Protein AF-A0A954S1U9-F1 (afdb_monomer_lite)

Secondary structure (DSSP, 8-state):
--HHHHHHHHTT---SHHHHHHHHHHHHT-TTTT-EES-GGG--SS----EESSHHHHHHHHHHH-GGGGTT----HHHHTS-HHHHHHHHHHHHHHHHHHHHHHTSSHHHHHHH--EE-SS--S-HHHHHHHHHHHHHHHHHHTTS-TTT--HHHHHHTHHHHHHHT-TT--GGGTT--SS--HHHHHHHHHHHHHHHHTTT-SS--SS-SS--SS--S-B-TTS-B---GGGGGGGT--TTS----SSSSEE-TT--TGGGSHHHHHHTB-SSSB-HHHHHHHIIIIIS----PPPPTT---PPPP-TTS-HHHHHHHHH-SHHHHHHHTTTHHHHGGGTTB-TTS-B-SEEE--SGGGEEEPPPSS--TTS----EE-EEE----EEE--SS-TTT-EEESSHHHHHHHHHT-HHHHHHHHHHHHHHHHTS---GGGHHHHHHHHHHHHHTTS-HHHHHHHHHTSHHHHTPPPP-

Foldseek 3Di:
DPPVVVVCVVVVQCAALVSLLVVLCVQVVDLCRPWAFLDQVLDDPADGGDTGSDSLVLVLVCVLLVLVLLQPFAADQLALQHDPNQQSSVLVNQLSLLLRVLQVVQFLSLLCQLFPQFTDALALSDLVQLVLLFVLLVVLLVVPVPPPLVPDDLVVVLVCLVVCVVSVDWLAPSVCCPPDDPRHSSVLSNQSNVQSCLAVVLVQPTAGFAGQFDHPGAISGAHPVRHTRDDSSNCSLLVDQRSHDSDNSDGSDGRPPDTHDLLRLSSQLSQQHRAWGHQQSSQQSCQCQQLVHDADDDPPPDPPDQDDDLVDDPLVSCCVVQVPPVNCVRCVSGNLLSLLQQCAINSSYGHQKDFSDDPVFFPAQADPDDGSSGGSYTHGDIGGRQNKGFDDRLVDPVLGGIDRHNNSVSNSSSPRLSRLLSSLQSVLCSLLVHHD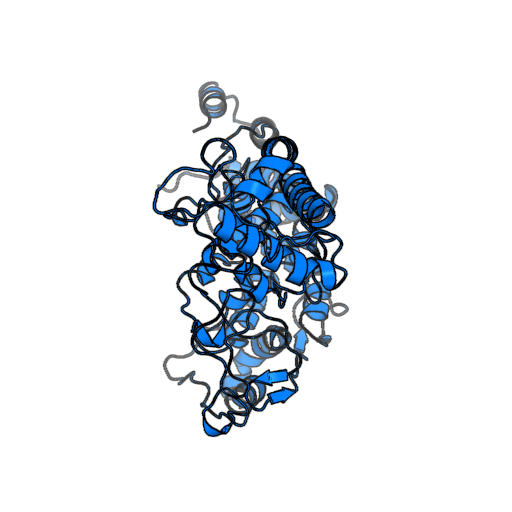DPVCVVLSVQLSVLCVVVNRGVSSSVSSSSSDPSNSVDDDDD

Structure (mmCIF, N/CA/C/O backbone):
data_AF-A0A954S1U9-F1
#
_entry.id   AF-A0A954S1U9-F1
#
loop_
_atom_site.group_PDB
_atom_site.id
_atom_site.type_symbol
_atom_site.label_atom_id
_atom_site.label_alt_id
_atom_site.label_comp_id
_atom_site.label_asym_id
_atom_site.label_entity_id
_atom_site.label_seq_id
_atom_site.pdbx_PDB_ins_code
_atom_site.Cartn_x
_atom_site.Cartn_y
_atom_site.Cartn_z
_atom_site.occupancy
_atom_site.B_iso_or_equiv
_atom_site.auth_seq_id
_atom_site.auth_comp_id
_atom_site.auth_asym_id
_atom_site.auth_atom_id
_atom_site.pdbx_PDB_model_num
ATOM 1 N N . PRO A 1 1 ? 9.505 -2.127 30.083 1.00 66.69 1 PRO A N 1
ATOM 2 C CA . PRO A 1 1 ? 8.473 -1.250 30.691 1.00 66.69 1 PRO A CA 1
ATOM 3 C C . PRO A 1 1 ? 9.032 0.166 30.839 1.00 66.69 1 PRO A C 1
ATOM 5 O O . PRO A 1 1 ? 10.225 0.285 31.098 1.00 66.69 1 PRO A O 1
ATOM 8 N N . ASP A 1 2 ? 8.216 1.204 30.643 1.00 84.81 2 ASP A N 1
ATOM 9 C CA . ASP A 1 2 ? 8.641 2.592 30.868 1.00 84.81 2 ASP A CA 1
ATOM 10 C C . ASP A 1 2 ? 8.947 2.817 32.359 1.00 84.81 2 ASP A C 1
ATOM 12 O O . ASP A 1 2 ? 8.103 2.556 33.220 1.00 84.81 2 ASP A O 1
ATOM 16 N N . GLY A 1 3 ? 10.169 3.258 32.672 1.00 88.31 3 GLY A N 1
ATOM 17 C CA . GLY A 1 3 ? 10.641 3.383 34.055 1.00 88.31 3 GLY A CA 1
ATOM 18 C C . GLY A 1 3 ? 9.878 4.442 34.852 1.00 88.31 3 GLY A C 1
ATOM 19 O O . GLY A 1 3 ? 9.598 4.243 36.035 1.00 88.31 3 GLY A O 1
ATOM 20 N N . GLN A 1 4 ? 9.475 5.537 34.198 1.00 90.69 4 GLN A N 1
ATOM 21 C CA . GLN A 1 4 ? 8.692 6.592 34.837 1.00 90.69 4 GLN A CA 1
ATOM 22 C C . GLN A 1 4 ? 7.276 6.116 35.169 1.00 90.69 4 GLN A C 1
ATOM 24 O O . GLN A 1 4 ? 6.795 6.393 36.263 1.00 90.69 4 GLN A O 1
ATOM 29 N N . LEU A 1 5 ? 6.626 5.363 34.278 1.00 91.38 5 LEU A N 1
ATOM 30 C CA . LEU A 1 5 ? 5.310 4.780 34.527 1.00 91.38 5 LEU A CA 1
ATOM 31 C C . LEU A 1 5 ? 5.351 3.794 35.701 1.00 91.38 5 LEU A C 1
ATOM 33 O O . LEU A 1 5 ? 4.473 3.840 36.560 1.00 91.38 5 LEU A O 1
ATOM 37 N N . VAL A 1 6 ? 6.391 2.953 35.779 1.00 91.69 6 VAL A N 1
ATOM 38 C CA . VAL A 1 6 ? 6.602 2.026 36.908 1.00 91.69 6 VAL A CA 1
ATOM 39 C C . VAL A 1 6 ? 6.734 2.804 38.220 1.00 91.69 6 VAL A C 1
ATOM 41 O O . VAL A 1 6 ? 6.066 2.476 39.200 1.00 91.69 6 VAL A O 1
ATOM 44 N N . LYS A 1 7 ? 7.535 3.877 38.227 1.00 92.75 7 LYS A N 1
ATOM 45 C CA . LYS A 1 7 ? 7.691 4.756 39.392 1.00 92.75 7 LYS A CA 1
ATOM 46 C C . LYS A 1 7 ? 6.369 5.428 39.782 1.00 92.75 7 LYS A C 1
ATOM 48 O O . LYS A 1 7 ? 5.956 5.323 40.934 1.00 92.75 7 LYS A O 1
ATOM 53 N N . THR A 1 8 ? 5.673 6.049 38.828 1.00 92.38 8 THR A N 1
ATOM 54 C CA . THR A 1 8 ? 4.360 6.684 39.036 1.00 92.38 8 THR A CA 1
ATOM 55 C C . THR A 1 8 ? 3.352 5.696 39.635 1.00 92.38 8 THR A C 1
ATOM 57 O O . THR A 1 8 ? 2.629 6.051 40.566 1.00 92.38 8 THR A O 1
ATOM 60 N N . ALA A 1 9 ? 3.332 4.450 39.153 1.00 89.56 9 ALA A N 1
ATOM 61 C CA . ALA A 1 9 ? 2.476 3.401 39.700 1.00 89.56 9 ALA A CA 1
ATOM 62 C C . ALA A 1 9 ? 2.861 3.035 41.145 1.00 89.56 9 ALA A C 1
ATOM 64 O O . ALA A 1 9 ? 1.985 2.983 42.005 1.00 89.56 9 ALA A O 1
ATOM 65 N N . SER A 1 10 ? 4.156 2.849 41.439 1.00 92.12 10 SER A N 1
ATOM 66 C CA . SER A 1 10 ? 4.629 2.520 42.797 1.00 92.12 10 SER A CA 1
ATOM 67 C C . SER A 1 10 ? 4.361 3.618 43.832 1.00 92.12 10 SER A C 1
ATOM 69 O O . SER A 1 10 ? 4.202 3.329 45.012 1.00 92.12 10 SER A O 1
ATOM 71 N N . GLU A 1 11 ? 4.263 4.872 43.390 1.00 94.38 11 GLU A N 1
ATOM 72 C CA . GLU A 1 11 ? 3.957 6.032 44.235 1.00 94.38 11 GLU A CA 1
ATOM 73 C C . GLU A 1 11 ? 2.444 6.259 44.413 1.00 94.38 11 GLU A C 1
ATOM 75 O O . GLU A 1 11 ? 2.038 7.269 44.985 1.00 94.38 11 GLU A O 1
ATOM 80 N N . GLY A 1 12 ? 1.590 5.367 43.893 1.00 90.12 12 GLY A N 1
ATOM 81 C CA . GLY A 1 12 ? 0.133 5.512 43.975 1.00 90.12 12 GLY A CA 1
ATOM 82 C C . GLY A 1 12 ? -0.417 6.678 43.147 1.00 90.12 12 GLY A C 1
ATOM 83 O O . GLY A 1 12 ? -1.509 7.169 43.418 1.00 90.12 12 GLY A O 1
ATOM 84 N N . ARG A 1 13 ? 0.322 7.137 42.127 1.00 91.12 13 ARG A N 1
ATOM 85 C CA . ARG A 1 13 ? -0.051 8.270 41.258 1.00 91.12 13 ARG A CA 1
ATOM 86 C C . ARG A 1 13 ? -0.712 7.827 39.948 1.00 91.12 13 ARG A C 1
ATOM 88 O O . ARG A 1 13 ? -0.628 8.543 38.952 1.00 91.12 13 ARG A O 1
ATOM 95 N N . LEU A 1 14 ? -1.335 6.645 39.941 1.00 90.12 14 LEU A N 1
ATOM 96 C CA . LEU A 1 14 ? -2.051 6.048 38.806 1.00 90.12 14 LEU A CA 1
ATOM 97 C C . LEU A 1 14 ? -3.448 5.552 39.234 1.00 90.12 14 LEU A C 1
ATOM 99 O O . LEU A 1 14 ? -3.821 4.410 38.973 1.00 90.12 14 LEU A O 1
ATOM 103 N N . MET A 1 15 ? -4.200 6.396 39.950 1.00 89.00 15 MET A N 1
ATOM 104 C CA . MET A 1 15 ? -5.455 5.998 40.613 1.00 89.00 15 MET A CA 1
ATOM 105 C C . MET A 1 15 ? -6.697 6.608 39.969 1.00 89.00 15 MET A C 1
ATOM 107 O O . MET A 1 15 ? -7.783 6.038 40.045 1.00 89.00 15 MET A O 1
ATOM 111 N N . THR A 1 16 ? -6.555 7.770 39.335 1.00 92.50 16 THR A N 1
ATOM 112 C CA . THR A 1 16 ? -7.674 8.517 38.755 1.00 92.50 16 THR A CA 1
ATOM 113 C C . THR A 1 16 ? -7.588 8.567 37.236 1.00 92.50 16 THR A C 1
ATOM 115 O O . THR A 1 16 ? -6.508 8.490 36.653 1.00 92.50 16 THR A O 1
ATOM 118 N N . ARG A 1 17 ? -8.718 8.801 36.562 1.00 94.44 17 ARG A N 1
ATOM 119 C CA . ARG A 1 17 ? -8.745 9.026 35.106 1.00 94.44 17 ARG A CA 1
ATOM 120 C C . ARG A 1 17 ? -7.769 10.127 34.657 1.00 94.44 17 ARG A C 1
ATOM 122 O O . ARG A 1 17 ? -7.153 10.004 33.600 1.00 94.44 17 ARG A O 1
ATOM 129 N N . ALA A 1 18 ? -7.603 11.177 35.464 1.00 95.31 18 ALA A N 1
ATOM 130 C CA . ALA A 1 18 ? -6.656 12.257 35.195 1.00 95.31 18 ALA A CA 1
ATOM 131 C C . ALA A 1 18 ? -5.194 11.778 35.244 1.00 95.31 18 ALA A C 1
ATOM 133 O O . ALA A 1 18 ? -4.390 12.196 34.411 1.00 95.31 18 ALA A O 1
ATOM 134 N N . ASP A 1 19 ? -4.865 10.862 36.158 1.00 94.75 19 ASP A N 1
ATOM 135 C CA . ASP A 1 19 ? -3.533 10.262 36.241 1.00 94.75 19 ASP A CA 1
ATOM 136 C C . ASP A 1 19 ? -3.199 9.425 35.008 1.00 94.75 19 ASP A C 1
ATOM 138 O O . ASP A 1 19 ? -2.143 9.614 34.405 1.00 94.75 19 ASP A O 1
ATOM 142 N N . TYR A 1 20 ? -4.119 8.544 34.597 1.00 95.12 20 TYR A N 1
ATOM 143 C CA . TYR A 1 20 ? -3.957 7.751 33.376 1.00 95.12 20 TYR A CA 1
ATOM 144 C C . TYR A 1 20 ? -3.792 8.663 32.162 1.00 95.12 20 TYR A C 1
ATOM 146 O O . TYR A 1 20 ? -2.864 8.481 31.377 1.00 95.12 20 TYR A O 1
ATOM 154 N N . LYS A 1 21 ? -4.639 9.694 32.036 1.00 96.38 21 LYS A N 1
ATOM 155 C CA . LYS A 1 21 ? -4.564 10.649 30.924 1.00 96.38 21 LYS A CA 1
ATOM 156 C C . LYS A 1 21 ? -3.204 11.343 30.869 1.00 96.38 21 LYS A C 1
ATOM 158 O O . LYS A 1 21 ? -2.628 11.446 29.789 1.00 96.38 21 LYS A O 1
ATOM 163 N N . ARG A 1 22 ? -2.681 11.788 32.017 1.00 96.06 22 ARG A N 1
ATOM 164 C CA . ARG A 1 22 ? -1.359 12.422 32.119 1.00 96.06 22 ARG A CA 1
ATOM 165 C C . ARG A 1 22 ? -0.254 11.496 31.611 1.00 96.06 22 ARG A C 1
ATOM 167 O O . ARG A 1 22 ? 0.561 11.930 30.803 1.00 96.06 22 ARG A O 1
ATOM 174 N N . GLU A 1 23 ? -0.221 10.243 32.063 1.00 95.06 23 GLU A N 1
ATOM 175 C CA . GLU A 1 23 ? 0.841 9.310 31.665 1.00 95.06 23 GLU A CA 1
ATOM 176 C C . GLU A 1 23 ? 0.719 8.856 30.206 1.00 95.06 23 GLU A C 1
ATOM 178 O O . GLU A 1 23 ? 1.733 8.776 29.517 1.00 95.06 23 GLU A O 1
ATOM 183 N N . VAL A 1 24 ? -0.498 8.611 29.709 1.00 94.94 24 VAL A N 1
ATOM 184 C CA . VAL A 1 24 ? -0.716 8.248 28.298 1.00 94.94 24 VAL A CA 1
ATOM 185 C C . VAL A 1 24 ? -0.268 9.387 27.382 1.00 94.94 24 VAL A C 1
ATOM 187 O O . VAL A 1 24 ? 0.490 9.145 26.448 1.00 94.94 24 VAL A O 1
ATOM 190 N N . LEU A 1 25 ? -0.662 10.631 27.678 1.00 95.94 25 LEU A N 1
ATOM 191 C CA . LEU A 1 25 ? -0.226 11.795 26.902 1.00 95.94 25 LEU A CA 1
ATOM 192 C C . LEU A 1 25 ? 1.284 12.022 26.995 1.00 95.94 25 LEU A C 1
ATOM 194 O O . LEU A 1 25 ? 1.897 12.383 25.998 1.00 95.94 25 LEU A O 1
ATOM 198 N N . ARG A 1 26 ? 1.900 11.806 28.165 1.00 95.00 26 ARG A N 1
ATOM 199 C CA . ARG A 1 26 ? 3.361 11.893 28.303 1.00 95.00 26 ARG A CA 1
ATOM 200 C C . ARG A 1 26 ? 4.063 10.920 27.358 1.00 95.00 26 ARG A C 1
ATOM 202 O O . ARG A 1 26 ? 5.042 11.313 26.740 1.00 95.00 26 ARG A O 1
ATOM 209 N N . ILE A 1 27 ? 3.579 9.680 27.275 1.00 93.62 27 ILE A N 1
ATOM 210 C CA . ILE A 1 27 ? 4.155 8.657 26.396 1.00 93.62 27 ILE A CA 1
ATOM 211 C C . ILE A 1 27 ? 3.955 9.052 24.931 1.00 93.62 27 ILE A C 1
ATOM 213 O O . ILE A 1 27 ? 4.938 9.142 24.214 1.00 93.62 27 ILE A O 1
ATOM 217 N N . LEU A 1 28 ? 2.722 9.362 24.513 1.00 93.50 28 LEU A N 1
ATOM 218 C CA . LEU A 1 28 ? 2.416 9.697 23.113 1.00 93.50 28 LEU A CA 1
ATOM 219 C C . LEU A 1 28 ? 3.167 10.943 22.612 1.00 93.50 28 LEU A C 1
ATOM 221 O O . LEU A 1 28 ? 3.611 10.978 21.468 1.00 93.50 28 LEU A O 1
ATOM 225 N N . ASN A 1 29 ? 3.356 11.946 23.473 1.00 93.50 29 ASN A N 1
ATOM 226 C CA . ASN A 1 29 ? 4.068 13.177 23.118 1.00 93.50 29 ASN A CA 1
ATOM 227 C C . ASN A 1 29 ? 5.599 13.036 23.137 1.00 93.50 29 ASN A C 1
ATOM 229 O O . ASN A 1 29 ? 6.292 13.969 22.729 1.00 93.50 29 ASN A O 1
ATOM 233 N N . ASP A 1 30 ? 6.140 11.919 23.626 1.00 91.56 30 ASP A N 1
ATOM 234 C CA . ASP A 1 30 ? 7.575 11.651 23.618 1.00 91.56 30 ASP A CA 1
ATOM 235 C C . ASP A 1 30 ? 7.932 10.773 22.404 1.00 91.56 30 ASP A C 1
ATOM 237 O O . ASP A 1 30 ? 7.756 9.555 22.444 1.00 91.56 30 ASP A O 1
ATOM 241 N N . PRO A 1 31 ? 8.489 11.345 21.320 1.00 85.19 31 PRO A N 1
ATOM 242 C CA . PRO A 1 31 ? 8.810 10.592 20.108 1.00 85.19 31 PRO A CA 1
ATOM 243 C C . PRO A 1 31 ? 9.927 9.558 20.312 1.00 85.19 31 PRO A C 1
ATOM 245 O O . PRO A 1 31 ? 10.116 8.691 19.456 1.00 85.19 31 PRO A O 1
ATOM 248 N N . SER A 1 32 ? 10.678 9.645 21.415 1.00 86.19 32 SER A N 1
ATOM 249 C CA . SER A 1 32 ? 11.686 8.649 21.783 1.00 86.19 32 SER A CA 1
ATOM 250 C C . SER A 1 32 ? 11.091 7.473 22.564 1.00 86.19 32 SER A C 1
ATOM 252 O O . SER A 1 32 ? 11.715 6.409 22.654 1.00 86.19 32 SER A O 1
ATOM 254 N N . SER A 1 33 ? 9.871 7.628 23.090 1.00 80.00 33 SER A N 1
ATOM 255 C CA . SER A 1 33 ? 9.203 6.611 23.891 1.00 80.00 33 SER A CA 1
ATOM 256 C C . SER A 1 33 ? 8.894 5.384 23.041 1.00 80.00 33 SER A C 1
ATOM 258 O O . SER A 1 33 ? 8.030 5.402 22.174 1.00 80.00 33 SER A O 1
ATOM 260 N N . PHE A 1 34 ? 9.608 4.286 23.303 1.00 82.44 34 PHE A N 1
ATOM 261 C CA . PHE A 1 34 ? 9.473 3.020 22.572 1.00 82.44 34 PHE A CA 1
ATOM 262 C C . PHE A 1 34 ? 9.818 3.085 21.077 1.00 82.44 34 PHE A C 1
ATOM 264 O O . PHE A 1 34 ? 9.410 2.183 20.334 1.00 82.44 34 PHE A O 1
ATOM 271 N N . GLN A 1 35 ? 10.616 4.073 20.652 1.00 87.44 35 GLN A N 1
ATOM 272 C CA . GLN A 1 35 ? 11.109 4.134 19.279 1.00 87.44 35 GLN A CA 1
ATOM 273 C C . GLN A 1 35 ? 11.780 2.808 18.907 1.00 87.44 35 GLN A C 1
ATOM 275 O O . GLN A 1 35 ? 12.668 2.309 19.604 1.00 87.44 35 GLN A O 1
ATOM 280 N N . GLY A 1 36 ? 11.354 2.217 17.795 1.00 88.69 36 GLY A N 1
ATOM 281 C CA . GLY A 1 36 ? 11.842 0.902 17.413 1.00 88.69 36 GLY A CA 1
ATOM 282 C C . GLY A 1 36 ? 11.227 0.369 16.133 1.00 88.69 36 GLY A C 1
ATOM 283 O O . GLY A 1 36 ? 10.535 1.068 15.396 1.00 88.69 36 GLY A O 1
ATOM 284 N N . GLU A 1 37 ? 11.505 -0.899 15.856 1.00 88.69 37 GLU A N 1
ATOM 285 C CA . GLU A 1 37 ? 11.017 -1.574 14.660 1.00 88.69 37 GLU A CA 1
ATOM 286 C C . GLU A 1 37 ? 9.521 -1.907 14.759 1.00 88.69 37 GLU A C 1
ATOM 288 O O . GLU A 1 37 ? 9.051 -2.506 15.735 1.00 88.69 37 GLU A O 1
ATOM 293 N N . VAL A 1 38 ? 8.774 -1.557 13.708 1.00 86.50 38 VAL A N 1
ATOM 294 C CA . VAL A 1 38 ? 7.358 -1.912 13.542 1.00 86.50 38 VAL A CA 1
ATOM 295 C C . VAL A 1 38 ? 7.159 -3.419 13.573 1.00 86.50 38 VAL A C 1
ATOM 297 O O . VAL A 1 38 ? 6.229 -3.867 14.218 1.00 86.50 38 VAL A O 1
ATOM 300 N N . ASP A 1 39 ? 8.012 -4.231 12.965 1.00 82.56 39 ASP A N 1
ATOM 301 C CA . ASP A 1 39 ? 7.936 -5.682 13.109 1.00 82.56 39 ASP A CA 1
ATOM 302 C C . ASP A 1 39 ? 9.312 -6.321 12.867 1.00 82.56 39 ASP A C 1
ATOM 304 O O . ASP A 1 39 ? 9.707 -6.522 11.718 1.00 82.56 39 ASP A O 1
ATOM 308 N N . PRO A 1 40 ? 10.059 -6.684 13.921 1.00 82.25 40 PRO A N 1
ATOM 309 C CA . PRO A 1 40 ? 11.384 -7.274 13.751 1.00 82.25 40 PRO A CA 1
ATOM 310 C C . PRO A 1 40 ? 11.349 -8.633 13.034 1.00 82.25 40 PRO A C 1
ATOM 312 O O . PRO A 1 40 ? 12.383 -9.080 12.538 1.00 82.25 40 PRO A O 1
ATOM 315 N N . THR A 1 41 ? 10.190 -9.301 12.941 1.00 75.12 41 THR A N 1
ATOM 316 C CA . THR A 1 41 ? 10.076 -10.619 12.291 1.00 75.12 41 THR A CA 1
ATOM 317 C C . THR A 1 41 ? 10.247 -10.558 10.774 1.00 75.12 41 THR A C 1
ATOM 319 O O . THR A 1 41 ? 10.590 -11.566 10.162 1.00 75.12 41 THR A O 1
ATOM 322 N N . VAL A 1 42 ? 10.082 -9.379 10.158 1.00 71.06 42 VAL A N 1
ATOM 323 C CA . VAL A 1 42 ? 10.326 -9.194 8.715 1.00 71.06 42 VAL A CA 1
ATOM 324 C C . VAL A 1 42 ? 11.770 -8.816 8.386 1.00 71.06 42 VAL A C 1
ATOM 326 O O . VAL A 1 42 ? 12.099 -8.561 7.226 1.00 71.06 42 VAL A O 1
ATOM 329 N N . ASN A 1 43 ? 12.653 -8.777 9.383 1.00 78.81 43 ASN A N 1
ATOM 330 C CA . ASN A 1 43 ? 14.066 -8.520 9.156 1.00 78.81 43 ASN A CA 1
ATOM 331 C C . ASN A 1 43 ? 14.728 -9.672 8.387 1.00 78.81 43 ASN A C 1
ATOM 333 O O . ASN A 1 43 ? 14.554 -10.845 8.699 1.00 78.81 43 ASN A O 1
ATOM 337 N N . GLY A 1 44 ? 15.575 -9.324 7.421 1.00 69.56 44 GLY A N 1
ATOM 338 C CA . GLY A 1 44 ? 16.383 -10.273 6.659 1.00 69.56 44 GLY A CA 1
ATOM 339 C C . GLY A 1 44 ? 17.707 -9.661 6.208 1.00 69.56 44 GLY A C 1
ATOM 340 O O . GLY A 1 44 ? 18.051 -8.540 6.579 1.00 69.56 44 GLY A O 1
ATOM 341 N N . ILE A 1 45 ? 18.460 -10.381 5.371 1.00 60.16 45 ILE A N 1
ATOM 342 C CA . ILE A 1 45 ? 19.768 -9.919 4.854 1.00 60.16 45 ILE A CA 1
ATOM 343 C C . ILE A 1 45 ? 19.623 -8.618 4.034 1.00 60.16 45 ILE A C 1
ATOM 345 O O . ILE A 1 45 ? 20.551 -7.814 3.945 1.00 60.16 45 ILE A O 1
ATOM 349 N N . HIS A 1 46 ? 18.453 -8.389 3.432 1.00 64.44 46 HIS A N 1
ATOM 350 C CA . HIS A 1 46 ? 18.209 -7.281 2.500 1.00 64.44 46 HIS A CA 1
ATOM 351 C C . HIS A 1 46 ? 17.063 -6.352 2.906 1.00 64.44 46 HIS A C 1
ATOM 353 O O . HIS A 1 46 ? 16.737 -5.431 2.158 1.00 64.44 46 HIS A O 1
ATOM 359 N N . LEU A 1 47 ? 16.469 -6.571 4.079 1.00 68.69 47 LEU A N 1
ATOM 360 C CA . LEU A 1 47 ? 15.358 -5.776 4.579 1.00 68.69 47 LEU A CA 1
ATOM 361 C C . LEU A 1 47 ? 15.511 -5.563 6.081 1.00 68.69 47 LEU A C 1
ATOM 363 O O . LEU A 1 47 ? 15.792 -6.497 6.833 1.00 68.69 47 LEU A O 1
ATOM 367 N N . ARG A 1 48 ? 15.294 -4.323 6.505 1.00 80.38 48 ARG A N 1
ATOM 368 C CA . ARG A 1 48 ? 15.024 -3.985 7.898 1.00 80.38 48 ARG A CA 1
ATOM 369 C C . ARG A 1 48 ? 13.614 -3.442 7.978 1.00 80.38 48 ARG A C 1
ATOM 371 O O . ARG A 1 48 ? 13.179 -2.740 7.059 1.00 80.38 48 ARG A O 1
ATOM 378 N N . SER A 1 49 ? 12.924 -3.798 9.050 1.00 82.31 49 SER A N 1
ATOM 379 C CA . SER A 1 49 ? 11.619 -3.252 9.374 1.00 82.31 49 SER A CA 1
ATOM 380 C C . SER A 1 49 ? 11.671 -1.729 9.375 1.00 82.31 49 SER A C 1
ATOM 382 O O . SER A 1 49 ? 12.677 -1.121 9.752 1.00 82.31 49 SER A O 1
ATOM 384 N N . HIS A 1 50 ? 10.554 -1.108 8.998 1.00 86.81 50 HIS A N 1
ATOM 385 C CA . HIS A 1 50 ? 10.364 0.314 9.244 1.00 86.81 50 HIS A CA 1
ATOM 386 C C . HIS A 1 50 ? 10.508 0.606 10.742 1.00 86.81 50 HIS A C 1
ATOM 388 O O . HIS A 1 50 ? 10.119 -0.221 11.574 1.00 86.81 50 HIS A O 1
ATOM 394 N N . GLN A 1 51 ? 11.084 1.760 11.068 1.00 88.56 51 GLN A N 1
ATOM 395 C CA . GLN A 1 51 ? 11.191 2.250 12.437 1.00 88.56 51 GLN A CA 1
ATOM 396 C C . GLN A 1 51 ? 10.169 3.359 12.650 1.00 88.56 51 GLN A C 1
ATOM 398 O O . GLN A 1 51 ? 10.102 4.284 11.845 1.00 88.56 51 GLN A O 1
ATOM 403 N N . ALA A 1 52 ? 9.418 3.272 13.742 1.00 89.94 52 ALA A N 1
ATOM 404 C CA . ALA A 1 52 ? 8.420 4.260 14.133 1.00 89.94 52 ALA A CA 1
ATOM 405 C C . ALA A 1 52 ? 8.672 4.711 15.577 1.00 89.94 52 ALA A C 1
ATOM 407 O O . ALA A 1 52 ? 9.295 3.982 16.355 1.00 89.94 52 ALA A O 1
ATOM 408 N N . THR A 1 53 ? 8.176 5.897 15.929 1.00 88.06 53 THR A N 1
ATOM 409 C CA . THR A 1 53 ? 8.213 6.422 17.306 1.00 88.06 53 THR A CA 1
ATOM 410 C C . THR A 1 53 ? 7.401 5.526 18.236 1.00 88.06 53 THR A C 1
ATOM 412 O O . THR A 1 53 ? 7.916 5.050 19.237 1.00 88.06 53 THR A O 1
ATOM 415 N N . HIS A 1 54 ? 6.183 5.164 17.818 1.00 91.00 54 HIS A N 1
ATOM 416 C CA . HIS A 1 54 ? 5.280 4.272 18.544 1.00 91.00 54 HIS A CA 1
ATOM 417 C C . HIS A 1 54 ? 4.922 3.036 17.701 1.00 91.00 54 HIS A C 1
ATOM 419 O O . HIS A 1 54 ? 3.822 2.951 17.141 1.00 91.00 54 HIS A O 1
ATOM 425 N N . PRO A 1 55 ? 5.809 2.022 17.615 1.00 92.56 55 PRO A N 1
ATOM 426 C CA . PRO A 1 55 ? 5.625 0.853 16.752 1.00 92.56 55 PRO A CA 1
ATOM 427 C C . PRO A 1 55 ? 4.288 0.139 16.943 1.00 92.56 55 PRO A C 1
ATOM 429 O O . PRO A 1 55 ? 3.723 -0.379 15.985 1.00 92.56 55 PRO A O 1
ATOM 432 N N . LYS A 1 56 ? 3.752 0.127 18.170 1.00 92.56 56 LYS A N 1
ATOM 433 C CA . LYS A 1 56 ? 2.487 -0.542 18.496 1.00 92.56 56 LYS A CA 1
ATOM 434 C C . LYS A 1 56 ? 1.272 0.089 17.798 1.00 92.56 56 LYS A C 1
ATOM 436 O O . LYS A 1 56 ? 0.344 -0.636 17.459 1.00 92.56 56 LYS A O 1
ATOM 441 N N . ILE A 1 57 ? 1.286 1.399 17.541 1.00 95.88 57 ILE A N 1
ATOM 442 C CA . ILE A 1 57 ? 0.195 2.078 16.823 1.00 95.88 57 ILE A CA 1
ATOM 443 C C . ILE A 1 57 ? 0.223 1.682 15.344 1.00 95.88 57 ILE A C 1
ATOM 445 O O . ILE A 1 57 ? -0.795 1.288 14.786 1.00 95.88 57 ILE A O 1
ATOM 449 N N . ASN A 1 58 ? 1.405 1.675 14.726 1.00 95.44 58 ASN A N 1
ATOM 450 C CA . ASN A 1 58 ? 1.562 1.198 13.352 1.00 95.44 58 ASN A CA 1
ATOM 451 C C . ASN A 1 58 ? 1.189 -0.297 13.223 1.00 95.44 58 ASN A C 1
ATOM 453 O O . ASN A 1 58 ? 0.432 -0.675 12.327 1.00 95.44 58 ASN A O 1
ATOM 457 N N . ARG A 1 59 ? 1.619 -1.138 14.180 1.00 95.00 59 ARG A N 1
ATOM 458 C CA . ARG A 1 59 ? 1.268 -2.572 14.237 1.00 95.00 59 ARG A CA 1
ATOM 459 C C . ARG A 1 59 ? -0.239 -2.821 14.259 1.00 95.00 59 ARG A C 1
ATOM 461 O O . ARG A 1 59 ? -0.682 -3.773 13.623 1.00 95.00 59 ARG A O 1
ATOM 468 N N . PHE A 1 60 ? -1.027 -1.972 14.923 1.00 97.38 60 PHE A N 1
ATOM 469 C CA . PHE A 1 60 ? -2.487 -2.080 14.868 1.00 97.38 60 PHE A CA 1
ATOM 470 C C . PHE A 1 60 ? -2.995 -2.040 13.419 1.00 97.38 60 PHE A C 1
ATOM 472 O O . PHE A 1 60 ? -3.716 -2.942 12.996 1.00 97.38 60 PHE A O 1
ATOM 479 N N . PHE A 1 61 ? -2.584 -1.043 12.631 1.00 97.94 61 PHE A N 1
ATOM 480 C CA . PHE A 1 61 ? -3.013 -0.919 11.234 1.00 97.94 61 PHE A CA 1
ATOM 481 C C . PHE A 1 61 ? -2.441 -2.022 10.347 1.00 97.94 61 PHE A C 1
ATOM 483 O O . PHE A 1 61 ? -3.141 -2.539 9.473 1.00 97.94 61 PHE A O 1
ATOM 490 N N . ARG A 1 62 ? -1.206 -2.444 10.620 1.00 94.62 62 ARG A N 1
ATOM 491 C CA . ARG A 1 62 ? -0.581 -3.608 9.990 1.00 94.62 62 ARG A CA 1
ATOM 492 C C . ARG A 1 62 ? -1.416 -4.876 10.157 1.00 94.62 62 ARG A C 1
ATOM 494 O O . ARG A 1 62 ? -1.643 -5.592 9.182 1.00 94.62 62 ARG A O 1
ATOM 501 N N . GLU A 1 63 ? -1.901 -5.142 11.365 1.00 95.31 63 GLU A N 1
ATOM 502 C CA . GLU A 1 63 ? -2.754 -6.295 11.668 1.00 95.31 63 GLU A CA 1
ATOM 503 C C . GLU A 1 63 ? -4.180 -6.123 11.138 1.00 95.31 63 GLU A C 1
ATOM 505 O O . GLU A 1 63 ? -4.761 -7.075 10.609 1.00 95.31 63 GLU A O 1
ATOM 510 N N . PHE A 1 64 ? -4.730 -4.911 11.237 1.00 98.19 64 PHE A N 1
ATOM 511 C CA . PHE A 1 64 ? -6.076 -4.587 10.774 1.00 98.19 64 PHE A CA 1
ATOM 512 C C . PHE A 1 64 ? -6.217 -4.796 9.262 1.00 98.19 64 PHE A C 1
ATOM 514 O O . PHE A 1 64 ? -7.075 -5.564 8.818 1.00 98.19 64 PHE A O 1
ATOM 521 N N . PHE A 1 65 ? -5.342 -4.162 8.474 1.00 98.19 65 PHE A N 1
ATOM 522 C CA . PHE A 1 65 ? -5.303 -4.329 7.022 1.00 98.19 65 PHE A CA 1
ATOM 523 C C . PHE A 1 65 ? -4.694 -5.670 6.612 1.00 98.19 65 PHE A C 1
ATOM 525 O O . PHE A 1 65 ? -5.033 -6.195 5.559 1.00 98.19 65 PHE A O 1
ATOM 532 N N . GLY A 1 66 ? -3.821 -6.255 7.433 1.00 95.88 66 GLY A N 1
ATOM 533 C CA . GLY A 1 66 ? -3.253 -7.577 7.184 1.00 95.88 66 GLY A CA 1
ATOM 534 C C . GLY A 1 66 ? -2.294 -7.634 5.993 1.00 95.88 66 GLY A C 1
ATOM 535 O O . GLY A 1 66 ? -1.986 -8.729 5.526 1.00 95.88 66 GLY A O 1
ATOM 536 N N . TYR A 1 67 ? -1.785 -6.494 5.516 1.00 94.88 67 TYR A N 1
ATOM 537 C CA . TYR A 1 67 ? -0.899 -6.437 4.351 1.00 94.88 67 TYR A CA 1
ATOM 538 C C . TYR A 1 67 ? 0.400 -7.269 4.460 1.00 94.88 67 TYR A C 1
ATOM 540 O O . TYR A 1 67 ? 0.874 -7.709 3.416 1.00 94.88 67 TYR A O 1
ATOM 548 N N . PRO A 1 68 ? 0.980 -7.602 5.638 1.00 93.19 68 PRO A N 1
ATOM 549 C CA . PRO A 1 68 ? 2.141 -8.501 5.692 1.00 93.19 68 PRO A CA 1
ATOM 550 C C . PRO A 1 68 ? 1.837 -9.944 5.284 1.00 93.19 68 PRO A C 1
ATOM 552 O O . PRO A 1 68 ? 2.761 -10.695 4.974 1.00 93.19 68 PRO A O 1
ATOM 555 N N . LYS A 1 69 ? 0.556 -10.341 5.238 1.00 94.06 69 LYS A N 1
ATOM 556 C CA . LYS A 1 69 ? 0.140 -11.672 4.768 1.00 94.06 69 LYS A CA 1
ATOM 557 C C . LYS A 1 69 ? 0.482 -11.914 3.297 1.00 94.06 69 LYS A C 1
ATOM 559 O O . LYS A 1 69 ? 0.424 -13.053 2.854 1.00 94.06 69 LYS A O 1
ATOM 564 N N . MET A 1 70 ? 0.912 -10.883 2.565 1.00 93.88 70 MET A N 1
ATOM 565 C CA . MET A 1 70 ? 1.475 -11.045 1.228 1.00 93.88 70 MET A CA 1
ATOM 566 C C . MET A 1 70 ? 2.825 -11.784 1.205 1.00 93.88 70 MET A C 1
ATOM 568 O O . MET A 1 70 ? 3.199 -12.350 0.183 1.00 93.88 70 MET A O 1
ATOM 572 N N . LEU A 1 71 ? 3.598 -11.752 2.300 1.00 91.94 71 LEU A N 1
ATOM 573 C CA . LEU A 1 71 ? 4.963 -12.287 2.344 1.00 91.94 71 LEU A CA 1
ATOM 574 C C . LEU A 1 71 ? 5.047 -13.794 2.040 1.00 91.94 71 LEU A C 1
ATOM 576 O O . LEU A 1 71 ? 5.915 -14.163 1.244 1.00 91.94 71 LEU A O 1
ATOM 580 N N . PRO A 1 72 ? 4.186 -14.664 2.607 1.00 92.19 72 PRO A N 1
ATOM 581 C CA . PRO A 1 72 ? 4.181 -16.087 2.266 1.00 92.19 72 PRO A CA 1
ATOM 582 C C . PRO A 1 72 ? 3.590 -16.403 0.883 1.00 92.19 72 PRO A C 1
ATOM 584 O O . PRO A 1 72 ? 3.718 -17.538 0.437 1.00 92.19 72 PRO A O 1
ATOM 587 N N . ILE A 1 73 ? 2.948 -15.449 0.201 1.00 93.75 73 ILE A N 1
ATOM 588 C CA . ILE A 1 73 ? 2.331 -15.692 -1.110 1.00 93.75 73 ILE A CA 1
ATOM 589 C C . ILE A 1 73 ? 3.429 -15.756 -2.165 1.00 93.75 73 ILE A C 1
ATOM 591 O O . ILE A 1 73 ? 4.228 -14.823 -2.299 1.00 93.75 73 ILE A O 1
ATOM 595 N N . PHE A 1 74 ? 3.457 -16.857 -2.914 1.00 93.44 74 PHE A N 1
ATOM 596 C CA . PHE A 1 74 ? 4.418 -17.086 -3.985 1.00 93.44 74 PHE A CA 1
ATOM 597 C C . PHE A 1 74 ? 3.820 -16.649 -5.311 1.00 93.44 74 PHE A C 1
ATOM 599 O O . PHE A 1 74 ? 2.685 -16.994 -5.634 1.00 93.44 74 PHE A O 1
ATOM 606 N N . LYS A 1 75 ? 4.608 -15.914 -6.092 1.00 94.38 75 LYS A N 1
ATOM 607 C CA . LYS A 1 75 ? 4.243 -15.502 -7.441 1.00 94.38 75 LYS A CA 1
ATOM 608 C C . LYS A 1 75 ? 5.342 -15.869 -8.416 1.00 94.38 75 LYS A C 1
ATOM 610 O O . LYS A 1 75 ? 6.522 -15.850 -8.073 1.00 94.38 75 LYS A O 1
ATOM 615 N N . ASP A 1 76 ? 4.944 -16.154 -9.646 1.00 93.50 76 ASP A N 1
ATOM 616 C CA . ASP A 1 76 ? 5.893 -16.417 -10.713 1.00 93.50 76 ASP A CA 1
ATOM 617 C C . ASP A 1 76 ? 6.630 -15.128 -11.142 1.00 93.50 76 ASP A C 1
ATOM 619 O O . ASP A 1 76 ? 6.028 -14.077 -11.387 1.00 93.50 76 ASP A O 1
ATOM 623 N N . ASN A 1 77 ? 7.959 -15.217 -11.236 1.00 92.31 77 ASN A N 1
ATOM 624 C CA . ASN A 1 77 ? 8.831 -14.087 -11.570 1.00 92.31 77 ASN A CA 1
ATOM 625 C C . ASN A 1 77 ? 8.673 -13.627 -13.029 1.00 92.31 77 ASN A C 1
ATOM 627 O O . ASN A 1 77 ? 8.807 -12.434 -13.323 1.00 92.31 77 ASN A O 1
ATOM 631 N N . LYS A 1 78 ? 8.363 -14.549 -13.950 1.00 91.12 78 LYS A N 1
ATOM 632 C CA . LYS A 1 78 ? 8.119 -14.229 -15.361 1.00 91.12 78 LYS A CA 1
ATOM 633 C C . LYS A 1 78 ? 6.828 -13.414 -15.495 1.00 91.12 78 LYS A C 1
ATOM 635 O O . LYS A 1 78 ? 6.865 -12.350 -16.109 1.00 91.12 78 LYS A O 1
ATOM 640 N N . ARG A 1 79 ? 5.740 -13.821 -14.826 1.00 93.44 79 ARG A N 1
ATOM 641 C CA . ARG A 1 79 ? 4.454 -13.094 -14.726 1.00 93.44 79 ARG A CA 1
ATOM 642 C C . ARG A 1 79 ? 4.584 -11.739 -14.019 1.00 93.44 79 ARG A C 1
ATOM 644 O O . ARG A 1 79 ? 3.923 -10.758 -14.384 1.00 93.44 79 ARG A O 1
ATOM 651 N N . PHE A 1 80 ? 5.462 -11.647 -13.019 1.00 93.81 80 PHE A N 1
ATOM 652 C CA . PHE A 1 80 ? 5.774 -10.371 -12.373 1.00 93.81 80 PHE A CA 1
ATOM 653 C C . PHE A 1 80 ? 6.558 -9.427 -13.298 1.00 93.81 80 PHE A C 1
ATOM 655 O O . PHE A 1 80 ? 6.396 -8.207 -13.222 1.00 93.81 80 PHE A O 1
ATOM 662 N N . GLY A 1 81 ? 7.382 -9.985 -14.189 1.00 90.19 81 GLY A N 1
ATOM 663 C CA . GLY A 1 81 ? 8.306 -9.234 -15.033 1.00 90.19 81 GLY A CA 1
ATOM 664 C C . GLY A 1 81 ? 9.598 -8.850 -14.303 1.00 90.19 81 GLY A C 1
ATOM 665 O O . GLY A 1 81 ? 10.186 -7.816 -14.620 1.00 90.19 81 GLY A O 1
ATOM 666 N N . GLY A 1 82 ? 10.019 -9.617 -13.292 1.00 87.81 82 GLY A N 1
ATOM 667 C CA . GLY A 1 82 ? 11.180 -9.317 -12.447 1.00 87.81 82 GLY A CA 1
ATOM 668 C C . GLY A 1 82 ? 11.308 -10.274 -11.259 1.00 87.81 82 GLY A C 1
ATOM 669 O O . GLY A 1 82 ? 10.649 -11.307 -11.219 1.00 87.81 82 GLY A O 1
ATOM 670 N N . ASN A 1 83 ? 12.136 -9.934 -10.268 1.00 88.00 83 ASN A N 1
ATOM 671 C CA . ASN A 1 83 ? 12.254 -10.735 -9.047 1.00 88.00 83 ASN A CA 1
ATOM 672 C C . ASN A 1 83 ? 11.221 -10.289 -7.995 1.00 88.00 83 ASN A C 1
ATOM 674 O O . ASN A 1 83 ? 11.413 -9.281 -7.310 1.00 88.00 83 ASN A O 1
ATOM 678 N N . TYR A 1 84 ? 10.128 -11.043 -7.881 1.00 91.50 84 TYR A N 1
ATOM 679 C CA . TYR A 1 84 ? 9.016 -10.770 -6.972 1.00 91.50 84 TYR A CA 1
ATOM 680 C C . TYR A 1 84 ? 9.428 -10.876 -5.498 1.00 91.50 84 TYR A C 1
ATOM 682 O O . TYR A 1 84 ? 9.132 -9.978 -4.708 1.00 91.50 84 TYR A O 1
ATOM 690 N N . ASP A 1 85 ? 10.163 -11.926 -5.125 1.00 86.44 85 ASP A N 1
ATOM 691 C CA . ASP A 1 85 ? 10.544 -12.173 -3.729 1.00 86.44 85 ASP A CA 1
ATOM 692 C C . ASP A 1 85 ? 11.479 -11.093 -3.171 1.00 86.44 85 ASP A C 1
ATOM 694 O O . ASP A 1 85 ? 11.358 -10.695 -2.010 1.00 86.44 85 ASP A O 1
ATOM 698 N N . ASN A 1 86 ? 12.361 -10.547 -4.008 1.00 83.31 86 ASN A N 1
ATOM 699 C CA . ASN A 1 86 ? 13.192 -9.406 -3.630 1.00 83.31 86 ASN A CA 1
ATOM 700 C C . ASN A 1 86 ? 12.361 -8.127 -3.437 1.00 83.31 86 ASN A C 1
ATOM 702 O O . ASN A 1 86 ? 12.727 -7.275 -2.622 1.00 83.31 86 ASN A O 1
ATOM 706 N N . ALA A 1 87 ? 11.268 -7.964 -4.185 1.00 89.25 87 ALA A N 1
ATOM 707 C CA . ALA A 1 87 ? 10.451 -6.753 -4.189 1.00 89.25 87 ALA A CA 1
ATOM 708 C C . ALA A 1 87 ? 9.359 -6.749 -3.103 1.00 89.25 87 ALA A C 1
ATOM 710 O O . ALA A 1 87 ? 9.060 -5.691 -2.547 1.00 89.25 87 ALA A O 1
ATOM 711 N N . LYS A 1 88 ? 8.791 -7.907 -2.738 1.00 89.38 88 LYS A N 1
ATOM 712 C CA . LYS A 1 88 ? 7.677 -7.981 -1.771 1.00 89.38 88 LYS A CA 1
ATOM 713 C C . LYS A 1 88 ? 8.034 -7.470 -0.377 1.00 89.38 88 LYS A C 1
ATOM 715 O O . LYS A 1 88 ? 7.255 -6.751 0.240 1.00 89.38 88 LYS A O 1
ATOM 720 N N . GLY A 1 89 ? 9.241 -7.771 0.105 1.00 85.44 89 GLY A N 1
ATOM 721 C CA . GLY A 1 89 ? 9.701 -7.270 1.402 1.00 85.44 89 GLY A CA 1
ATOM 722 C C . GLY A 1 89 ? 9.798 -5.741 1.425 1.00 85.44 89 GLY A C 1
ATOM 723 O O . GLY A 1 89 ? 9.396 -5.084 2.385 1.00 85.44 89 GLY A O 1
ATOM 724 N N . ARG A 1 90 ? 10.264 -5.160 0.315 1.00 87.88 90 ARG A N 1
ATOM 725 C CA . ARG A 1 90 ? 10.349 -3.712 0.134 1.00 87.88 90 ARG A CA 1
ATOM 726 C C . ARG A 1 90 ? 8.969 -3.049 0.151 1.00 87.88 90 ARG A C 1
ATOM 728 O O . ARG A 1 90 ? 8.820 -2.003 0.782 1.00 87.88 90 ARG A O 1
ATOM 735 N N . LEU A 1 91 ? 7.994 -3.678 -0.500 1.00 92.12 91 LEU A N 1
ATOM 736 C CA . LEU A 1 91 ? 6.614 -3.208 -0.596 1.00 92.12 91 LEU A CA 1
ATOM 737 C C . LEU A 1 91 ? 5.928 -3.114 0.778 1.00 92.12 91 LEU A C 1
ATOM 739 O O . LEU A 1 91 ? 5.243 -2.131 1.054 1.00 92.12 91 LEU A O 1
ATOM 743 N N . VAL A 1 92 ? 6.154 -4.088 1.668 1.00 91.19 92 VAL A N 1
ATOM 744 C CA . VAL A 1 92 ? 5.639 -4.035 3.052 1.00 91.19 92 VAL A CA 1
ATOM 745 C C . VAL A 1 92 ? 6.215 -2.833 3.801 1.00 91.19 92 VAL A C 1
ATOM 747 O O . VAL A 1 92 ? 5.465 -2.079 4.412 1.00 91.19 92 VAL A O 1
ATOM 750 N N . GLY A 1 93 ? 7.524 -2.591 3.688 1.00 88.88 93 GLY A N 1
ATOM 751 C CA . GLY A 1 93 ? 8.153 -1.429 4.321 1.00 88.88 93 GLY A CA 1
ATOM 752 C C . GLY A 1 93 ? 7.718 -0.080 3.730 1.00 88.88 93 GLY A C 1
ATOM 753 O O . GLY A 1 93 ? 7.809 0.938 4.410 1.00 88.88 93 GLY A O 1
ATOM 754 N N . GLU A 1 94 ? 7.270 -0.042 2.472 1.00 91.44 94 GLU A N 1
ATOM 755 C CA . GLU A 1 94 ? 6.643 1.143 1.861 1.00 91.44 94 GLU A CA 1
ATOM 756 C C . GLU A 1 94 ? 5.245 1.399 2.429 1.00 91.44 94 GLU A C 1
ATOM 758 O O . GLU A 1 94 ? 4.920 2.546 2.735 1.00 91.44 94 GLU A O 1
ATOM 763 N N . CYS A 1 95 ? 4.480 0.334 2.677 1.00 94.44 95 CYS A N 1
ATOM 764 C CA . CYS A 1 95 ? 3.186 0.406 3.351 1.00 94.44 95 CYS A CA 1
ATOM 765 C C . CYS A 1 95 ? 3.327 0.872 4.810 1.00 94.44 95 CYS A C 1
ATOM 767 O O . CYS A 1 95 ? 2.648 1.812 5.217 1.00 94.44 95 CYS A O 1
ATOM 769 N N . ASP A 1 96 ? 4.256 0.283 5.577 1.00 94.06 96 ASP A N 1
ATOM 770 C CA . ASP A 1 96 ? 4.517 0.677 6.972 1.00 94.06 96 ASP A CA 1
ATOM 771 C C . ASP A 1 96 ? 4.891 2.170 7.063 1.00 94.06 96 ASP A C 1
ATOM 773 O O . ASP A 1 96 ? 4.422 2.873 7.959 1.00 94.06 96 ASP A O 1
ATOM 777 N N . ARG A 1 97 ? 5.697 2.671 6.111 1.00 92.62 97 ARG A N 1
ATOM 778 C CA . ARG A 1 97 ? 6.070 4.093 6.010 1.00 92.62 97 ARG A CA 1
ATOM 779 C C . ARG A 1 97 ? 4.884 4.997 5.703 1.00 92.62 97 ARG A C 1
ATOM 781 O O . ARG A 1 97 ? 4.812 6.092 6.250 1.00 92.62 97 ARG A O 1
ATOM 788 N N . LEU A 1 98 ? 3.975 4.567 4.831 1.00 96.81 98 LEU A N 1
ATOM 789 C CA . LEU A 1 98 ? 2.773 5.333 4.512 1.00 96.81 98 LEU A CA 1
ATOM 790 C C . LEU A 1 98 ? 1.848 5.449 5.730 1.00 96.81 98 LEU A C 1
ATOM 792 O O . LEU A 1 98 ? 1.387 6.544 6.038 1.00 96.81 98 LEU A O 1
ATOM 796 N N . VAL A 1 99 ? 1.643 4.345 6.455 1.00 97.50 99 VAL A N 1
ATOM 797 C CA . VAL A 1 99 ? 0.880 4.337 7.712 1.00 97.50 99 VAL A CA 1
ATOM 798 C C . VAL A 1 99 ? 1.519 5.279 8.734 1.00 97.50 99 VAL A C 1
ATOM 800 O O . VAL A 1 99 ? 0.833 6.130 9.289 1.00 97.50 99 VAL A O 1
ATOM 803 N N . ASP A 1 100 ? 2.833 5.176 8.947 1.00 95.62 100 ASP A N 1
ATOM 804 C CA . ASP A 1 100 ? 3.566 6.035 9.886 1.00 95.62 100 ASP A CA 1
ATOM 805 C C . ASP A 1 100 ? 3.481 7.523 9.508 1.00 95.62 100 ASP A C 1
ATOM 807 O O . ASP A 1 100 ? 3.248 8.366 10.367 1.00 95.62 100 ASP A O 1
ATOM 811 N N . HIS A 1 101 ? 3.583 7.855 8.218 1.00 96.06 101 HIS A N 1
ATOM 812 C CA . HIS A 1 101 ? 3.423 9.228 7.727 1.00 96.06 101 HIS A CA 1
ATOM 813 C C . HIS A 1 101 ? 2.033 9.807 8.017 1.00 96.06 101 HIS A C 1
ATOM 815 O O . HIS A 1 101 ? 1.921 10.978 8.372 1.00 96.06 101 HIS A O 1
ATOM 821 N N . ILE A 1 102 ? 0.972 9.007 7.874 1.00 98.06 102 ILE A N 1
ATOM 822 C CA . ILE A 1 102 ? -0.395 9.445 8.195 1.00 98.06 102 ILE A CA 1
ATOM 823 C C . ILE A 1 102 ? -0.555 9.615 9.711 1.00 98.06 102 ILE A C 1
ATOM 825 O O . ILE A 1 102 ? -1.103 10.622 10.154 1.00 98.06 102 ILE A O 1
ATOM 829 N N . LEU A 1 103 ? -0.022 8.683 10.507 1.00 97.00 103 LEU A N 1
ATOM 830 C CA . LEU A 1 103 ? -0.069 8.758 11.970 1.00 97.00 103 LEU A CA 1
ATOM 831 C C . LEU A 1 103 ? 0.696 9.957 12.529 1.00 97.00 103 LEU A C 1
ATOM 833 O O . LEU A 1 103 ? 0.227 10.574 13.469 1.00 97.00 103 LEU A O 1
ATOM 837 N N . GLN A 1 104 ? 1.826 10.338 11.932 1.00 94.69 104 GLN A N 1
ATOM 838 C CA . GLN A 1 104 ? 2.584 11.520 12.363 1.00 94.69 104 GLN A CA 1
ATOM 839 C C . GLN A 1 104 ? 1.839 12.840 12.131 1.00 94.69 104 GLN A C 1
ATOM 841 O O . GLN A 1 104 ? 2.121 13.821 12.814 1.00 94.69 104 GLN A O 1
ATOM 846 N N . LYS A 1 105 ? 0.909 12.887 11.167 1.00 96.81 105 LYS A N 1
ATOM 847 C CA . LYS A 1 105 ? 0.018 14.043 10.980 1.00 96.81 105 LYS A CA 1
ATOM 848 C C . LYS A 1 105 ? -1.158 14.035 11.951 1.00 96.81 105 LYS A C 1
ATOM 850 O O . LYS A 1 105 ? -1.664 15.103 12.273 1.00 96.81 105 LYS A O 1
ATOM 855 N N . ASP A 1 106 ? -1.601 12.837 12.331 1.00 97.75 106 ASP A N 1
ATOM 856 C CA . ASP A 1 106 ? -2.676 12.565 13.286 1.00 97.75 106 ASP A CA 1
ATOM 857 C C . ASP A 1 106 ? -3.974 13.362 13.045 1.00 97.75 106 ASP A C 1
ATOM 859 O O . ASP A 1 106 ? -4.617 13.871 13.960 1.00 97.75 106 ASP A O 1
ATOM 863 N N . GLN A 1 107 ? -4.367 13.482 11.776 1.00 98.19 107 GLN A N 1
ATOM 864 C CA . GLN A 1 107 ? -5.569 14.197 11.356 1.00 98.19 107 GLN A CA 1
ATOM 865 C C . GLN A 1 107 ? -6.325 13.364 10.327 1.00 98.19 107 GLN A C 1
ATOM 867 O O . GLN A 1 107 ? -5.722 12.879 9.368 1.00 98.19 107 GLN A O 1
ATOM 872 N N . ASN A 1 108 ? -7.639 13.203 10.520 1.00 98.44 108 ASN A N 1
ATOM 873 C CA . ASN A 1 108 ? -8.501 12.356 9.686 1.00 98.44 108 ASN A CA 1
ATOM 874 C C . ASN A 1 108 ? -7.876 10.984 9.369 1.00 98.44 108 ASN A C 1
ATOM 876 O O . ASN A 1 108 ? -8.022 10.470 8.260 1.00 98.44 108 ASN A O 1
ATOM 880 N N . VAL A 1 109 ? -7.177 10.381 10.339 1.00 98.75 109 VAL A N 1
ATOM 881 C CA . VAL A 1 109 ? -6.277 9.234 10.122 1.00 98.75 109 VAL A CA 1
ATOM 882 C C . VAL A 1 109 ? -6.968 8.083 9.392 1.00 98.75 109 VAL A C 1
ATOM 884 O O . VAL A 1 109 ? -6.407 7.510 8.460 1.00 98.75 109 VAL A O 1
ATOM 887 N N . LEU A 1 110 ? -8.196 7.742 9.793 1.00 98.62 110 LEU A N 1
ATOM 888 C CA . LEU A 1 110 ? -8.933 6.619 9.210 1.00 98.62 110 LEU A CA 1
ATOM 889 C C . LEU A 1 110 ? -9.423 6.914 7.791 1.00 98.62 110 LEU A C 1
ATOM 891 O O . LEU A 1 110 ? -9.452 6.005 6.964 1.00 98.62 110 LEU A O 1
ATOM 895 N N . GLU A 1 111 ? -9.780 8.166 7.505 1.00 98.19 111 GLU A N 1
ATOM 896 C CA . GLU A 1 111 ? -10.161 8.590 6.158 1.00 98.19 111 GLU A CA 1
ATOM 897 C C . GLU A 1 111 ? -8.933 8.603 5.247 1.00 98.19 111 GLU A C 1
ATOM 899 O O . GLU A 1 111 ? -8.951 7.929 4.224 1.00 98.19 111 GLU A O 1
ATOM 904 N N . GLU A 1 112 ? -7.831 9.238 5.657 1.00 98.50 112 GLU A N 1
ATOM 905 C CA . GLU A 1 112 ? -6.578 9.290 4.889 1.00 98.50 112 GLU A CA 1
ATOM 906 C C . GLU A 1 112 ? -6.021 7.890 4.584 1.00 98.50 112 GLU A C 1
ATOM 908 O O . GLU A 1 112 ? -5.592 7.619 3.460 1.00 98.50 112 GLU A O 1
ATOM 913 N N . LEU A 1 113 ? -6.079 6.954 5.539 1.00 98.69 113 LEU A N 1
ATOM 914 C CA . LEU A 1 113 ? -5.686 5.558 5.302 1.00 98.69 113 LEU A CA 1
ATOM 915 C C . LEU A 1 113 ? -6.534 4.878 4.219 1.00 98.69 113 LEU A C 1
ATOM 917 O O . LEU A 1 113 ? -6.046 3.972 3.538 1.00 98.69 113 LEU A O 1
ATOM 921 N N . LEU A 1 114 ? -7.789 5.291 4.048 1.00 98.56 114 LEU A N 1
ATOM 922 C CA . LEU A 1 114 ? -8.689 4.758 3.029 1.00 98.56 114 LEU A CA 1
ATOM 923 C C . LEU A 1 114 ? -8.635 5.549 1.719 1.00 98.56 114 LEU A C 1
ATOM 925 O O . LEU A 1 114 ? -8.826 4.938 0.674 1.00 98.56 114 LEU A O 1
ATOM 929 N N . THR A 1 115 ? -8.327 6.846 1.727 1.00 98.56 115 THR A N 1
ATOM 930 C CA . THR A 1 115 ? -8.520 7.719 0.555 1.00 98.56 115 THR A CA 1
ATOM 931 C C . THR A 1 115 ? -7.253 8.368 0.010 1.00 98.56 115 THR A C 1
ATOM 933 O O . THR A 1 115 ? -7.305 8.935 -1.082 1.00 98.56 115 THR A O 1
ATOM 936 N N . THR A 1 116 ? -6.104 8.275 0.691 1.00 98.38 116 THR A N 1
ATOM 937 C CA . THR A 1 116 ? -4.893 8.966 0.227 1.00 98.38 116 THR A CA 1
ATOM 938 C C . THR A 1 116 ? -4.475 8.514 -1.173 1.00 98.38 116 THR A C 1
ATOM 940 O O . THR A 1 116 ? -4.422 7.325 -1.480 1.00 98.38 116 THR A O 1
ATOM 943 N N . GLU A 1 117 ? -4.148 9.464 -2.043 1.00 98.25 117 GLU A N 1
ATOM 944 C CA . GLU A 1 117 ? -3.604 9.172 -3.377 1.00 98.25 117 GLU A CA 1
ATOM 945 C C . GLU A 1 117 ? -2.067 9.195 -3.388 1.00 98.25 117 GLU A C 1
ATOM 947 O O . GLU A 1 117 ? -1.449 8.953 -4.427 1.00 98.25 117 GLU A O 1
ATOM 952 N N . ASN A 1 118 ? -1.444 9.497 -2.242 1.00 98.25 118 ASN A N 1
ATOM 953 C CA . ASN A 1 118 ? -0.004 9.664 -2.105 1.00 98.25 118 ASN A CA 1
ATOM 954 C C . ASN A 1 118 ? 0.642 8.401 -1.532 1.00 98.25 118 ASN A C 1
ATOM 956 O O . ASN A 1 118 ? 0.281 7.945 -0.450 1.00 98.25 118 ASN A O 1
ATOM 960 N N . PHE A 1 119 ? 1.651 7.871 -2.221 1.00 98.38 119 PHE A N 1
ATOM 961 C CA . PHE A 1 119 ? 2.319 6.624 -1.853 1.00 98.38 119 PHE A CA 1
ATOM 962 C C . PHE A 1 119 ? 3.836 6.777 -1.840 1.00 98.38 119 PHE A C 1
ATOM 964 O O . PHE A 1 119 ? 4.404 7.650 -2.502 1.00 98.38 119 PHE A O 1
ATOM 971 N N . TYR A 1 120 ? 4.491 5.886 -1.098 1.00 97.00 120 TYR A N 1
ATOM 972 C CA . TYR A 1 120 ? 5.917 5.646 -1.252 1.00 97.00 120 TYR A CA 1
ATOM 973 C C . TYR A 1 120 ? 6.148 4.575 -2.318 1.00 97.00 120 TYR A C 1
ATOM 975 O O . TYR A 1 120 ? 5.565 3.499 -2.237 1.00 97.00 120 TYR A O 1
ATOM 983 N N . VAL A 1 121 ? 7.037 4.845 -3.272 1.00 96.12 121 VAL A N 1
ATOM 984 C CA . VAL A 1 121 ? 7.484 3.892 -4.292 1.00 96.12 121 VAL A CA 1
ATOM 985 C C . VAL A 1 121 ? 8.996 4.016 -4.447 1.00 96.12 121 VAL A C 1
ATOM 987 O O . VAL A 1 121 ? 9.510 5.075 -4.809 1.00 96.12 121 VAL A O 1
ATOM 990 N N . TYR A 1 122 ? 9.719 2.935 -4.152 1.00 93.50 122 TYR A N 1
ATOM 991 C CA . TYR A 1 122 ? 11.185 2.856 -4.169 1.00 93.50 122 TYR A CA 1
ATOM 992 C C . TYR A 1 122 ? 11.886 4.027 -3.443 1.00 93.50 122 TYR A C 1
ATOM 994 O O . TYR A 1 122 ? 12.885 4.576 -3.902 1.00 93.50 122 TYR A O 1
ATOM 1002 N N . HIS A 1 123 ? 11.383 4.397 -2.260 1.00 93.25 123 HIS A N 1
ATOM 1003 C CA . HIS A 1 123 ? 11.843 5.590 -1.532 1.00 93.25 123 HIS A CA 1
ATOM 1004 C C . HIS A 1 123 ? 12.443 5.289 -0.153 1.00 93.25 123 HIS A C 1
ATOM 1006 O O . HIS A 1 123 ? 11.925 4.447 0.574 1.00 93.25 123 HIS A O 1
ATOM 1012 N N . SER A 1 124 ? 13.543 5.924 0.262 1.00 89.94 124 SER A N 1
ATOM 1013 C CA . SER A 1 124 ? 14.180 5.612 1.562 1.00 89.94 124 SER A CA 1
ATOM 1014 C C . SER A 1 124 ? 13.335 6.022 2.780 1.00 89.94 124 SER A C 1
ATOM 1016 O O . SER A 1 124 ? 13.525 5.480 3.866 1.00 89.94 124 SER A O 1
ATOM 1018 N N . GLY A 1 125 ? 12.408 6.960 2.577 1.00 88.56 125 GLY A N 1
ATOM 1019 C CA . GLY A 1 125 ? 11.667 7.684 3.613 1.00 88.56 125 GLY A CA 1
ATOM 1020 C C . GLY A 1 125 ? 12.279 9.053 3.932 1.00 88.56 125 GLY A C 1
ATOM 1021 O O . GLY A 1 125 ? 11.677 9.829 4.657 1.00 88.56 125 GLY A O 1
ATOM 1022 N N . ASP A 1 126 ? 13.460 9.362 3.398 1.00 90.94 126 ASP A N 1
ATOM 1023 C CA . ASP A 1 126 ? 14.163 10.630 3.597 1.00 90.94 126 ASP A CA 1
ATOM 1024 C C . ASP A 1 126 ? 14.142 11.453 2.301 1.00 90.94 126 ASP A C 1
ATOM 1026 O O . ASP A 1 126 ? 14.880 11.164 1.359 1.00 90.94 126 ASP A O 1
ATOM 1030 N N . ASN A 1 127 ? 13.264 12.456 2.252 1.00 94.38 127 ASN A N 1
ATOM 1031 C CA . ASN A 1 127 ? 13.064 13.291 1.066 1.00 94.38 127 ASN A CA 1
ATOM 1032 C C . ASN A 1 127 ? 14.313 14.103 0.707 1.00 94.38 127 ASN A C 1
ATOM 1034 O O . ASN A 1 127 ? 14.601 14.280 -0.476 1.00 94.38 127 ASN A O 1
ATOM 1038 N N . GLU A 1 128 ? 15.086 14.563 1.693 1.00 93.56 128 GLU A N 1
ATOM 1039 C CA . GLU A 1 128 ? 16.304 15.333 1.440 1.00 93.56 128 GLU A CA 1
ATOM 1040 C C . GLU A 1 128 ? 17.382 14.435 0.824 1.00 93.56 128 GLU A C 1
ATOM 1042 O O . GLU A 1 128 ? 17.964 14.767 -0.214 1.00 93.56 128 GLU A O 1
ATOM 1047 N N . ALA A 1 129 ? 17.607 13.253 1.406 1.00 91.38 129 ALA A N 1
ATOM 1048 C CA . ALA A 1 129 ? 18.580 12.298 0.884 1.00 91.38 129 ALA A CA 1
ATOM 1049 C C . ALA A 1 129 ? 18.213 11.807 -0.526 1.00 91.38 129 ALA A C 1
ATOM 1051 O O . ALA A 1 129 ? 19.093 11.673 -1.382 1.00 91.38 129 ALA A O 1
ATOM 1052 N N . MET A 1 130 ? 16.927 11.549 -0.786 1.00 93.56 130 MET A N 1
ATOM 1053 C CA . MET A 1 130 ? 16.454 11.082 -2.094 1.00 93.56 130 MET A CA 1
ATOM 1054 C C . MET A 1 130 ? 16.486 12.192 -3.151 1.00 93.56 130 MET A C 1
ATOM 1056 O O . MET A 1 130 ? 16.850 11.914 -4.296 1.00 93.56 130 MET A O 1
ATOM 1060 N N . THR A 1 131 ? 16.215 13.442 -2.765 1.00 94.94 131 THR A N 1
ATOM 1061 C CA . THR A 1 131 ? 16.377 14.624 -3.631 1.00 94.94 131 THR A CA 1
ATOM 1062 C C . THR A 1 131 ? 17.833 14.820 -4.020 1.00 94.94 131 THR A C 1
ATOM 1064 O O . THR A 1 131 ? 18.146 14.759 -5.209 1.00 94.94 131 THR A O 1
ATOM 1067 N N . LYS A 1 132 ? 18.750 14.879 -3.046 1.00 92.50 132 LYS A N 1
ATOM 1068 C CA . LYS A 1 132 ? 20.196 14.981 -3.312 1.00 92.50 132 LYS A CA 1
ATOM 1069 C C . LYS A 1 132 ? 20.710 13.838 -4.187 1.00 92.50 132 LYS A C 1
ATOM 1071 O O . LYS A 1 132 ? 21.594 14.034 -5.020 1.00 92.50 132 LYS A O 1
ATOM 1076 N N . ALA A 1 133 ? 20.187 12.623 -4.005 1.00 92.00 133 ALA A N 1
ATOM 1077 C CA . ALA A 1 133 ? 20.565 11.481 -4.832 1.00 92.00 133 ALA A CA 1
ATOM 1078 C C . ALA A 1 133 ? 20.097 11.631 -6.289 1.00 92.00 133 ALA A C 1
ATOM 1080 O O . ALA A 1 133 ? 20.882 11.361 -7.199 1.00 92.00 133 ALA A O 1
ATOM 1081 N N . SER A 1 134 ? 18.857 12.077 -6.510 1.00 94.00 134 SER A N 1
ATOM 1082 C CA . SER A 1 134 ? 18.316 12.338 -7.849 1.00 94.00 134 SER A CA 1
ATOM 1083 C C . SER A 1 134 ? 19.039 13.501 -8.539 1.00 94.00 134 SER A C 1
ATOM 1085 O O . SER A 1 134 ? 19.447 13.377 -9.694 1.00 94.00 134 SER A O 1
ATOM 1087 N N . GLU A 1 135 ? 19.270 14.606 -7.827 1.00 94.38 135 GLU A N 1
ATOM 1088 C CA . GLU A 1 135 ? 20.005 15.775 -8.331 1.00 94.38 135 GLU A CA 1
ATOM 1089 C C . GLU A 1 135 ? 21.443 15.428 -8.708 1.00 94.38 135 GLU A C 1
ATOM 1091 O O . GLU A 1 135 ? 21.901 15.811 -9.781 1.00 94.38 135 GLU A O 1
ATOM 1096 N N . ARG A 1 136 ? 22.143 14.641 -7.879 1.00 93.69 136 ARG A N 1
ATOM 1097 C CA . ARG A 1 136 ? 23.483 14.133 -8.207 1.00 93.69 136 ARG A CA 1
ATOM 1098 C C . ARG A 1 136 ? 23.478 13.355 -9.522 1.00 93.69 136 ARG A C 1
ATOM 1100 O O . ARG A 1 136 ? 24.349 13.576 -10.356 1.00 93.69 136 ARG A O 1
ATOM 1107 N N . ILE A 1 137 ? 22.526 12.436 -9.698 1.00 93.31 137 ILE A N 1
ATOM 1108 C CA . ILE A 1 137 ? 22.408 11.627 -10.921 1.00 93.31 137 ILE A CA 1
ATOM 1109 C C . ILE A 1 137 ? 22.180 12.528 -12.138 1.00 93.31 137 ILE A C 1
ATOM 1111 O O . ILE A 1 137 ? 22.845 12.350 -13.158 1.00 93.31 137 ILE A O 1
ATOM 1115 N N . ARG A 1 138 ? 21.297 13.525 -12.013 1.00 94.25 138 ARG A N 1
ATOM 1116 C CA . ARG A 1 138 ? 21.060 14.511 -13.070 1.00 94.25 138 ARG A CA 1
ATOM 1117 C C . ARG A 1 138 ? 22.314 15.323 -13.376 1.00 94.25 138 ARG A C 1
ATOM 1119 O O . ARG A 1 138 ? 22.681 15.436 -14.533 1.00 94.25 138 ARG A O 1
ATOM 1126 N N . ARG A 1 139 ? 23.007 15.833 -12.357 1.00 95.62 139 ARG A N 1
ATOM 1127 C CA . ARG A 1 139 ? 24.236 16.617 -12.529 1.00 95.62 139 ARG A CA 1
ATOM 1128 C C . ARG A 1 139 ? 25.322 15.829 -13.262 1.00 95.62 139 ARG A C 1
ATOM 1130 O O . ARG A 1 139 ? 25.976 16.386 -14.131 1.00 95.62 139 ARG A O 1
ATOM 1137 N N . ILE A 1 140 ? 25.493 14.545 -12.937 1.00 94.88 140 ILE A N 1
ATOM 1138 C CA . ILE A 1 140 ? 26.423 13.656 -13.650 1.00 94.88 140 ILE A CA 1
ATOM 1139 C C . ILE A 1 140 ? 26.007 13.520 -15.117 1.00 94.88 140 ILE A C 1
ATOM 1141 O O . ILE A 1 140 ? 26.838 13.701 -16.000 1.00 94.88 140 ILE A O 1
ATOM 1145 N N . TYR A 1 141 ? 24.730 13.229 -15.375 1.00 95.25 141 TYR A N 1
ATOM 1146 C CA . TYR A 1 141 ? 24.216 13.109 -16.736 1.00 95.25 141 TYR A CA 1
ATOM 1147 C C . TYR A 1 141 ? 24.446 14.389 -17.549 1.00 95.25 141 TYR A C 1
ATOM 1149 O O . TYR A 1 141 ? 25.071 14.324 -18.598 1.00 95.25 141 TYR A O 1
ATOM 1157 N N . GLU A 1 142 ? 24.025 15.548 -17.041 1.00 96.25 142 GLU A N 1
ATOM 1158 C CA . GLU A 1 142 ? 24.163 16.837 -17.732 1.00 96.25 142 GLU A CA 1
ATOM 1159 C C . GLU A 1 142 ? 25.625 17.210 -18.009 1.00 96.25 142 GLU A C 1
ATOM 1161 O O . GLU A 1 142 ? 25.903 17.851 -19.015 1.00 96.25 142 GLU A O 1
ATOM 1166 N N . TYR A 1 143 ? 26.559 16.804 -17.142 1.00 97.31 143 TYR A N 1
ATOM 1167 C CA . TYR A 1 143 ? 27.985 17.072 -17.332 1.00 97.31 143 TYR A CA 1
ATOM 1168 C C . TYR A 1 143 ? 28.597 16.228 -18.458 1.00 97.31 143 TYR A C 1
ATOM 1170 O O . TYR A 1 143 ? 29.407 16.729 -19.231 1.00 97.31 143 TYR A O 1
ATOM 1178 N N . PHE A 1 144 ? 28.223 14.949 -18.553 1.00 96.94 144 PHE A N 1
ATOM 1179 C CA . PHE A 1 144 ? 28.835 14.016 -19.502 1.00 96.94 144 PHE A CA 1
ATOM 1180 C C . PHE A 1 144 ? 28.038 13.818 -20.797 1.00 96.94 144 PHE A C 1
ATOM 1182 O O . PHE A 1 144 ? 28.611 13.304 -21.750 1.00 96.94 144 PHE A O 1
ATOM 1189 N N . LYS A 1 145 ? 26.747 14.182 -20.864 1.00 95.62 145 LYS A N 1
ATOM 1190 C CA . LYS A 1 145 ? 25.848 13.823 -21.983 1.00 95.62 145 LYS A CA 1
ATOM 1191 C C . LYS A 1 145 ? 26.340 14.275 -23.364 1.00 95.62 145 LYS A C 1
ATOM 1193 O O . LYS A 1 145 ? 26.107 13.555 -24.328 1.00 95.62 145 LYS A O 1
ATOM 1198 N N . ASP A 1 146 ? 27.022 15.419 -23.435 1.00 96.19 146 ASP A N 1
ATOM 1199 C CA . ASP A 1 146 ? 27.492 16.030 -24.686 1.00 96.19 146 ASP A CA 1
ATOM 1200 C C . ASP A 1 146 ? 28.952 15.648 -25.010 1.00 96.19 146 ASP A C 1
ATOM 1202 O O . ASP A 1 146 ? 29.505 16.081 -26.019 1.00 96.19 146 ASP A O 1
ATOM 1206 N N . LEU A 1 147 ? 29.588 14.840 -24.153 1.00 96.62 147 LEU A N 1
ATOM 1207 C CA . LEU A 1 147 ? 30.933 14.303 -24.359 1.00 96.62 147 LEU A CA 1
ATOM 1208 C C . LEU A 1 147 ? 30.869 12.927 -25.031 1.00 96.62 147 LEU A C 1
ATOM 1210 O O . LEU A 1 147 ? 29.861 12.225 -24.941 1.00 96.62 147 LEU A O 1
ATOM 1214 N N . ASP A 1 148 ? 31.977 12.479 -25.626 1.00 95.56 148 ASP A N 1
ATOM 1215 C CA . ASP A 1 148 ? 32.090 11.138 -26.223 1.00 95.56 148 ASP A CA 1
ATOM 1216 C C . ASP A 1 148 ? 32.323 10.034 -25.169 1.00 95.56 148 ASP A C 1
ATOM 1218 O O . ASP A 1 148 ? 33.185 9.159 -25.279 1.00 95.56 148 ASP A O 1
ATOM 1222 N N . TRP A 1 149 ? 31.534 10.077 -24.093 1.00 95.19 149 TRP A N 1
ATOM 1223 C CA . TRP A 1 149 ? 31.671 9.216 -22.916 1.00 95.19 149 TRP A CA 1
ATOM 1224 C C . TRP A 1 149 ? 31.570 7.717 -23.246 1.00 95.19 149 TRP A C 1
ATOM 1226 O O . TRP A 1 149 ? 32.037 6.867 -22.480 1.00 95.19 149 TRP A O 1
ATOM 1236 N N . GLN A 1 150 ? 30.964 7.372 -24.386 1.00 95.31 150 GLN A N 1
ATOM 1237 C CA . GLN A 1 150 ? 30.847 6.001 -24.885 1.00 95.31 150 GLN A CA 1
ATOM 1238 C C . GLN A 1 150 ? 32.208 5.417 -25.279 1.00 95.31 150 GLN A C 1
ATOM 1240 O O . GLN A 1 150 ? 32.446 4.223 -25.057 1.00 95.31 150 GLN A O 1
ATOM 1245 N N . ASN A 1 151 ? 33.117 6.256 -25.777 1.00 95.81 151 ASN A N 1
ATOM 1246 C CA . ASN A 1 151 ? 34.458 5.871 -26.213 1.00 95.81 151 ASN A CA 1
ATOM 1247 C C . ASN A 1 151 ? 35.549 6.182 -25.183 1.00 95.81 151 ASN A C 1
ATOM 1249 O O . ASN A 1 151 ? 36.684 5.786 -25.401 1.00 95.81 151 ASN A O 1
ATOM 1253 N N . PHE A 1 152 ? 35.206 6.786 -24.038 1.00 93.44 152 PHE A N 1
ATOM 1254 C CA . PHE A 1 152 ? 36.172 7.058 -22.969 1.00 93.44 152 PHE A CA 1
ATOM 1255 C C . PHE A 1 152 ? 36.954 5.811 -22.549 1.00 93.44 152 PHE A C 1
ATOM 1257 O O . PHE A 1 152 ? 36.387 4.734 -22.327 1.00 93.44 152 PHE A O 1
ATOM 1264 N N . GLU A 1 153 ? 38.245 5.994 -22.354 1.00 89.25 153 GLU A N 1
ATOM 1265 C CA . GLU A 1 153 ? 39.155 5.097 -21.674 1.00 89.25 153 GLU A CA 1
ATOM 1266 C C . GLU A 1 153 ? 39.413 5.600 -20.243 1.00 89.25 153 GLU A C 1
ATOM 1268 O O . GLU A 1 153 ? 38.720 6.474 -19.708 1.00 89.25 153 GLU A O 1
ATOM 1273 N N . ARG A 1 154 ? 40.351 4.970 -19.531 1.00 84.69 154 ARG A N 1
ATOM 1274 C CA . ARG A 1 154 ? 40.603 5.304 -18.118 1.00 84.69 154 ARG A CA 1
ATOM 1275 C C . ARG A 1 154 ? 41.211 6.691 -17.961 1.00 84.69 154 ARG A C 1
ATOM 1277 O O . ARG A 1 154 ? 40.965 7.345 -16.950 1.00 84.69 154 ARG A O 1
ATOM 1284 N N . GLU A 1 155 ? 42.015 7.092 -18.932 1.00 85.31 155 GLU A N 1
ATOM 1285 C CA . GLU A 1 155 ? 42.729 8.356 -18.994 1.00 85.31 155 GLU A CA 1
ATOM 1286 C C . GLU A 1 155 ? 41.746 9.525 -19.112 1.00 85.31 155 GLU A C 1
ATOM 1288 O O . GLU A 1 155 ? 41.865 10.479 -18.348 1.00 85.31 155 GLU A O 1
ATOM 1293 N N . ASP A 1 156 ? 40.695 9.391 -19.925 1.00 90.19 156 ASP A N 1
ATOM 1294 C CA . ASP A 1 156 ? 39.653 10.418 -20.068 1.00 90.19 156 ASP A CA 1
ATOM 1295 C C . ASP A 1 156 ? 38.904 10.655 -18.743 1.00 90.19 156 ASP A C 1
ATOM 1297 O O . ASP A 1 156 ? 38.604 11.784 -18.362 1.00 90.19 156 ASP A O 1
ATOM 1301 N N . LEU A 1 157 ? 38.660 9.601 -17.950 1.00 87.06 157 LEU A N 1
ATOM 1302 C CA . LEU A 1 157 ? 38.060 9.764 -16.617 1.00 87.06 157 LEU A CA 1
ATOM 1303 C C . LEU A 1 157 ? 38.959 10.532 -15.639 1.00 87.06 157 LEU A C 1
ATOM 1305 O O . LEU A 1 157 ? 38.437 11.175 -14.724 1.00 87.06 157 LEU A O 1
ATOM 1309 N N . LEU A 1 158 ? 40.287 10.466 -15.797 1.00 86.19 158 LEU A N 1
ATOM 1310 C CA . LEU A 1 158 ? 41.219 11.224 -14.957 1.00 86.19 158 LEU A CA 1
ATOM 1311 C C . LEU A 1 158 ? 41.141 12.727 -15.237 1.00 86.19 158 LEU A C 1
ATOM 1313 O O . LEU A 1 158 ? 41.341 13.513 -14.309 1.00 86.19 158 LEU A O 1
ATOM 1317 N N . GLU A 1 159 ? 40.799 13.128 -16.462 1.00 91.19 159 GLU A N 1
ATOM 1318 C CA . GLU A 1 159 ? 40.576 14.538 -16.814 1.00 91.19 159 GLU A CA 1
ATOM 1319 C C . GLU A 1 159 ? 39.378 15.126 -16.056 1.00 91.19 159 GLU A C 1
ATOM 1321 O O . GLU A 1 159 ? 39.379 16.294 -15.674 1.00 91.19 159 GLU A O 1
ATOM 1326 N N . HIS A 1 160 ? 38.396 14.284 -15.725 1.00 92.50 160 HIS A N 1
ATOM 1327 C CA . HIS A 1 160 ? 37.195 14.662 -14.979 1.00 92.50 160 HIS A CA 1
ATOM 1328 C C . HIS A 1 160 ? 37.246 14.284 -13.489 1.00 92.50 160 HIS A C 1
ATOM 1330 O O . HIS A 1 160 ? 36.211 14.271 -12.811 1.00 92.50 160 HIS A O 1
ATOM 1336 N N . LYS A 1 161 ? 38.435 13.969 -12.951 1.00 89.25 161 LYS A N 1
ATOM 1337 C CA . LYS A 1 161 ? 38.604 13.449 -11.581 1.00 89.25 161 LYS A CA 1
ATOM 1338 C C . LYS A 1 161 ? 37.975 14.343 -10.511 1.00 89.25 161 LYS A C 1
ATOM 1340 O O . LYS A 1 161 ? 37.312 13.834 -9.613 1.00 89.25 161 LYS A O 1
ATOM 1345 N N . GLU A 1 162 ? 38.143 15.661 -10.620 1.00 91.50 162 GLU A N 1
ATOM 1346 C CA . GLU A 1 162 ? 37.692 16.616 -9.601 1.00 91.50 162 GLU A CA 1
ATOM 1347 C C . GLU A 1 162 ? 36.166 16.629 -9.520 1.00 91.50 162 GLU A C 1
ATOM 1349 O O . GLU A 1 162 ? 35.591 16.503 -8.439 1.00 91.50 162 GLU A O 1
ATOM 1354 N N . PHE A 1 163 ? 35.508 16.661 -10.682 1.00 94.56 163 PHE A N 1
ATOM 1355 C CA . PHE A 1 163 ? 34.057 16.562 -10.775 1.00 94.56 163 PHE A CA 1
ATOM 1356 C C . PHE A 1 163 ? 33.549 15.223 -10.228 1.00 94.56 163 PHE A C 1
ATOM 1358 O O . PHE A 1 163 ? 32.611 15.194 -9.430 1.00 94.56 163 PHE A O 1
ATOM 1365 N N . LEU A 1 164 ? 34.180 14.109 -10.616 1.00 90.31 164 LEU A N 1
ATOM 1366 C CA . LEU A 1 164 ? 33.796 12.764 -10.177 1.00 90.31 164 LEU A CA 1
ATOM 1367 C C . LEU A 1 164 ? 33.976 12.560 -8.660 1.00 90.31 164 LEU A C 1
ATOM 1369 O O . LEU A 1 164 ? 33.145 11.885 -8.041 1.00 90.31 164 LEU A O 1
ATOM 1373 N N . GLU A 1 165 ? 35.010 13.153 -8.053 1.00 88.38 165 GLU A N 1
ATOM 1374 C CA . GLU A 1 165 ? 35.226 13.166 -6.598 1.00 88.38 165 GLU A CA 1
ATOM 1375 C C . GLU A 1 165 ? 34.185 14.017 -5.871 1.00 88.38 165 GLU A C 1
ATOM 1377 O O . GLU A 1 165 ? 33.662 13.590 -4.836 1.00 88.38 165 GLU A O 1
ATOM 1382 N N . GLU A 1 166 ? 33.847 15.184 -6.422 1.00 91.50 166 GLU A N 1
ATOM 1383 C CA . GLU A 1 166 ? 32.852 16.092 -5.856 1.00 91.50 166 GLU A CA 1
ATOM 1384 C C . GLU A 1 166 ? 31.462 15.447 -5.834 1.00 91.50 166 GLU A C 1
ATOM 1386 O O . GLU A 1 166 ? 30.819 15.341 -4.784 1.00 91.50 166 GLU A O 1
ATOM 1391 N N . VAL A 1 167 ? 31.004 14.959 -6.991 1.00 90.06 167 VAL A N 1
ATOM 1392 C CA . VAL A 1 167 ? 29.688 14.322 -7.113 1.00 90.06 167 VAL A CA 1
ATOM 1393 C C . VAL A 1 167 ? 29.672 12.928 -6.501 1.00 90.06 167 VAL A C 1
ATOM 1395 O O . VAL A 1 167 ? 28.593 12.404 -6.248 1.00 90.06 167 VAL A O 1
ATOM 1398 N N . LYS A 1 168 ? 30.833 12.318 -6.232 1.00 86.88 168 LYS A N 1
ATOM 1399 C CA . LYS A 1 168 ? 30.964 10.949 -5.709 1.00 86.88 168 LYS A CA 1
ATOM 1400 C C . LYS A 1 168 ? 30.210 9.949 -6.587 1.00 86.88 168 LYS A C 1
ATOM 1402 O O . LYS A 1 168 ? 29.343 9.208 -6.105 1.00 86.88 168 LYS A O 1
ATOM 1407 N N . MET A 1 169 ? 30.510 9.955 -7.889 1.00 85.94 169 MET A N 1
ATOM 1408 C CA . MET A 1 169 ? 29.851 9.064 -8.845 1.00 85.94 169 MET A CA 1
ATOM 1409 C C . MET A 1 169 ? 30.046 7.603 -8.439 1.00 85.94 169 MET A C 1
ATOM 1411 O O . MET A 1 169 ? 31.150 7.111 -8.211 1.00 85.94 169 MET A O 1
ATOM 1415 N N . ARG A 1 170 ? 28.936 6.879 -8.330 1.00 76.12 170 ARG A N 1
ATOM 1416 C CA . ARG A 1 170 ? 28.967 5.515 -7.826 1.00 76.12 170 ARG A CA 1
ATOM 1417 C C . ARG A 1 170 ? 29.560 4.551 -8.849 1.00 76.12 170 ARG A C 1
ATOM 1419 O O . ARG A 1 170 ? 29.246 4.623 -10.027 1.00 76.12 170 ARG A O 1
ATOM 1426 N N . GLY A 1 171 ? 30.381 3.617 -8.369 1.00 74.19 171 GLY A N 1
ATOM 1427 C CA . GLY A 1 171 ? 31.088 2.648 -9.216 1.00 74.19 171 GLY A CA 1
ATOM 1428 C C . GLY A 1 171 ? 32.425 3.173 -9.746 1.00 74.19 171 GLY A C 1
ATOM 1429 O O . GLY A 1 171 ? 33.252 2.376 -10.181 1.00 74.19 171 GLY A O 1
ATOM 1430 N N . VAL A 1 172 ? 32.671 4.479 -9.612 1.00 80.19 172 VAL A N 1
ATOM 1431 C CA . VAL A 1 172 ? 33.900 5.149 -10.035 1.00 80.19 172 VAL A CA 1
ATOM 1432 C C . VAL A 1 172 ? 34.712 5.516 -8.793 1.00 80.19 172 VAL A C 1
ATOM 1434 O O . VAL A 1 172 ? 34.381 6.450 -8.069 1.00 80.19 172 VAL A O 1
ATOM 1437 N N . ASP A 1 173 ? 35.754 4.737 -8.501 1.00 77.44 173 ASP A N 1
ATOM 1438 C CA . ASP A 1 173 ? 36.732 5.087 -7.466 1.00 77.44 173 ASP A CA 1
ATOM 1439 C C . ASP A 1 173 ? 37.848 5.912 -8.102 1.00 77.44 173 ASP A C 1
ATOM 1441 O O . ASP A 1 173 ? 38.786 5.361 -8.680 1.00 77.44 173 ASP A O 1
ATOM 1445 N N . VAL A 1 174 ? 37.719 7.235 -8.008 1.00 76.00 174 VAL A N 1
ATOM 1446 C CA . VAL A 1 174 ? 38.636 8.189 -8.642 1.00 76.00 174 VAL A CA 1
ATOM 1447 C C . VAL A 1 174 ? 40.076 8.029 -8.137 1.00 76.00 174 VAL A C 1
ATOM 1449 O O . VAL A 1 174 ? 41.027 8.194 -8.898 1.00 76.00 174 VAL A O 1
ATOM 1452 N N . LYS A 1 175 ? 40.250 7.598 -6.880 1.00 74.69 175 LYS A N 1
ATOM 1453 C CA . LYS A 1 175 ? 41.571 7.394 -6.264 1.00 74.69 175 LYS A CA 1
ATOM 1454 C C . LYS A 1 175 ? 42.267 6.128 -6.756 1.00 74.69 175 LYS A C 1
ATOM 1456 O O . LYS A 1 175 ? 43.478 6.005 -6.615 1.00 74.69 175 LYS A O 1
ATOM 1461 N N . ASN A 1 176 ? 41.510 5.194 -7.333 1.00 73.56 176 ASN A N 1
ATOM 1462 C CA . ASN A 1 176 ? 41.987 3.882 -7.761 1.00 73.56 176 ASN A CA 1
ATOM 1463 C C . ASN A 1 176 ? 41.563 3.541 -9.200 1.00 73.56 176 ASN A C 1
ATOM 1465 O O . ASN A 1 176 ? 41.379 2.367 -9.526 1.00 73.56 176 ASN A O 1
ATOM 1469 N N . LEU A 1 177 ? 41.442 4.536 -10.089 1.00 70.25 177 LEU A N 1
ATOM 1470 C CA . LEU A 1 177 ? 41.071 4.317 -11.499 1.00 70.25 177 LEU A CA 1
ATOM 1471 C C . LEU A 1 177 ? 42.028 3.350 -12.224 1.00 70.25 177 LEU A C 1
ATOM 1473 O O . LEU A 1 177 ? 41.612 2.574 -13.087 1.00 70.25 177 LEU A O 1
ATOM 1477 N N . ALA A 1 178 ? 43.301 3.341 -11.820 1.00 60.66 178 ALA A N 1
ATOM 1478 C CA . ALA A 1 178 ? 44.345 2.476 -12.363 1.00 60.66 178 ALA A CA 1
ATOM 1479 C C . ALA A 1 178 ? 44.413 1.073 -11.721 1.00 60.66 178 ALA A C 1
ATOM 1481 O O . ALA A 1 178 ? 45.142 0.210 -12.220 1.00 60.66 178 ALA A O 1
ATOM 1482 N N . ALA A 1 179 ? 43.673 0.801 -10.638 1.00 58.88 179 ALA A N 1
ATOM 1483 C CA . ALA A 1 179 ? 43.806 -0.456 -9.905 1.00 58.88 179 ALA A CA 1
ATOM 1484 C C . ALA A 1 179 ? 43.396 -1.664 -10.771 1.00 58.88 179 ALA A C 1
ATOM 1486 O O . ALA A 1 179 ? 42.293 -1.736 -11.321 1.00 58.88 179 ALA A O 1
ATOM 1487 N N . LYS A 1 180 ? 44.297 -2.646 -10.895 1.00 53.81 180 LYS A N 1
ATOM 1488 C CA . LYS A 1 180 ? 44.005 -3.946 -11.514 1.00 53.81 180 LYS A CA 1
ATOM 1489 C C . LYS A 1 180 ? 43.268 -4.812 -10.485 1.00 53.81 180 LYS A C 1
ATOM 1491 O O . LYS A 1 180 ? 43.876 -5.322 -9.552 1.00 53.81 180 LYS A O 1
ATOM 1496 N N . GLY A 1 181 ? 41.952 -4.957 -10.635 1.00 61.34 181 GLY A N 1
ATOM 1497 C CA . GLY A 1 181 ? 41.105 -5.754 -9.740 1.00 61.34 181 GLY A CA 1
ATOM 1498 C C . GLY A 1 181 ? 39.782 -6.174 -10.392 1.00 61.34 181 GLY A C 1
ATOM 1499 O O . GLY A 1 181 ? 39.548 -5.910 -11.567 1.00 61.34 181 GLY A O 1
ATOM 1500 N N . ARG A 1 182 ? 38.884 -6.824 -9.632 1.00 58.19 182 ARG A N 1
ATOM 1501 C CA . ARG A 1 182 ? 37.573 -7.309 -10.134 1.00 58.19 182 ARG A CA 1
ATOM 1502 C C . ARG A 1 182 ? 36.613 -6.203 -10.607 1.00 58.19 182 ARG A C 1
ATOM 1504 O O . ARG A 1 182 ? 35.640 -6.509 -11.293 1.00 58.19 182 ARG A O 1
ATOM 1511 N N . ARG A 1 183 ? 36.833 -4.946 -10.211 1.00 65.62 183 ARG A N 1
ATOM 1512 C CA . ARG A 1 183 ? 35.990 -3.800 -10.587 1.00 65.62 183 ARG A CA 1
ATOM 1513 C C . ARG A 1 183 ? 36.687 -2.985 -11.668 1.00 65.62 183 ARG A C 1
ATOM 1515 O O . ARG A 1 183 ? 37.864 -2.679 -11.525 1.00 65.62 183 ARG A O 1
ATOM 1522 N N . ASN A 1 184 ? 35.955 -2.657 -12.730 1.00 79.44 184 ASN A N 1
ATOM 1523 C CA . ASN A 1 184 ? 36.449 -1.880 -13.861 1.00 79.44 184 ASN A CA 1
ATOM 1524 C C . ASN A 1 184 ? 35.747 -0.506 -13.878 1.00 79.44 184 ASN A C 1
ATOM 1526 O O . ASN A 1 184 ? 34.619 -0.441 -14.371 1.00 79.44 184 ASN A O 1
ATOM 1530 N N . PRO A 1 185 ? 36.370 0.565 -13.344 1.00 80.44 185 PRO A N 1
ATOM 1531 C CA . PRO A 1 185 ? 35.731 1.872 -13.183 1.00 80.44 185 PRO A CA 1
ATOM 1532 C C . PRO A 1 185 ? 35.157 2.450 -14.478 1.00 80.44 185 PRO A C 1
ATOM 1534 O O . PRO A 1 185 ? 34.052 2.982 -14.448 1.00 80.44 185 PRO A O 1
ATOM 1537 N N . ILE A 1 186 ? 35.837 2.267 -15.620 1.00 86.06 186 ILE A N 1
ATOM 1538 C CA . ILE A 1 186 ? 35.324 2.748 -16.910 1.00 86.06 186 ILE A CA 1
ATOM 1539 C C . ILE A 1 186 ? 34.064 1.991 -17.343 1.00 86.06 186 ILE A C 1
ATOM 1541 O O . ILE A 1 186 ? 33.103 2.590 -17.820 1.00 86.06 186 ILE A O 1
ATOM 1545 N N . ARG A 1 187 ? 33.996 0.678 -17.090 1.00 85.50 187 ARG A N 1
ATOM 1546 C CA . ARG A 1 187 ? 32.785 -0.109 -17.363 1.00 85.50 187 ARG A CA 1
ATOM 1547 C C . ARG A 1 187 ? 31.623 0.333 -16.475 1.00 85.50 187 ARG A C 1
ATOM 1549 O O . ARG A 1 187 ? 30.507 0.466 -16.968 1.00 85.50 187 ARG A O 1
ATOM 1556 N N . GLU A 1 188 ? 31.868 0.542 -15.182 1.00 84.81 188 GLU A N 1
ATOM 1557 C CA . GLU A 1 188 ? 30.832 0.998 -14.244 1.00 84.81 188 GLU A CA 1
ATOM 1558 C C . GLU A 1 188 ? 30.334 2.407 -14.609 1.00 84.81 188 GLU A C 1
ATOM 1560 O O . GLU A 1 188 ? 29.125 2.640 -14.623 1.00 84.81 188 GLU A O 1
ATOM 1565 N N . PHE A 1 189 ? 31.246 3.307 -14.995 1.00 89.50 189 PHE A N 1
ATOM 1566 C CA . PHE A 1 189 ? 30.926 4.634 -15.519 1.00 89.50 189 PHE A CA 1
ATOM 1567 C C . PHE A 1 189 ? 30.025 4.555 -16.757 1.00 89.50 189 PHE A C 1
ATOM 1569 O O . PHE A 1 189 ? 28.912 5.080 -16.728 1.00 89.50 189 PHE A O 1
ATOM 1576 N N . LYS A 1 190 ? 30.452 3.833 -17.805 1.00 90.88 190 LYS A N 1
ATOM 1577 C CA . LYS A 1 190 ? 29.677 3.676 -19.049 1.00 90.88 190 LYS A CA 1
ATOM 1578 C C . LYS A 1 190 ? 28.307 3.044 -18.787 1.00 90.88 190 LYS A C 1
ATOM 1580 O O . LYS A 1 190 ? 27.311 3.466 -19.364 1.00 90.88 190 LYS A O 1
ATOM 1585 N N . THR A 1 191 ? 28.231 2.081 -17.866 1.00 88.19 191 THR A N 1
ATOM 1586 C CA . THR A 1 191 ? 26.969 1.431 -17.464 1.00 88.19 191 THR A CA 1
ATOM 1587 C C . THR A 1 191 ? 26.017 2.409 -16.769 1.00 88.19 191 THR A C 1
ATOM 1589 O O . THR A 1 191 ? 24.816 2.423 -17.052 1.00 88.19 191 THR A O 1
ATOM 1592 N N . ALA A 1 192 ? 26.537 3.240 -15.862 1.00 89.56 192 ALA A N 1
ATOM 1593 C CA . ALA A 1 192 ? 25.755 4.268 -15.190 1.00 89.56 192 ALA A CA 1
ATOM 1594 C C . ALA A 1 192 ? 25.297 5.355 -16.171 1.00 89.56 192 ALA A C 1
ATOM 1596 O O . ALA A 1 192 ? 24.109 5.671 -16.187 1.00 89.56 192 ALA A O 1
ATOM 1597 N N . MET A 1 193 ? 26.188 5.850 -17.035 1.00 93.00 193 MET A N 1
ATOM 1598 C CA . MET A 1 193 ? 25.850 6.832 -18.068 1.00 93.00 193 MET A CA 1
ATOM 1599 C C . MET A 1 193 ? 24.783 6.306 -19.024 1.00 93.00 193 MET A C 1
ATOM 1601 O O . MET A 1 193 ? 23.745 6.944 -19.159 1.00 93.00 193 MET A O 1
ATOM 1605 N N . ALA A 1 194 ? 24.932 5.089 -19.556 1.00 91.81 194 ALA A N 1
ATOM 1606 C CA . ALA A 1 194 ? 23.903 4.462 -20.388 1.00 91.81 194 ALA A CA 1
ATOM 1607 C C . ALA A 1 194 ? 22.548 4.355 -19.664 1.00 91.81 194 ALA A C 1
ATOM 1609 O O . ALA A 1 194 ? 21.495 4.598 -20.252 1.00 91.81 194 ALA A O 1
ATOM 1610 N N . SER A 1 195 ? 22.552 4.032 -18.365 1.00 89.50 195 SER A N 1
ATOM 1611 C CA . SER A 1 195 ? 21.332 4.022 -17.551 1.00 89.50 195 SER A CA 1
ATOM 1612 C C . SER A 1 195 ? 20.730 5.411 -17.341 1.00 89.50 195 SER A C 1
ATOM 1614 O O . SER A 1 195 ? 19.521 5.512 -17.118 1.00 89.50 195 SER A O 1
ATOM 1616 N N . PHE A 1 196 ? 21.548 6.458 -17.287 1.00 91.75 196 PHE A N 1
ATOM 1617 C CA . PHE A 1 196 ? 21.089 7.827 -17.085 1.00 91.75 196 PHE A CA 1
ATOM 1618 C C . PHE A 1 196 ? 20.506 8.369 -18.388 1.00 91.75 196 PHE A C 1
ATOM 1620 O O . PHE A 1 196 ? 19.359 8.801 -18.374 1.00 91.75 196 PHE A O 1
ATOM 1627 N N . THR A 1 197 ? 21.221 8.208 -19.501 1.00 92.50 197 THR A N 1
ATOM 1628 C CA . THR A 1 197 ? 20.776 8.525 -20.866 1.00 92.50 197 THR A CA 1
ATOM 1629 C C . THR A 1 197 ? 19.450 7.843 -21.202 1.00 92.50 197 THR A C 1
ATOM 1631 O O . THR A 1 197 ? 18.487 8.519 -21.541 1.00 92.50 197 THR A O 1
ATOM 1634 N N . LEU A 1 198 ? 19.313 6.528 -20.955 1.00 89.69 198 LEU A N 1
ATOM 1635 C CA . LEU A 1 198 ? 18.058 5.784 -21.181 1.00 89.69 198 LEU A CA 1
ATOM 1636 C C . LEU A 1 198 ? 16.824 6.434 -20.521 1.00 89.69 198 LEU A C 1
ATOM 1638 O O . LEU A 1 198 ? 15.696 6.248 -20.982 1.00 89.69 198 LEU A O 1
ATOM 1642 N N . ARG A 1 199 ? 17.035 7.147 -19.411 1.00 88.62 199 ARG A N 1
ATOM 1643 C CA . ARG A 1 199 ? 15.987 7.761 -18.596 1.00 88.62 199 ARG A CA 1
ATOM 1644 C C . ARG A 1 199 ? 15.790 9.239 -18.928 1.00 88.62 199 ARG A C 1
ATOM 1646 O O . ARG A 1 199 ? 14.663 9.653 -19.192 1.00 88.62 199 ARG A O 1
ATOM 1653 N N . PHE A 1 200 ? 16.861 10.027 -18.921 1.00 92.69 200 PHE A N 1
ATOM 1654 C CA . PHE A 1 200 ? 16.791 11.474 -19.114 1.00 92.69 200 PHE A CA 1
ATOM 1655 C C . PHE A 1 200 ? 16.499 11.877 -20.563 1.00 92.69 200 PHE A C 1
ATOM 1657 O O . PHE A 1 200 ? 15.764 12.843 -20.758 1.00 92.69 200 PHE A O 1
ATOM 1664 N N . ASP A 1 201 ? 16.931 11.102 -21.564 1.00 90.56 201 ASP A N 1
ATOM 1665 C CA . ASP A 1 201 ? 16.620 11.375 -22.981 1.00 90.56 201 ASP A CA 1
ATOM 1666 C C . ASP A 1 201 ? 15.117 11.291 -23.274 1.00 90.56 201 ASP A C 1
ATOM 1668 O O . ASP A 1 201 ? 14.617 11.892 -24.222 1.00 90.56 201 ASP A O 1
ATOM 1672 N N . LYS A 1 202 ? 14.361 10.582 -22.426 1.00 88.12 202 LYS A N 1
ATOM 1673 C CA . LYS A 1 202 ? 12.895 10.500 -22.500 1.00 88.12 202 LYS A CA 1
ATOM 1674 C C . LYS A 1 202 ? 12.187 11.691 -21.835 1.00 88.12 202 LYS A C 1
ATOM 1676 O O . LYS A 1 202 ? 10.980 11.638 -21.620 1.00 88.12 202 LYS A O 1
ATOM 1681 N N . GLY A 1 203 ? 12.920 12.744 -21.467 1.00 88.12 203 GLY A N 1
ATOM 1682 C CA . GLY A 1 203 ? 12.371 13.958 -20.856 1.00 88.12 203 GLY A CA 1
ATOM 1683 C C . GLY A 1 203 ? 12.084 13.850 -19.355 1.00 88.12 203 GLY A C 1
ATOM 1684 O O . GLY A 1 203 ? 11.350 14.675 -18.810 1.00 88.12 203 GLY A O 1
ATOM 1685 N N . GLN A 1 204 ? 12.638 12.849 -18.661 1.00 91.06 204 GLN A N 1
ATOM 1686 C CA . GLN A 1 204 ? 12.519 12.759 -17.201 1.00 91.06 204 GLN A CA 1
ATOM 1687 C C . GLN A 1 204 ? 13.228 13.947 -16.540 1.00 91.06 204 GLN A C 1
ATOM 1689 O O . GLN A 1 204 ? 14.345 14.301 -16.901 1.00 91.06 204 GLN A O 1
ATOM 1694 N N . THR A 1 205 ? 12.606 14.555 -15.533 1.00 91.25 205 THR A N 1
ATOM 1695 C CA . THR A 1 205 ? 13.198 15.684 -14.789 1.00 91.25 205 THR A CA 1
ATOM 1696 C C . THR A 1 205 ? 13.998 15.239 -13.566 1.00 91.25 205 THR A C 1
ATOM 1698 O O . THR A 1 205 ? 14.812 16.000 -13.036 1.00 91.25 205 THR A O 1
ATOM 1701 N N . ALA A 1 206 ? 13.764 14.005 -13.123 1.00 92.31 206 ALA A N 1
ATOM 1702 C CA . ALA A 1 206 ? 14.370 13.381 -11.961 1.00 92.31 206 ALA A CA 1
ATOM 1703 C C . ALA A 1 206 ? 14.492 11.870 -12.190 1.00 92.31 206 ALA A C 1
ATOM 1705 O O . ALA A 1 206 ? 13.728 11.283 -12.957 1.00 92.31 206 ALA A O 1
ATOM 1706 N N . ALA A 1 207 ? 15.451 11.241 -11.512 1.00 89.81 207 ALA A N 1
ATOM 1707 C CA . ALA A 1 207 ? 15.754 9.831 -11.690 1.00 89.81 207 ALA A CA 1
ATOM 1708 C C . ALA A 1 207 ? 15.815 9.112 -10.346 1.00 89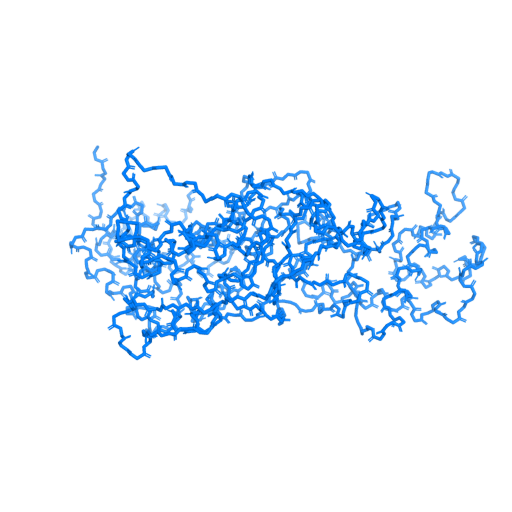.81 207 ALA A C 1
ATOM 1710 O O . ALA A 1 207 ? 16.474 9.549 -9.400 1.00 89.81 207 ALA A O 1
ATOM 1711 N N . ALA A 1 208 ? 15.174 7.949 -10.283 1.00 90.62 208 ALA A N 1
ATOM 1712 C CA . ALA A 1 208 ? 15.252 7.101 -9.107 1.00 90.62 208 ALA A CA 1
ATOM 1713 C C . ALA A 1 208 ? 16.704 6.629 -8.880 1.00 90.62 208 ALA A C 1
ATOM 1715 O O . ALA A 1 208 ? 17.420 6.335 -9.849 1.00 90.62 208 ALA A O 1
ATOM 1716 N N . PRO A 1 209 ? 17.164 6.492 -7.623 1.00 89.12 209 PRO A N 1
ATOM 1717 C CA . PRO A 1 209 ? 18.561 6.191 -7.318 1.00 89.12 209 PRO A CA 1
ATOM 1718 C C . PRO A 1 209 ? 18.899 4.696 -7.456 1.00 89.12 209 PRO A C 1
ATOM 1720 O O . PRO A 1 209 ? 19.323 4.027 -6.513 1.00 89.12 209 PRO A O 1
ATOM 1723 N N . PHE A 1 210 ? 18.754 4.179 -8.673 1.00 85.75 210 PHE A N 1
ATOM 1724 C CA . PHE A 1 210 ? 19.214 2.865 -9.119 1.00 85.75 210 PHE A CA 1
ATOM 1725 C C . PHE A 1 210 ? 19.938 2.981 -10.473 1.00 85.75 210 PHE A C 1
ATOM 1727 O O . PHE A 1 210 ? 19.985 4.063 -11.065 1.00 85.75 210 PHE A O 1
ATOM 1734 N N . VAL A 1 211 ? 20.524 1.871 -10.932 1.00 79.81 211 VAL A N 1
ATOM 1735 C CA . VAL A 1 211 ? 21.110 1.716 -12.273 1.00 79.81 211 VAL A CA 1
ATOM 1736 C C . VAL A 1 211 ? 20.328 0.622 -13.001 1.00 79.81 211 VAL A C 1
ATOM 1738 O O . VAL A 1 211 ? 20.147 -0.467 -12.460 1.00 79.81 211 VAL A O 1
ATOM 1741 N N . SER A 1 212 ? 19.833 0.918 -14.202 1.00 77.12 212 SER A N 1
ATOM 1742 C CA . SER A 1 212 ? 18.953 0.049 -15.000 1.00 77.12 212 SER A CA 1
ATOM 1743 C C . SER A 1 212 ? 19.642 -1.200 -15.552 1.00 77.12 212 SER A C 1
ATOM 1745 O O . SER A 1 212 ? 18.962 -2.133 -15.986 1.00 77.12 212 SER A O 1
ATOM 1747 N N . PHE A 1 213 ? 20.974 -1.216 -15.525 1.00 76.44 213 PHE A N 1
ATOM 1748 C CA . PHE A 1 213 ? 21.837 -2.303 -15.969 1.00 76.44 213 PHE A CA 1
ATOM 1749 C C . PHE A 1 213 ? 22.656 -2.857 -14.790 1.00 76.44 213 PHE A C 1
ATOM 1751 O O . PHE A 1 213 ? 22.927 -2.119 -13.838 1.00 76.44 213 PHE A O 1
ATOM 1758 N N . PRO A 1 214 ? 23.074 -4.135 -14.827 1.00 62.34 214 PRO A N 1
ATOM 1759 C CA . PRO A 1 214 ? 23.898 -4.718 -13.773 1.00 62.34 214 PRO A CA 1
ATOM 1760 C C . PRO A 1 214 ? 25.265 -4.022 -13.679 1.00 62.34 214 PRO A C 1
ATOM 1762 O O . PRO A 1 214 ? 26.157 -4.266 -14.485 1.00 62.34 214 PRO A O 1
ATOM 1765 N N . ALA A 1 215 ? 25.428 -3.166 -12.674 1.00 58.72 215 ALA A N 1
ATOM 1766 C CA . ALA A 1 215 ? 26.697 -2.558 -12.284 1.00 58.72 215 ALA A CA 1
ATOM 1767 C C . ALA A 1 215 ? 27.258 -3.299 -11.052 1.00 58.72 215 ALA A C 1
ATOM 1769 O O . ALA A 1 215 ? 26.516 -3.597 -10.107 1.00 58.72 215 ALA A O 1
ATOM 1770 N N . HIS A 1 216 ? 28.555 -3.620 -11.029 1.00 50.69 216 HIS A N 1
ATOM 1771 C CA . HIS A 1 216 ? 29.195 -4.222 -9.857 1.00 50.69 216 HIS A CA 1
ATOM 1772 C C . HIS A 1 216 ? 29.537 -3.140 -8.827 1.00 50.69 216 HIS A C 1
ATOM 1774 O O . HIS A 1 216 ? 30.657 -2.636 -8.758 1.00 50.69 216 HIS A O 1
ATOM 1780 N N . GLY A 1 217 ? 28.601 -2.834 -7.934 1.00 48.94 217 GLY A N 1
ATOM 1781 C CA . GLY A 1 217 ? 28.851 -1.892 -6.848 1.00 48.94 217 GLY A CA 1
ATOM 1782 C C . GLY A 1 217 ? 27.600 -1.584 -6.034 1.00 48.94 217 GLY A C 1
ATOM 1783 O O . GLY A 1 217 ? 26.511 -2.044 -6.374 1.00 48.94 217 GLY A O 1
ATOM 1784 N N . PRO A 1 218 ? 27.728 -0.853 -4.915 1.00 50.19 218 PRO A N 1
ATOM 1785 C CA . PRO A 1 218 ? 26.565 -0.539 -4.099 1.00 50.19 218 PRO A CA 1
ATOM 1786 C C . PRO A 1 218 ? 25.734 0.604 -4.726 1.00 50.19 218 PRO A C 1
ATOM 1788 O O . PRO A 1 218 ? 26.237 1.302 -5.594 1.00 50.19 218 PRO A O 1
ATOM 1791 N N . TYR A 1 219 ? 24.467 0.808 -4.347 1.00 61.97 219 TYR A N 1
ATOM 1792 C CA . TYR A 1 219 ? 23.550 1.692 -5.106 1.00 61.97 219 TYR A CA 1
ATOM 1793 C C . TYR A 1 219 ? 23.729 3.195 -4.827 1.00 61.97 219 TYR A C 1
ATOM 1795 O O . TYR A 1 219 ? 24.520 3.593 -3.969 1.00 61.97 219 TYR A O 1
ATOM 1803 N N . ASN A 1 220 ? 22.969 4.016 -5.565 1.00 69.88 220 ASN A N 1
ATOM 1804 C CA . ASN A 1 220 ? 22.992 5.482 -5.524 1.00 69.88 220 ASN A CA 1
ATOM 1805 C C . ASN A 1 220 ? 22.286 6.088 -4.300 1.00 69.88 220 ASN A C 1
ATOM 1807 O O . ASN A 1 220 ? 22.307 7.305 -4.145 1.00 69.88 220 ASN A O 1
ATOM 1811 N N . ALA A 1 221 ? 21.664 5.282 -3.441 1.00 76.81 221 ALA A N 1
ATOM 1812 C CA . ALA A 1 221 ? 21.061 5.727 -2.191 1.00 76.81 221 ALA A CA 1
ATOM 1813 C C . ALA A 1 221 ? 21.078 4.608 -1.140 1.00 76.81 221 ALA A C 1
ATOM 1815 O O . ALA A 1 221 ? 21.213 3.419 -1.460 1.00 76.81 221 ALA A O 1
ATOM 1816 N N . SER A 1 222 ? 20.902 5.013 0.115 1.00 82.00 222 SER A N 1
ATOM 1817 C CA . SER A 1 222 ? 20.707 4.124 1.256 1.00 82.00 222 SER A CA 1
ATOM 1818 C C . SER A 1 222 ? 19.285 4.263 1.795 1.00 82.00 222 SER A C 1
ATOM 1820 O O . SER A 1 222 ? 18.621 5.285 1.642 1.00 82.00 222 SER A O 1
ATOM 1822 N N . THR A 1 223 ? 18.810 3.203 2.429 1.00 79.62 223 THR A N 1
ATOM 1823 C CA . THR A 1 223 ? 17.655 3.224 3.326 1.00 79.62 223 THR A CA 1
ATOM 1824 C C . THR A 1 223 ? 17.957 4.071 4.567 1.00 79.62 223 THR A C 1
ATOM 1826 O O . THR A 1 223 ? 19.122 4.309 4.894 1.00 79.62 223 THR A O 1
ATOM 1829 N N . ARG A 1 224 ? 16.912 4.456 5.307 1.00 77.00 224 ARG A N 1
ATOM 1830 C CA . ARG A 1 224 ? 17.040 5.153 6.598 1.00 77.00 224 ARG A CA 1
ATOM 1831 C C . ARG A 1 224 ? 17.859 4.392 7.645 1.00 77.00 224 ARG A C 1
ATOM 1833 O O . ARG A 1 224 ? 18.484 5.014 8.489 1.00 77.00 224 ARG A O 1
ATOM 1840 N N . THR A 1 225 ? 17.921 3.063 7.563 1.00 72.31 225 THR A N 1
ATOM 1841 C CA . THR A 1 225 ? 18.719 2.230 8.479 1.00 72.31 225 THR A CA 1
ATOM 1842 C C . THR A 1 225 ? 20.170 2.058 8.009 1.00 72.31 225 THR A C 1
ATOM 1844 O O . THR A 1 225 ? 20.851 1.127 8.433 1.00 72.31 225 THR A O 1
ATOM 1847 N N . GLY A 1 226 ? 20.629 2.867 7.047 1.00 76.88 226 GLY A N 1
ATOM 1848 C CA . GLY A 1 226 ? 21.974 2.788 6.469 1.00 76.88 226 GLY A CA 1
ATOM 1849 C C . GLY A 1 226 ? 22.197 1.600 5.526 1.00 76.88 226 GLY A C 1
ATOM 1850 O O . GLY A 1 226 ? 23.243 1.518 4.882 1.00 76.88 226 GLY A O 1
ATOM 1851 N N . LEU A 1 227 ? 21.219 0.696 5.387 1.00 77.00 227 LEU A N 1
ATOM 1852 C CA . LEU A 1 227 ? 21.302 -0.400 4.428 1.00 77.00 227 LEU A CA 1
ATOM 1853 C C . LEU A 1 227 ? 21.179 0.111 3.002 1.00 77.00 227 LEU A C 1
ATOM 1855 O O . LEU A 1 227 ? 20.560 1.131 2.720 1.00 77.00 227 LEU A O 1
ATOM 1859 N N . GLN A 1 228 ? 21.723 -0.665 2.086 1.00 78.75 228 GLN A N 1
ATOM 1860 C CA . GLN A 1 228 ? 21.673 -0.412 0.663 1.00 78.75 228 GLN A CA 1
ATOM 1861 C C . GLN A 1 228 ? 20.219 -0.410 0.122 1.00 78.75 228 GLN A C 1
ATOM 1863 O O . GLN A 1 228 ? 19.457 -1.338 0.399 1.00 78.75 228 GLN A O 1
ATOM 1868 N N . LEU A 1 229 ? 19.841 0.599 -0.682 1.00 83.69 229 LEU A N 1
ATOM 1869 C CA . LEU A 1 229 ? 18.493 0.712 -1.267 1.00 83.69 229 LEU A CA 1
ATOM 1870 C C . LEU A 1 229 ? 18.280 -0.307 -2.404 1.00 83.69 229 LEU A C 1
ATOM 1872 O O . LEU A 1 229 ? 18.766 -0.102 -3.510 1.00 83.69 229 LEU A O 1
ATOM 1876 N N . ARG A 1 230 ? 17.598 -1.421 -2.120 1.00 83.00 230 ARG A N 1
ATOM 1877 C CA . ARG A 1 230 ? 17.400 -2.565 -3.035 1.00 83.00 230 ARG A CA 1
ATOM 1878 C C . ARG A 1 230 ? 15.995 -2.621 -3.632 1.00 83.00 230 ARG A C 1
ATOM 1880 O O . ARG A 1 230 ? 15.066 -2.016 -3.101 1.00 83.00 230 ARG A O 1
ATOM 1887 N N . SER A 1 231 ? 15.875 -3.426 -4.687 1.00 87.12 231 SER A N 1
ATOM 1888 C CA . SER A 1 231 ? 14.612 -3.871 -5.286 1.00 87.12 231 SER A CA 1
ATOM 1889 C C . SER A 1 231 ? 13.786 -2.764 -5.964 1.00 87.12 231 SER A C 1
ATOM 1891 O O . SER A 1 231 ? 12.635 -2.542 -5.577 1.00 87.12 231 SER A O 1
ATOM 1893 N N . PRO A 1 232 ? 14.337 -2.054 -6.974 1.00 89.94 232 PRO A N 1
ATOM 1894 C CA . PRO A 1 232 ? 13.571 -1.092 -7.778 1.00 89.94 232 PRO A CA 1
ATOM 1895 C C . PRO A 1 232 ? 12.348 -1.716 -8.460 1.00 89.94 232 PRO A C 1
ATOM 1897 O O . PRO A 1 232 ? 11.380 -1.013 -8.731 1.00 89.94 232 PRO A O 1
ATOM 1900 N N . GLU A 1 233 ? 12.330 -3.036 -8.658 1.00 90.31 233 GLU A N 1
ATOM 1901 C CA . GLU A 1 233 ? 11.188 -3.797 -9.167 1.00 90.31 233 GLU A CA 1
ATOM 1902 C C . GLU A 1 233 ? 9.911 -3.597 -8.342 1.00 90.31 233 GLU A C 1
ATOM 1904 O O . GLU A 1 233 ? 8.827 -3.843 -8.863 1.00 90.31 233 GLU A O 1
ATOM 1909 N N . VAL A 1 234 ? 9.999 -3.084 -7.106 1.00 93.12 234 VAL A N 1
ATOM 1910 C CA . VAL A 1 234 ? 8.821 -2.672 -6.328 1.00 93.12 234 VAL A CA 1
ATOM 1911 C C . VAL A 1 234 ? 7.926 -1.688 -7.096 1.00 93.12 234 VAL A C 1
ATOM 1913 O O . VAL A 1 234 ? 6.706 -1.740 -6.975 1.00 93.12 234 VAL A O 1
ATOM 1916 N N . ALA A 1 235 ? 8.498 -0.859 -7.976 1.00 94.94 235 ALA A N 1
ATOM 1917 C CA . ALA A 1 235 ? 7.739 0.056 -8.825 1.00 94.94 235 ALA A CA 1
ATOM 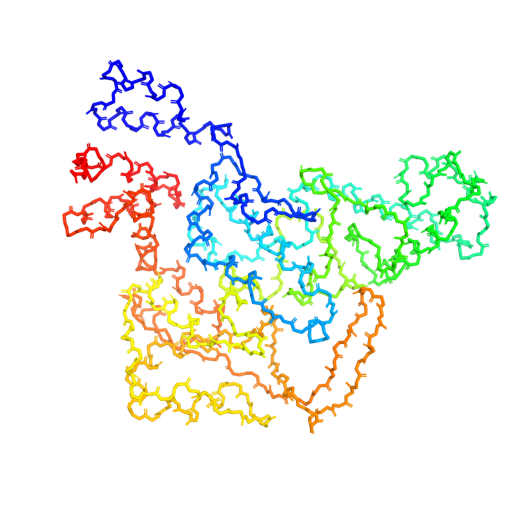1918 C C . ALA A 1 235 ? 6.803 -0.676 -9.812 1.00 94.94 235 ALA A C 1
ATOM 1920 O O . ALA A 1 235 ? 5.747 -0.151 -10.172 1.00 94.94 235 ALA A O 1
ATOM 1921 N N . LYS A 1 236 ? 7.125 -1.922 -10.199 1.00 94.75 236 LYS A N 1
ATOM 1922 C CA . LYS A 1 236 ? 6.295 -2.729 -11.112 1.00 94.75 236 LYS A CA 1
ATOM 1923 C C . LYS A 1 236 ? 4.934 -3.072 -10.500 1.00 94.75 236 LYS A C 1
ATOM 1925 O O . LYS A 1 236 ? 3.957 -3.144 -11.242 1.00 94.75 236 LYS A O 1
ATOM 1930 N N . PHE A 1 237 ? 4.833 -3.198 -9.170 1.00 97.12 237 PHE A N 1
ATOM 1931 C CA . PHE A 1 237 ? 3.546 -3.362 -8.474 1.00 97.12 237 PHE A CA 1
ATOM 1932 C C . PHE A 1 237 ? 2.603 -2.172 -8.690 1.00 97.12 237 PHE A C 1
ATOM 1934 O O . PHE A 1 237 ? 1.385 -2.331 -8.667 1.00 97.12 237 PHE A O 1
ATOM 1941 N N . PHE A 1 238 ? 3.166 -0.989 -8.938 1.00 97.25 238 PHE A N 1
ATOM 1942 C CA . PHE A 1 238 ? 2.449 0.261 -9.171 1.00 97.25 238 PHE A CA 1
ATOM 1943 C C . PHE A 1 238 ? 2.292 0.598 -10.664 1.00 97.25 238 PHE A C 1
ATOM 1945 O O . PHE A 1 238 ? 1.954 1.731 -10.987 1.00 97.25 238 PHE A O 1
ATOM 1952 N N . ASN A 1 239 ? 2.524 -0.360 -11.574 1.00 95.31 239 ASN A N 1
ATOM 1953 C CA . ASN A 1 239 ? 2.493 -0.159 -13.034 1.00 95.31 239 ASN A CA 1
ATOM 1954 C C . ASN A 1 239 ? 3.533 0.850 -13.559 1.00 95.31 239 ASN A C 1
ATOM 1956 O O . ASN A 1 239 ? 3.382 1.377 -14.660 1.00 95.31 239 ASN A O 1
ATOM 1960 N N . ILE A 1 240 ? 4.598 1.115 -12.800 1.00 94.25 240 ILE A N 1
ATOM 1961 C CA . ILE A 1 240 ? 5.630 2.079 -13.184 1.00 94.25 240 ILE A CA 1
ATOM 1962 C C . ILE A 1 240 ? 6.726 1.378 -13.992 1.00 94.25 240 ILE A C 1
ATOM 1964 O O . ILE A 1 240 ? 7.324 0.394 -13.547 1.00 94.25 240 ILE A O 1
ATOM 1968 N N . GLN A 1 241 ? 7.011 1.913 -15.180 1.00 90.19 241 GLN A N 1
ATOM 1969 C CA . GLN A 1 241 ? 8.112 1.464 -16.032 1.00 90.19 241 GLN A CA 1
ATOM 1970 C C . GLN A 1 241 ? 9.418 2.120 -15.583 1.00 90.19 241 GLN A C 1
ATOM 1972 O O . GLN A 1 241 ? 9.546 3.339 -15.588 1.00 90.19 241 GLN A O 1
ATOM 1977 N N . LEU A 1 242 ? 10.403 1.314 -15.192 1.00 87.88 242 LEU A N 1
ATOM 1978 C CA . LEU A 1 242 ? 11.635 1.797 -14.559 1.00 87.88 242 LEU A CA 1
ATOM 1979 C C . LEU A 1 242 ? 12.525 2.650 -15.475 1.00 87.88 242 LEU A C 1
ATOM 1981 O O . LEU A 1 242 ? 13.253 3.519 -14.999 1.00 87.88 242 LEU A O 1
ATOM 1985 N N . ASP A 1 243 ? 12.482 2.412 -16.779 1.00 85.62 243 ASP A N 1
ATOM 1986 C CA . ASP A 1 243 ? 13.173 3.208 -17.792 1.00 85.62 243 ASP A CA 1
ATOM 1987 C C . ASP A 1 243 ? 12.359 4.416 -18.272 1.00 85.62 243 ASP A C 1
ATOM 1989 O O . ASP A 1 243 ? 12.873 5.202 -19.064 1.00 85.62 243 ASP A O 1
ATOM 1993 N N . ASN A 1 244 ? 11.112 4.569 -17.827 1.00 89.19 244 ASN A N 1
ATOM 1994 C CA . ASN A 1 244 ? 10.238 5.689 -18.164 1.00 89.19 244 ASN A CA 1
ATOM 1995 C C . ASN A 1 244 ? 9.481 6.200 -16.930 1.00 89.19 244 ASN A C 1
ATOM 1997 O O . ASN A 1 244 ? 8.255 6.305 -16.916 1.00 89.19 244 ASN A O 1
ATOM 2001 N N . TRP A 1 245 ? 10.225 6.483 -15.863 1.00 91.75 245 TRP A N 1
ATOM 2002 C CA . TRP A 1 245 ? 9.666 6.946 -14.603 1.00 91.75 245 TRP A CA 1
ATOM 2003 C C . TRP A 1 245 ? 10.220 8.315 -14.252 1.00 91.75 245 TRP A C 1
ATOM 2005 O O . TRP A 1 245 ? 11.345 8.418 -13.768 1.00 91.75 245 TRP A O 1
ATOM 2015 N N . ASN A 1 246 ? 9.407 9.361 -14.427 1.00 93.06 246 ASN A N 1
ATOM 2016 C CA . ASN A 1 246 ? 9.734 10.670 -13.871 1.00 93.06 246 ASN A CA 1
ATOM 2017 C C . ASN A 1 246 ? 9.621 10.608 -12.341 1.00 93.06 246 ASN A C 1
ATOM 2019 O O . ASN A 1 246 ? 8.551 10.803 -11.764 1.00 93.06 246 ASN A O 1
ATOM 2023 N N . TYR A 1 247 ? 10.719 10.210 -11.708 1.00 95.00 247 TYR A N 1
ATOM 2024 C CA . TYR A 1 247 ? 10.759 9.809 -10.313 1.00 95.00 247 TYR A CA 1
ATOM 2025 C C . TYR A 1 247 ? 10.485 11.001 -9.388 1.00 95.00 247 TYR A C 1
ATOM 2027 O O . TYR A 1 247 ? 11.252 11.958 -9.439 1.00 95.00 247 TYR A O 1
ATOM 2035 N N . PRO A 1 248 ? 9.469 10.962 -8.505 1.00 96.31 248 PRO A N 1
ATOM 2036 C CA . PRO A 1 248 ? 9.270 12.009 -7.510 1.00 96.31 248 PRO A CA 1
ATOM 2037 C C . PRO A 1 248 ? 10.242 11.792 -6.336 1.00 96.31 248 PRO A C 1
ATOM 2039 O O . PRO A 1 248 ? 10.084 10.815 -5.595 1.00 96.31 248 PRO A O 1
ATOM 2042 N N . PRO A 1 249 ? 11.255 12.659 -6.136 1.00 95.38 249 PRO A N 1
ATOM 2043 C CA . PRO A 1 249 ? 12.220 12.483 -5.054 1.00 95.38 249 PRO A CA 1
ATOM 2044 C C . PRO A 1 249 ? 11.685 12.898 -3.682 1.00 95.38 249 PRO A C 1
ATOM 2046 O O . PRO A 1 249 ? 12.284 12.542 -2.673 1.00 95.38 249 PRO A O 1
ATOM 2049 N N . VAL A 1 250 ? 10.573 13.633 -3.648 1.00 97.00 250 VAL A N 1
ATOM 2050 C CA . VAL A 1 250 ? 9.832 13.975 -2.434 1.00 97.00 250 VAL A CA 1
ATOM 2051 C C . VAL A 1 250 ? 8.604 13.078 -2.382 1.00 97.00 250 VAL A C 1
ATOM 2053 O O . VAL A 1 250 ? 7.788 13.102 -3.302 1.00 97.00 250 VAL A O 1
ATOM 2056 N N . GLN A 1 251 ? 8.492 12.270 -1.329 1.00 96.88 251 GLN A N 1
ATOM 2057 C CA . GLN A 1 251 ? 7.408 11.308 -1.139 1.00 96.88 251 GLN A CA 1
ATOM 2058 C C . GLN A 1 251 ? 6.849 11.352 0.304 1.00 96.88 251 GLN A C 1
ATOM 2060 O O . GLN A 1 251 ? 7.548 11.795 1.222 1.00 96.88 251 GLN A O 1
ATOM 2065 N N . PRO A 1 252 ? 5.599 10.907 0.538 1.00 97.88 252 PRO A N 1
ATOM 2066 C CA . PRO A 1 252 ? 4.716 10.225 -0.409 1.00 97.88 252 PRO A CA 1
ATOM 2067 C C . PRO A 1 252 ? 4.225 11.171 -1.510 1.00 97.88 252 PRO A C 1
ATOM 2069 O O . PRO A 1 252 ? 4.044 12.363 -1.277 1.00 97.88 252 PRO A O 1
ATOM 2072 N N . ALA A 1 253 ? 4.059 10.642 -2.719 1.00 97.88 253 ALA A N 1
ATOM 2073 C CA . ALA A 1 253 ? 3.662 11.406 -3.901 1.00 97.88 253 ALA A CA 1
ATOM 2074 C C . ALA A 1 253 ? 2.502 10.720 -4.618 1.00 97.88 253 ALA A C 1
ATOM 2076 O O . ALA A 1 253 ? 2.308 9.512 -4.467 1.00 97.88 253 ALA A O 1
ATOM 2077 N N . LYS A 1 254 ? 1.742 11.487 -5.403 1.00 97.56 254 LYS A N 1
ATOM 2078 C CA . LYS A 1 254 ? 0.556 10.981 -6.090 1.00 97.56 254 LYS A CA 1
ATOM 2079 C C . LYS A 1 254 ? 0.908 9.821 -7.023 1.00 97.56 254 LYS A C 1
ATOM 2081 O O . LYS A 1 254 ? 1.804 9.947 -7.857 1.00 97.56 254 LYS A O 1
ATOM 2086 N N . VAL A 1 255 ? 0.169 8.717 -6.914 1.00 97.31 255 VAL A N 1
ATOM 2087 C CA . VAL A 1 255 ? 0.276 7.571 -7.828 1.00 97.31 255 VAL A CA 1
ATOM 2088 C C . VAL A 1 255 ? -1.061 7.352 -8.526 1.00 97.31 255 VAL A C 1
ATOM 2090 O O . VAL A 1 255 ? -2.097 7.186 -7.885 1.00 97.31 255 VAL A O 1
ATOM 2093 N N . SER A 1 256 ? -1.041 7.352 -9.858 1.00 95.88 256 SER A N 1
ATOM 2094 C CA . SER A 1 256 ? -2.240 7.154 -10.676 1.00 95.88 256 SER A CA 1
ATOM 2095 C C . SER A 1 256 ? -2.930 5.826 -10.369 1.00 95.88 256 SER A C 1
ATOM 2097 O O . SER A 1 256 ? -2.275 4.806 -10.159 1.00 95.88 256 SER A O 1
ATOM 2099 N N . HIS A 1 257 ? -4.266 5.833 -10.396 1.00 96.94 257 HIS A N 1
ATOM 2100 C CA . HIS A 1 257 ? -5.106 4.656 -10.135 1.00 96.94 257 HIS A CA 1
ATOM 2101 C C . HIS A 1 257 ? -4.892 4.025 -8.748 1.00 96.94 257 HIS A C 1
ATOM 2103 O O . HIS A 1 257 ? -5.095 2.821 -8.580 1.00 96.94 257 HIS A O 1
ATOM 2109 N N . ARG A 1 258 ? -4.486 4.820 -7.749 1.00 97.56 258 ARG A N 1
ATOM 2110 C CA . ARG A 1 258 ? -4.338 4.394 -6.352 1.00 97.56 258 ARG A CA 1
ATOM 2111 C C . ARG A 1 258 ? -5.073 5.341 -5.407 1.00 97.56 258 ARG A C 1
ATOM 2113 O O . ARG A 1 258 ? -5.087 6.548 -5.619 1.00 97.56 258 ARG A O 1
ATOM 2120 N N . LYS A 1 259 ? -5.703 4.755 -4.395 1.00 97.50 259 LYS A N 1
ATOM 2121 C CA . LYS A 1 259 ? -6.496 5.382 -3.337 1.00 97.50 259 LYS A CA 1
ATOM 2122 C C . LYS A 1 259 ? -6.476 4.503 -2.078 1.00 97.50 259 LYS A C 1
ATOM 2124 O O . LYS A 1 259 ? -6.996 3.384 -2.089 1.00 97.50 259 LYS A O 1
ATOM 2129 N N . GLY A 1 260 ? -5.810 4.984 -1.036 1.00 98.00 260 GLY A N 1
ATOM 2130 C CA . GLY A 1 260 ? -5.642 4.349 0.269 1.00 98.00 260 GLY A CA 1
ATOM 2131 C C . GLY A 1 260 ? -5.149 2.905 0.269 1.00 98.00 260 GLY A C 1
ATOM 2132 O O . GLY A 1 260 ? -4.617 2.377 -0.712 1.00 98.00 260 GLY A O 1
ATOM 2133 N N . MET A 1 261 ? -5.319 2.249 1.417 1.00 98.38 261 MET A N 1
ATOM 2134 C CA . MET A 1 261 ? -4.731 0.933 1.674 1.00 98.38 261 MET A CA 1
ATOM 2135 C C . MET A 1 261 ? -5.388 -0.177 0.865 1.00 98.38 261 MET A C 1
ATOM 2137 O O . MET A 1 261 ? -4.705 -1.123 0.487 1.00 98.38 261 MET A O 1
ATOM 2141 N N . LEU A 1 262 ? -6.674 -0.051 0.526 1.00 98.56 262 LEU A N 1
ATOM 2142 C CA . LEU A 1 262 ? -7.393 -1.092 -0.217 1.00 98.56 262 LEU A CA 1
ATOM 2143 C C . LEU A 1 262 ? -6.976 -1.184 -1.692 1.00 98.56 262 LEU A C 1
ATOM 2145 O O . LEU A 1 262 ? -7.284 -2.164 -2.363 1.00 98.56 262 LEU A O 1
ATOM 2149 N N . THR A 1 263 ? -6.238 -0.196 -2.201 1.00 98.50 263 THR A N 1
ATOM 2150 C CA . THR A 1 263 ? -5.598 -0.268 -3.524 1.00 98.50 263 THR A CA 1
ATOM 2151 C C . THR A 1 263 ? -4.077 -0.360 -3.433 1.00 98.50 263 THR A C 1
ATOM 2153 O O . THR A 1 263 ? -3.405 -0.417 -4.464 1.00 98.50 263 THR A O 1
ATOM 2156 N N . HIS A 1 264 ? -3.504 -0.396 -2.225 1.00 98.69 264 HIS A N 1
ATOM 2157 C CA . HIS A 1 264 ? -2.077 -0.626 -2.052 1.00 98.69 264 HIS A CA 1
ATOM 2158 C C . HIS A 1 264 ? -1.749 -2.066 -2.489 1.00 98.69 264 HIS A C 1
ATOM 2160 O O . HIS A 1 264 ? -2.412 -3.001 -2.025 1.00 98.69 264 HIS A O 1
ATOM 2166 N N . PRO A 1 265 ? -0.719 -2.302 -3.329 1.00 98.44 265 PRO A N 1
ATOM 2167 C CA . PRO A 1 265 ? -0.421 -3.646 -3.827 1.00 98.44 265 PRO A CA 1
ATOM 2168 C C . PRO A 1 265 ? -0.212 -4.685 -2.717 1.00 98.44 265 PRO A C 1
ATOM 2170 O O . PRO A 1 265 ? -0.647 -5.821 -2.854 1.00 98.44 265 PRO A O 1
ATOM 2173 N N . ALA A 1 266 ? 0.365 -4.289 -1.576 1.00 97.38 266 ALA A N 1
ATOM 2174 C CA . ALA A 1 266 ? 0.539 -5.186 -0.427 1.00 97.38 266 ALA A CA 1
ATOM 2175 C C . ALA A 1 266 ? -0.790 -5.758 0.101 1.00 97.38 266 ALA A C 1
ATOM 2177 O O . ALA A 1 266 ? -0.870 -6.949 0.389 1.00 97.38 266 ALA A O 1
ATOM 2178 N N . TRP A 1 267 ? -1.841 -4.935 0.194 1.00 98.56 267 TRP A N 1
ATOM 2179 C CA . TRP A 1 267 ? -3.169 -5.396 0.600 1.00 98.56 267 TRP A CA 1
ATOM 2180 C C . TRP A 1 267 ? -3.806 -6.255 -0.498 1.00 98.56 267 TRP A C 1
ATOM 2182 O O . TRP A 1 267 ? -4.274 -7.358 -0.233 1.00 98.56 267 TRP A O 1
ATOM 2192 N N . LEU A 1 268 ? -3.744 -5.802 -1.754 1.00 98.75 268 LEU A N 1
ATOM 2193 C CA . LEU A 1 268 ? -4.320 -6.527 -2.893 1.00 98.75 268 LEU A CA 1
ATOM 2194 C C . LEU A 1 268 ? -3.739 -7.938 -3.058 1.00 98.75 268 LEU A C 1
ATOM 2196 O O . LEU A 1 268 ? -4.493 -8.860 -3.375 1.00 98.75 268 LEU A O 1
ATOM 2200 N N . ILE A 1 269 ? -2.431 -8.100 -2.830 1.00 98.38 269 ILE A N 1
ATOM 2201 C CA . ILE A 1 269 ? -1.739 -9.393 -2.877 1.00 98.38 269 ILE A CA 1
ATOM 2202 C C . ILE A 1 269 ? -2.058 -10.221 -1.632 1.00 98.38 269 ILE A C 1
ATOM 2204 O O . ILE A 1 269 ? -2.342 -11.402 -1.768 1.00 98.38 269 ILE A O 1
ATOM 2208 N N . ALA A 1 270 ? -2.072 -9.623 -0.432 1.00 97.69 270 ALA A N 1
ATOM 2209 C CA . ALA A 1 270 ? -2.462 -10.313 0.807 1.00 97.69 270 ALA A CA 1
ATOM 2210 C C . ALA A 1 270 ? -3.881 -10.919 0.749 1.00 97.69 270 ALA A C 1
ATOM 2212 O O . ALA A 1 270 ? -4.194 -11.828 1.516 1.00 97.69 270 ALA A O 1
ATOM 2213 N N . HIS A 1 271 ? -4.714 -10.417 -0.166 1.00 97.69 271 HIS A N 1
ATOM 2214 C CA . HIS A 1 271 ? -6.055 -10.899 -0.485 1.00 97.69 271 HIS A CA 1
ATOM 2215 C C . HIS A 1 271 ? -6.149 -11.448 -1.924 1.00 97.69 271 HIS A C 1
ATOM 2217 O O . HIS A 1 271 ? -7.116 -11.176 -2.641 1.00 97.69 271 HIS A O 1
ATOM 2223 N N . ALA A 1 272 ? -5.125 -12.176 -2.366 1.00 96.75 272 ALA A N 1
ATOM 2224 C CA . ALA A 1 272 ? -5.087 -12.904 -3.631 1.00 96.75 272 ALA A CA 1
ATOM 2225 C C . ALA A 1 272 ? -4.536 -14.324 -3.421 1.00 96.75 272 ALA A C 1
ATOM 2227 O O . ALA A 1 272 ? -3.943 -14.628 -2.385 1.00 96.75 272 ALA A O 1
ATOM 2228 N N . GLN A 1 273 ? -4.714 -15.182 -4.424 1.00 94.62 273 GLN A N 1
ATOM 2229 C CA . GLN A 1 273 ? -4.090 -16.505 -4.488 1.00 94.62 273 GLN A CA 1
ATOM 2230 C C . GLN A 1 273 ? -2.710 -16.408 -5.153 1.00 94.62 273 GLN A C 1
ATOM 2232 O O . GLN A 1 273 ? -2.282 -15.330 -5.563 1.00 94.62 273 GLN A O 1
ATOM 2237 N N . ASN A 1 274 ? -1.988 -17.520 -5.303 1.00 94.25 274 ASN A N 1
ATOM 2238 C CA . ASN A 1 274 ? -0.675 -17.519 -5.969 1.00 94.25 274 ASN A CA 1
ATOM 2239 C C . ASN A 1 274 ? -0.761 -17.146 -7.462 1.00 94.25 274 ASN A C 1
ATOM 2241 O O . ASN A 1 274 ? 0.143 -16.506 -7.996 1.00 94.25 274 ASN A O 1
ATOM 2245 N N . THR A 1 275 ? -1.846 -17.515 -8.142 1.00 92.12 275 THR A N 1
ATOM 2246 C CA . THR A 1 275 ? -1.970 -17.389 -9.604 1.00 92.12 275 THR A CA 1
ATOM 2247 C C . THR A 1 275 ? -3.095 -16.466 -10.066 1.00 92.12 275 THR A C 1
ATOM 2249 O O . THR A 1 275 ? -3.094 -16.062 -11.223 1.00 92.12 275 THR A O 1
ATOM 2252 N N . GLU A 1 276 ? -4.022 -16.086 -9.186 1.00 93.62 276 GLU A N 1
ATOM 2253 C CA . GLU A 1 276 ? -5.185 -15.264 -9.536 1.00 93.62 276 GLU A CA 1
ATOM 2254 C C . GLU A 1 276 ? -5.650 -14.375 -8.370 1.00 93.62 276 GLU A C 1
ATOM 2256 O O . GLU A 1 276 ? -5.176 -14.493 -7.234 1.00 93.62 276 GLU A O 1
ATOM 2261 N N . THR A 1 277 ? -6.537 -13.422 -8.664 1.00 96.19 277 THR A N 1
ATOM 2262 C CA . THR A 1 277 ? -7.174 -12.573 -7.650 1.00 96.19 277 THR A CA 1
ATOM 2263 C C . THR A 1 277 ? -8.201 -13.365 -6.840 1.00 96.19 277 THR A C 1
ATOM 2265 O O . THR A 1 277 ? -8.660 -14.423 -7.258 1.00 96.19 277 THR A O 1
ATOM 2268 N N . ASP A 1 278 ? -8.571 -12.857 -5.661 1.00 96.50 278 ASP A N 1
ATOM 2269 C CA . ASP A 1 278 ? -9.605 -13.470 -4.820 1.00 96.50 278 ASP A CA 1
ATOM 2270 C C . ASP A 1 278 ? -10.665 -12.430 -4.402 1.00 96.50 278 ASP A C 1
ATOM 2272 O O . ASP A 1 278 ? -10.614 -11.856 -3.305 1.00 96.50 278 ASP A O 1
ATOM 2276 N N . PRO A 1 279 ? -11.637 -12.123 -5.283 1.00 96.81 279 PRO A N 1
ATOM 2277 C CA . PRO A 1 279 ? -12.694 -11.164 -4.979 1.00 96.81 279 PRO A CA 1
ATOM 2278 C C . PRO A 1 279 ? -13.598 -11.644 -3.834 1.00 96.81 279 PRO A C 1
ATOM 2280 O O . PRO A 1 279 ? -14.149 -10.818 -3.108 1.00 96.81 279 PRO A O 1
ATOM 2283 N N . VAL A 1 280 ? -13.739 -12.952 -3.602 1.00 95.94 280 VAL A N 1
ATOM 2284 C CA . VAL A 1 280 ? -14.549 -13.455 -2.483 1.00 95.94 280 VAL A CA 1
ATOM 2285 C C . VAL A 1 280 ? -13.872 -13.103 -1.157 1.00 95.94 280 VAL A C 1
ATOM 2287 O O . VAL A 1 280 ? -14.514 -12.516 -0.283 1.00 95.94 280 VAL A O 1
ATOM 2290 N N . ALA A 1 281 ? -12.566 -13.357 -1.028 1.00 96.12 281 ALA A N 1
ATOM 2291 C CA . ALA A 1 281 ? -11.791 -13.011 0.161 1.00 96.12 281 ALA A CA 1
ATOM 2292 C C . ALA A 1 281 ? -11.719 -11.494 0.400 1.00 96.12 281 ALA A C 1
ATOM 2294 O O . ALA A 1 281 ? -11.905 -11.046 1.536 1.00 96.12 281 ALA A O 1
ATOM 2295 N N . ARG A 1 282 ? -11.512 -10.689 -0.655 1.00 98.00 282 ARG A N 1
ATOM 2296 C CA . ARG A 1 282 ? -11.540 -9.212 -0.572 1.00 98.00 282 ARG A CA 1
ATOM 2297 C C . ARG A 1 282 ? -12.898 -8.713 -0.074 1.00 98.00 282 ARG A C 1
ATOM 2299 O O . ARG A 1 282 ? -12.969 -7.919 0.864 1.00 98.00 282 ARG A O 1
ATOM 2306 N N . GLY A 1 283 ? -13.982 -9.222 -0.659 1.00 98.19 283 GLY A N 1
ATOM 2307 C CA . GLY A 1 283 ? -15.349 -8.865 -0.286 1.00 98.19 283 GLY A CA 1
ATOM 2308 C C . GLY A 1 283 ? -15.709 -9.272 1.143 1.00 98.19 283 GLY A C 1
ATOM 2309 O O . GLY A 1 283 ? -16.292 -8.472 1.877 1.00 98.19 283 GLY A O 1
ATOM 2310 N N . LYS A 1 284 ? -15.310 -10.481 1.565 1.00 97.75 284 LYS A N 1
ATOM 2311 C CA . LYS A 1 284 ? -15.457 -10.958 2.949 1.00 97.75 284 LYS A CA 1
ATOM 2312 C C . LYS A 1 284 ? -14.734 -10.036 3.926 1.00 97.75 284 LYS A C 1
ATOM 2314 O O . LYS A 1 284 ? -15.332 -9.610 4.912 1.00 97.75 284 LYS A O 1
ATOM 2319 N N . TRP A 1 285 ? -13.485 -9.670 3.627 1.00 98.38 285 TRP A N 1
ATOM 2320 C CA . TRP A 1 285 ? -12.713 -8.761 4.471 1.00 98.38 285 TRP A CA 1
ATOM 2321 C C . TRP A 1 285 ? -13.423 -7.411 4.631 1.00 98.38 285 TRP A C 1
ATOM 2323 O O . TRP A 1 285 ? -13.609 -6.964 5.758 1.00 98.38 285 TRP A O 1
ATOM 2333 N N . ILE A 1 286 ? -13.914 -6.797 3.547 1.00 98.69 286 ILE A N 1
ATOM 2334 C CA . ILE A 1 286 ? -14.651 -5.520 3.630 1.00 98.69 286 ILE A CA 1
ATOM 2335 C C . ILE A 1 286 ? -15.927 -5.683 4.463 1.00 98.69 286 ILE A C 1
ATOM 2337 O O . ILE A 1 286 ? -16.203 -4.864 5.346 1.00 98.69 286 ILE A O 1
ATOM 2341 N N . ARG A 1 287 ? -16.689 -6.757 4.223 1.00 98.38 287 ARG A N 1
ATOM 2342 C CA . ARG A 1 287 ? -17.928 -7.058 4.949 1.00 98.38 287 ARG A CA 1
ATOM 2343 C C . ARG A 1 287 ? -17.694 -7.176 6.456 1.00 98.38 287 ARG A C 1
ATOM 2345 O O . ARG A 1 287 ? -18.462 -6.602 7.224 1.00 98.38 287 ARG A O 1
ATOM 2352 N N . GLU A 1 288 ? -16.660 -7.895 6.875 1.00 97.50 288 GLU A N 1
ATOM 2353 C CA . GLU A 1 288 ? -16.404 -8.209 8.288 1.00 97.50 288 GLU A CA 1
ATOM 2354 C C . GLU A 1 288 ? -15.573 -7.145 9.017 1.00 97.50 288 GLU A C 1
ATOM 2356 O O . GLU A 1 288 ? -15.779 -6.904 10.209 1.00 97.50 288 GLU A O 1
ATOM 2361 N N . LYS A 1 289 ? -14.612 -6.516 8.331 1.00 97.81 289 LYS A N 1
ATOM 2362 C CA . LYS A 1 289 ? -13.676 -5.554 8.936 1.00 97.81 289 LYS A CA 1
ATOM 2363 C C . LYS A 1 289 ? -14.177 -4.124 8.887 1.00 97.81 289 LYS A C 1
ATOM 2365 O O . LYS A 1 289 ? -14.025 -3.416 9.878 1.00 97.81 289 LYS A O 1
ATOM 2370 N N . LEU A 1 290 ? -14.784 -3.706 7.778 1.00 98.38 290 LEU A N 1
ATOM 2371 C CA . LEU A 1 290 ? -15.254 -2.330 7.610 1.00 98.38 290 LEU A CA 1
ATOM 2372 C C . LEU A 1 290 ? -16.748 -2.220 7.899 1.00 98.38 290 LEU A C 1
ATOM 2374 O O . LEU A 1 290 ? -17.158 -1.409 8.715 1.00 98.38 290 LEU A O 1
ATOM 2378 N N . LEU A 1 291 ? -17.578 -3.078 7.312 1.00 98.25 291 LEU A N 1
ATOM 2379 C CA . LEU A 1 291 ? -19.033 -2.972 7.473 1.00 98.25 291 LEU A CA 1
ATOM 2380 C C . LEU A 1 291 ? -19.567 -3.658 8.740 1.00 98.25 291 LEU A C 1
ATOM 2382 O O . LEU A 1 291 ? -20.781 -3.688 8.945 1.00 98.25 291 LEU A O 1
ATOM 2386 N N . ALA A 1 292 ? -18.697 -4.217 9.590 1.00 96.44 292 ALA A N 1
ATOM 2387 C CA . ALA A 1 292 ? -19.072 -4.935 10.813 1.00 96.44 292 ALA A CA 1
ATOM 2388 C C . ALA A 1 292 ? -20.221 -5.946 10.594 1.00 96.44 292 ALA A C 1
ATOM 2390 O O . ALA A 1 292 ? -21.137 -6.060 11.412 1.00 96.44 292 ALA A O 1
ATOM 2391 N N . GLY A 1 293 ? -20.234 -6.598 9.431 1.00 95.50 293 GLY A N 1
ATOM 2392 C CA . GLY A 1 293 ? -21.140 -7.689 9.099 1.00 95.50 293 GLY A CA 1
ATOM 2393 C C . GLY A 1 293 ? -20.543 -9.040 9.480 1.00 95.50 293 GLY A C 1
ATOM 2394 O O . GLY A 1 293 ? -19.437 -9.130 10.012 1.00 95.50 293 GLY A O 1
ATOM 2395 N N . THR A 1 294 ? -21.273 -10.104 9.172 1.00 92.88 294 THR A N 1
ATOM 2396 C CA . THR A 1 294 ? -20.829 -11.481 9.401 1.00 92.88 294 THR A CA 1
ATOM 2397 C C . THR A 1 294 ? -21.141 -12.298 8.165 1.00 92.88 294 THR A C 1
ATOM 2399 O O . THR A 1 294 ? -22.256 -12.219 7.650 1.00 92.88 294 THR A O 1
ATOM 2402 N N . VAL A 1 295 ? -20.168 -13.076 7.701 1.00 91.31 295 VAL A N 1
ATOM 2403 C CA . VAL A 1 295 ? -20.374 -14.079 6.659 1.00 91.31 295 VAL A CA 1
ATOM 2404 C C . VAL A 1 295 ? -20.296 -15.450 7.331 1.00 91.31 295 VAL A C 1
ATOM 2406 O O . VAL A 1 295 ? -19.328 -15.695 8.048 1.00 91.31 295 VAL A O 1
ATOM 2409 N N . PRO A 1 296 ? -21.292 -16.334 7.152 1.00 87.56 296 PRO A N 1
ATOM 2410 C CA . PRO A 1 296 ? -21.225 -17.676 7.716 1.00 87.56 296 PRO A CA 1
ATOM 2411 C C . PRO A 1 296 ? -20.076 -18.468 7.085 1.00 87.56 296 PRO A C 1
ATOM 2413 O O . PRO A 1 296 ? -19.703 -18.236 5.932 1.00 87.56 296 PRO A O 1
ATOM 2416 N N . ASP A 1 297 ? -19.536 -19.422 7.837 1.00 85.06 297 ASP A N 1
ATOM 2417 C CA . ASP A 1 297 ? -18.518 -20.324 7.309 1.00 85.06 297 ASP A CA 1
ATOM 2418 C C . ASP A 1 297 ? -19.069 -21.176 6.162 1.00 85.06 297 ASP A C 1
ATOM 2420 O O . ASP A 1 297 ? -20.267 -21.468 6.079 1.00 85.06 297 ASP A O 1
ATOM 2424 N N . VAL A 1 298 ? -18.169 -21.568 5.258 1.00 82.19 298 VAL A N 1
ATOM 2425 C CA . VAL A 1 298 ? -18.516 -22.443 4.139 1.00 82.19 298 VAL A CA 1
ATOM 2426 C C . VAL A 1 298 ? -18.940 -23.801 4.710 1.00 82.19 298 VAL A C 1
ATOM 2428 O O . VAL A 1 298 ? -18.166 -24.406 5.456 1.00 82.19 298 VAL A O 1
ATOM 2431 N N . PRO A 1 299 ? -20.145 -24.305 4.388 1.00 80.38 299 PRO A N 1
ATOM 2432 C CA . PRO A 1 299 ? -20.565 -25.622 4.845 1.00 80.38 299 PRO A CA 1
ATOM 2433 C C . PRO A 1 299 ? -19.609 -26.704 4.336 1.00 80.38 299 PRO A C 1
ATOM 2435 O O . PRO A 1 299 ? -19.187 -26.666 3.183 1.00 80.38 299 PRO A O 1
ATOM 2438 N N . ILE A 1 300 ? -19.326 -27.707 5.172 1.00 79.75 300 ILE A N 1
ATOM 2439 C CA . ILE A 1 300 ? -18.367 -28.794 4.880 1.00 79.75 300 ILE A CA 1
ATOM 2440 C C . ILE A 1 300 ? -18.710 -29.537 3.573 1.00 79.75 300 ILE A C 1
ATOM 2442 O O . ILE A 1 300 ? -17.842 -30.107 2.923 1.00 79.75 300 ILE A O 1
ATOM 2446 N N . THR A 1 301 ? -19.979 -29.519 3.165 1.00 79.94 301 THR A N 1
ATOM 2447 C CA . THR A 1 301 ? -20.493 -30.209 1.976 1.00 79.94 301 THR A CA 1
ATOM 2448 C C . THR A 1 301 ? -20.267 -29.462 0.657 1.00 79.94 301 THR A C 1
ATOM 2450 O O . THR A 1 301 ? -20.705 -29.952 -0.382 1.00 79.94 301 THR A O 1
ATOM 2453 N N . VAL A 1 302 ? -19.679 -28.260 0.668 1.00 81.00 302 VAL A N 1
ATOM 2454 C CA . VAL A 1 302 ? -19.558 -27.409 -0.527 1.00 81.00 302 VAL A CA 1
ATOM 2455 C C . VAL A 1 302 ? -18.152 -27.482 -1.112 1.00 81.00 302 VAL A C 1
ATOM 2457 O O . VAL A 1 302 ? -17.184 -27.089 -0.469 1.00 81.00 302 VAL A O 1
ATOM 2460 N N . ASP A 1 303 ? -18.060 -27.902 -2.375 1.00 79.25 303 ASP A N 1
ATOM 2461 C CA . ASP A 1 303 ? -16.841 -27.781 -3.175 1.00 79.25 303 ASP A CA 1
ATOM 2462 C C . ASP A 1 303 ? -16.683 -26.342 -3.703 1.00 79.25 303 ASP A C 1
ATOM 2464 O O . ASP A 1 303 ? -17.287 -25.936 -4.706 1.00 79.25 303 ASP A O 1
ATOM 2468 N N . ALA A 1 304 ? -15.904 -25.548 -2.968 1.00 78.56 304 ALA A N 1
ATOM 2469 C CA . ALA A 1 304 ? -15.688 -24.122 -3.198 1.00 78.56 304 ALA A CA 1
ATOM 2470 C C . ALA A 1 304 ? -14.543 -23.840 -4.192 1.00 78.56 304 ALA A C 1
ATOM 2472 O O . ALA A 1 304 ? -13.709 -22.969 -3.953 1.00 78.56 304 ALA A O 1
ATOM 2473 N N . VAL A 1 305 ? -14.509 -24.565 -5.312 1.00 85.25 305 VAL A N 1
ATOM 2474 C CA . VAL A 1 305 ? -13.532 -24.358 -6.391 1.00 85.25 305 VAL A CA 1
ATOM 2475 C C . VAL A 1 305 ? -14.183 -23.634 -7.572 1.00 85.25 305 VAL A C 1
ATOM 2477 O O . VAL A 1 305 ? -15.272 -23.999 -8.037 1.00 85.25 305 VAL A O 1
ATOM 2480 N N . ILE A 1 306 ? -13.512 -22.587 -8.057 1.00 86.38 306 ILE A N 1
ATOM 2481 C CA . ILE A 1 306 ? -13.868 -21.894 -9.297 1.00 86.38 306 ILE A CA 1
ATOM 2482 C C . ILE A 1 306 ? -13.277 -22.710 -10.456 1.00 86.38 306 ILE A C 1
ATOM 2484 O O . ILE A 1 306 ? -12.071 -22.943 -10.457 1.00 86.38 306 ILE A O 1
ATOM 2488 N N . PRO A 1 307 ? -14.082 -23.157 -11.436 1.00 87.44 307 PRO A N 1
ATOM 2489 C CA . PRO A 1 307 ? -13.557 -23.898 -12.578 1.00 87.44 307 PRO A CA 1
ATOM 2490 C C . PRO A 1 307 ? -12.514 -23.088 -13.355 1.00 87.44 307 PRO A C 1
ATOM 2492 O O . PRO A 1 307 ? -12.696 -21.886 -13.572 1.00 87.44 307 PRO A O 1
ATOM 2495 N N . GLU A 1 308 ? -11.450 -23.744 -13.814 1.00 88.25 308 GLU A N 1
ATOM 2496 C CA . GLU A 1 308 ? -10.512 -23.146 -14.762 1.00 88.25 308 GLU A CA 1
ATOM 2497 C C . GLU A 1 308 ? -11.164 -23.061 -16.150 1.00 88.25 308 GLU A C 1
ATOM 2499 O O . GLU A 1 308 ? -11.690 -24.039 -16.677 1.00 88.25 308 GLU A O 1
ATOM 2504 N N . ASP A 1 309 ? -11.166 -21.861 -16.729 1.00 92.44 309 ASP A N 1
ATOM 2505 C CA . ASP A 1 309 ? -11.627 -21.597 -18.093 1.00 92.44 309 ASP A CA 1
ATOM 2506 C C . ASP A 1 309 ? -10.807 -20.426 -18.633 1.00 92.44 309 ASP A C 1
ATOM 2508 O O . ASP A 1 309 ? -11.071 -19.258 -18.340 1.00 92.44 309 ASP A O 1
ATOM 2512 N N . HIS A 1 310 ? -9.778 -20.750 -19.409 1.00 92.38 310 HIS A N 1
ATOM 2513 C CA . HIS A 1 310 ? -8.825 -19.771 -19.921 1.00 92.38 310 HIS A CA 1
ATOM 2514 C C . HIS A 1 310 ? -9.392 -18.899 -21.050 1.00 92.38 310 HIS A C 1
ATOM 2516 O O . HIS A 1 310 ? -8.656 -18.117 -21.642 1.00 92.38 310 HIS A O 1
ATOM 2522 N N . HIS A 1 311 ? -10.682 -18.999 -21.371 1.00 95.19 311 HIS A N 1
ATOM 2523 C CA . HIS A 1 311 ? -11.358 -18.105 -22.313 1.00 95.19 311 HIS A CA 1
ATOM 2524 C C . HIS A 1 311 ? -12.293 -17.111 -21.617 1.00 95.19 311 HIS A C 1
ATOM 2526 O O . HIS A 1 311 ? -12.992 -16.352 -22.291 1.00 95.19 311 HIS A O 1
ATOM 2532 N N . LYS A 1 312 ? -12.311 -17.101 -20.278 1.00 96.38 312 LYS A N 1
ATOM 2533 C CA . LYS A 1 312 ? -13.166 -16.239 -19.462 1.00 96.38 312 LYS A CA 1
ATOM 2534 C C . LYS A 1 312 ? -12.371 -15.497 -18.397 1.00 96.38 312 LYS A C 1
ATOM 2536 O O . LYS A 1 312 ? -11.409 -16.014 -17.836 1.00 96.38 312 LYS A O 1
ATOM 2541 N N . THR A 1 313 ? -12.836 -14.299 -18.062 1.00 96.56 313 THR A N 1
ATOM 2542 C CA . THR A 1 313 ? -12.321 -13.546 -16.911 1.00 96.56 313 THR A CA 1
ATOM 2543 C C . THR A 1 313 ? -12.661 -14.250 -15.600 1.00 96.56 313 THR A C 1
ATOM 2545 O O . THR A 1 313 ? -13.647 -14.995 -15.523 1.00 96.56 313 THR A O 1
ATOM 2548 N N . LEU A 1 314 ? -11.906 -13.986 -14.529 1.00 95.25 314 LEU A N 1
ATOM 2549 C CA . LEU A 1 314 ? -12.218 -14.512 -13.197 1.00 95.25 314 LEU A CA 1
ATOM 2550 C C . LEU A 1 314 ? -13.654 -14.175 -12.787 1.00 95.25 314 LEU A C 1
ATOM 2552 O O . LEU A 1 314 ? -14.369 -15.036 -12.278 1.00 95.25 314 LEU A O 1
ATOM 2556 N N . ARG A 1 315 ? -14.115 -12.951 -13.065 1.00 95.56 315 ARG A N 1
ATOM 2557 C CA . ARG A 1 315 ? -15.499 -12.551 -12.782 1.00 95.56 315 ARG A CA 1
ATOM 2558 C C . ARG A 1 315 ? -16.514 -13.437 -13.497 1.00 95.56 315 ARG A C 1
ATOM 2560 O O . ARG A 1 315 ? -17.475 -13.870 -12.870 1.00 95.56 315 ARG A O 1
ATOM 2567 N N . GLN A 1 316 ? -16.319 -13.712 -14.787 1.00 96.31 316 GLN A N 1
ATOM 2568 C CA . GLN A 1 316 ? -17.217 -14.581 -15.553 1.00 96.31 316 GLN A CA 1
ATOM 2569 C C . GLN A 1 316 ? -17.229 -16.010 -14.992 1.00 96.31 316 GLN A C 1
ATOM 2571 O O . GLN A 1 316 ? -18.303 -16.599 -14.852 1.00 96.31 316 GLN A O 1
ATOM 2576 N N . ARG A 1 317 ? -16.056 -16.545 -14.627 1.00 95.19 317 ARG A N 1
ATOM 2577 C CA . ARG A 1 317 ? -15.917 -17.869 -13.997 1.00 95.19 317 ARG A CA 1
ATOM 2578 C C . ARG A 1 317 ? -16.615 -17.925 -12.632 1.00 95.19 317 ARG A C 1
ATOM 2580 O O . ARG A 1 317 ? -17.396 -18.841 -12.371 1.00 95.19 317 ARG A O 1
ATOM 2587 N N . LEU A 1 318 ? -16.404 -16.913 -11.789 1.00 94.94 318 LEU A N 1
ATOM 2588 C CA . LEU A 1 318 ? -17.018 -16.801 -10.465 1.00 94.94 318 LEU A CA 1
ATOM 2589 C C . LEU A 1 318 ? -18.540 -16.659 -10.550 1.00 94.94 318 LEU A C 1
ATOM 2591 O O . LEU A 1 318 ? -19.267 -17.327 -9.813 1.00 94.94 318 LEU A O 1
ATOM 2595 N N . ASP A 1 319 ? -19.030 -15.809 -11.450 1.00 94.50 319 ASP A N 1
ATOM 2596 C CA . ASP A 1 319 ? -20.460 -15.601 -11.668 1.00 94.50 319 ASP A CA 1
ATOM 2597 C C . ASP A 1 319 ? -21.144 -16.897 -12.113 1.00 94.50 319 ASP A C 1
ATOM 2599 O O . ASP A 1 319 ? -22.200 -17.241 -11.580 1.00 94.50 319 ASP A O 1
ATOM 2603 N N . ALA A 1 320 ? -20.528 -17.641 -13.037 1.00 93.31 320 ALA A N 1
ATOM 2604 C CA . ALA A 1 320 ? -21.049 -18.924 -13.505 1.00 93.31 320 ALA A CA 1
ATOM 2605 C C . ALA A 1 320 ? -21.170 -19.957 -12.373 1.00 93.31 320 ALA A C 1
ATOM 2607 O O . ALA A 1 320 ? -22.106 -20.749 -12.370 1.00 93.31 320 ALA A O 1
ATOM 2608 N N . LYS A 1 321 ? -20.257 -19.933 -11.393 1.00 91.69 321 LYS A N 1
ATOM 2609 C CA . LYS A 1 321 ? -20.262 -20.870 -10.260 1.00 91.69 321 LYS A CA 1
ATOM 2610 C C . LYS A 1 321 ? -21.189 -20.439 -9.118 1.00 91.69 321 LYS A C 1
ATOM 2612 O O . LYS A 1 321 ? -21.793 -21.288 -8.470 1.00 91.69 321 LYS A O 1
ATOM 2617 N N . THR A 1 322 ? -21.288 -19.139 -8.832 1.00 93.25 322 THR A N 1
ATOM 2618 C CA . THR A 1 322 ? -21.830 -18.644 -7.546 1.00 93.25 322 THR A CA 1
ATOM 2619 C C . THR A 1 322 ? -23.204 -17.981 -7.626 1.00 93.25 322 THR A C 1
ATOM 2621 O O . THR A 1 322 ? -23.809 -17.738 -6.581 1.00 93.25 322 THR A O 1
ATOM 2624 N N . LYS A 1 323 ? -23.737 -17.721 -8.830 1.00 89.94 323 LYS A N 1
ATOM 2625 C CA . LYS A 1 323 ? -25.072 -17.113 -9.010 1.00 89.94 323 LYS A CA 1
ATOM 2626 C C . LYS A 1 323 ? -26.246 -18.055 -8.733 1.00 89.94 323 LYS A C 1
ATOM 2628 O O . LYS A 1 323 ? -27.380 -17.592 -8.651 1.00 89.94 323 LYS A O 1
ATOM 2633 N N . HIS A 1 324 ? -26.004 -19.355 -8.578 1.00 88.88 324 HIS A N 1
ATOM 2634 C CA . HIS A 1 324 ? -27.048 -20.300 -8.185 1.00 88.88 324 HIS A CA 1
ATOM 2635 C C . HIS A 1 324 ? -27.594 -19.975 -6.787 1.00 88.88 324 HIS A C 1
ATOM 2637 O O . HIS A 1 324 ? -26.843 -19.564 -5.901 1.00 88.88 324 HIS A O 1
ATOM 2643 N N . GLU A 1 325 ? -28.896 -20.200 -6.583 1.00 88.75 325 GLU A N 1
ATOM 2644 C CA . GLU A 1 325 ? -29.646 -19.753 -5.398 1.00 88.75 325 GLU A CA 1
ATOM 2645 C C . GLU A 1 325 ? -28.960 -20.116 -4.073 1.00 88.75 325 GLU A C 1
ATOM 2647 O O . GLU A 1 325 ? -28.838 -19.278 -3.179 1.00 88.75 325 GLU A O 1
ATOM 2652 N N . TYR A 1 326 ? -28.453 -21.346 -3.961 1.00 89.38 326 TYR A N 1
ATOM 2653 C CA . TYR A 1 326 ? -27.767 -21.819 -2.762 1.00 89.38 326 TYR A CA 1
ATOM 2654 C C . TYR A 1 326 ? -26.489 -21.019 -2.449 1.00 89.38 326 TYR A C 1
ATOM 2656 O O . TYR A 1 326 ? -26.329 -20.538 -1.327 1.00 89.38 326 TYR A O 1
ATOM 2664 N N . CYS A 1 327 ? -25.606 -20.827 -3.434 1.00 90.19 327 CYS A N 1
ATOM 2665 C CA . CYS A 1 327 ? -24.353 -20.082 -3.268 1.00 90.19 327 CYS A CA 1
ATOM 2666 C C . CYS A 1 327 ? -24.615 -18.587 -3.030 1.00 90.19 327 CYS A C 1
ATOM 2668 O O . CYS A 1 327 ? -23.956 -17.948 -2.201 1.00 90.19 327 CYS A O 1
ATOM 2670 N N . TRP A 1 328 ? -25.621 -18.027 -3.704 1.00 93.00 328 TRP A N 1
ATOM 2671 C CA . TRP A 1 328 ? -25.900 -16.597 -3.645 1.00 93.00 328 TRP A CA 1
ATOM 2672 C C . TRP A 1 328 ? -26.348 -16.115 -2.259 1.00 93.00 328 TRP A C 1
ATOM 2674 O O . TRP A 1 328 ? -26.120 -14.950 -1.931 1.00 93.00 328 TRP A O 1
ATOM 2684 N N . LYS A 1 329 ? -26.863 -17.005 -1.391 1.00 89.31 329 LYS A N 1
ATOM 2685 C CA . LYS A 1 329 ? -27.204 -16.690 0.014 1.00 89.31 329 LYS A CA 1
ATOM 2686 C C . LYS A 1 329 ? -26.077 -15.951 0.739 1.00 89.31 329 LYS A C 1
ATOM 2688 O O . LYS A 1 329 ? -26.340 -14.957 1.420 1.00 89.31 329 LYS A O 1
ATOM 2693 N N . CYS A 1 330 ? -24.839 -16.405 0.544 1.00 90.69 330 CYS A N 1
ATOM 2694 C CA . CYS A 1 330 ? -23.649 -15.819 1.161 1.00 90.69 330 CYS A CA 1
ATOM 2695 C C . CYS A 1 330 ? -22.895 -14.908 0.184 1.00 90.69 330 CYS A C 1
ATOM 2697 O O . CYS A 1 330 ? -22.500 -13.803 0.556 1.00 90.69 330 CYS A O 1
ATOM 2699 N N . HIS A 1 331 ? -22.739 -15.324 -1.078 1.00 94.12 331 HIS A N 1
ATOM 2700 C CA . HIS A 1 331 ? -21.959 -14.575 -2.070 1.00 94.12 331 HIS A CA 1
ATOM 2701 C C . HIS A 1 331 ? -22.516 -13.177 -2.365 1.00 94.12 331 HIS A C 1
ATOM 2703 O O . HIS A 1 331 ? -21.723 -12.262 -2.592 1.00 94.12 331 HIS A O 1
ATOM 2709 N N . GLN A 1 332 ? -23.832 -12.957 -2.245 1.00 94.50 332 GLN A N 1
ATOM 2710 C CA . GLN A 1 332 ? -24.430 -11.619 -2.364 1.00 94.50 332 GLN A CA 1
ATOM 2711 C C . GLN A 1 332 ? -23.835 -10.590 -1.388 1.00 94.50 332 GLN A C 1
ATOM 2713 O O . GLN A 1 332 ? -23.903 -9.387 -1.629 1.00 94.50 332 GLN A O 1
ATOM 2718 N N . GLN A 1 333 ? -23.252 -11.044 -0.272 1.00 93.94 333 GLN A N 1
ATOM 2719 C CA . GLN A 1 333 ? -22.673 -10.172 0.747 1.00 93.94 333 GLN A CA 1
ATOM 2720 C C . GLN A 1 333 ? -21.211 -9.805 0.473 1.00 93.94 333 GLN A C 1
ATOM 2722 O O . GLN A 1 333 ? -20.725 -8.852 1.089 1.00 93.94 333 GLN A O 1
ATOM 2727 N N . MET A 1 334 ? -20.533 -10.551 -0.409 1.00 96.31 334 MET A N 1
ATOM 2728 C CA . MET A 1 334 ? -19.084 -10.495 -0.635 1.00 96.31 334 MET A CA 1
ATOM 2729 C C . MET A 1 334 ? -18.735 -10.153 -2.081 1.00 96.31 334 MET A C 1
ATOM 2731 O O . MET A 1 334 ? -18.008 -9.189 -2.309 1.00 96.31 334 MET A O 1
ATOM 2735 N N . ASN A 1 335 ? -19.264 -10.906 -3.053 1.00 97.06 335 ASN A N 1
ATOM 2736 C CA . ASN A 1 335 ? -18.881 -10.773 -4.460 1.00 97.06 335 ASN A CA 1
ATOM 2737 C C . ASN A 1 335 ? -19.040 -9.332 -4.951 1.00 97.06 335 ASN A C 1
ATOM 2739 O O . ASN A 1 335 ? -18.075 -8.814 -5.505 1.00 97.06 335 ASN A O 1
ATOM 2743 N N . PRO A 1 336 ? -20.165 -8.628 -4.702 1.00 97.56 336 PRO A N 1
ATOM 2744 C CA . PRO A 1 336 ? -20.307 -7.259 -5.190 1.00 97.56 336 PRO A CA 1
ATOM 2745 C C . PRO A 1 336 ? -19.308 -6.266 -4.578 1.00 97.56 336 PRO A C 1
ATOM 2747 O O . PRO A 1 336 ? -18.990 -5.271 -5.219 1.00 97.56 336 PRO A O 1
ATOM 2750 N N . LEU A 1 337 ? -18.800 -6.526 -3.367 1.00 98.50 337 LEU A N 1
ATOM 2751 C CA . LEU A 1 337 ? -17.781 -5.688 -2.724 1.00 98.50 337 LEU A CA 1
ATOM 2752 C C . LEU A 1 337 ? -16.386 -5.986 -3.281 1.00 98.50 337 LEU A C 1
ATOM 2754 O O . LEU A 1 337 ? -15.612 -5.071 -3.540 1.00 98.50 337 LEU A O 1
ATOM 2758 N N . GLY A 1 338 ? -16.053 -7.264 -3.461 1.00 98.19 338 GLY A N 1
ATOM 2759 C CA . GLY A 1 338 ? -14.722 -7.673 -3.898 1.00 98.19 338 GLY A CA 1
ATOM 2760 C C . GLY A 1 338 ? -14.492 -7.578 -5.402 1.00 98.19 338 GLY A C 1
ATOM 2761 O O . GLY A 1 338 ? -13.391 -7.233 -5.821 1.00 98.19 338 GLY A O 1
ATOM 2762 N N . LEU A 1 339 ? -15.529 -7.796 -6.218 1.00 98.25 339 LEU A N 1
ATOM 2763 C CA . LEU A 1 339 ? -15.455 -7.644 -7.675 1.00 98.25 339 LEU A CA 1
ATOM 2764 C C . LEU A 1 339 ? -15.156 -6.200 -8.103 1.00 98.25 339 LEU A C 1
ATOM 2766 O O . LEU A 1 339 ? -14.639 -5.986 -9.197 1.00 98.25 339 LEU A O 1
ATOM 2770 N N . ALA A 1 340 ? -15.401 -5.219 -7.227 1.00 98.31 340 ALA A N 1
ATOM 2771 C CA . ALA A 1 340 ? -14.996 -3.835 -7.451 1.00 98.31 340 ALA A CA 1
ATOM 2772 C C . ALA A 1 340 ? -13.474 -3.675 -7.645 1.00 98.31 340 ALA A C 1
ATOM 2774 O O . ALA A 1 340 ? -13.019 -2.747 -8.313 1.00 98.31 340 ALA A O 1
ATOM 2775 N N . PHE A 1 341 ? -12.687 -4.609 -7.101 1.00 98.62 341 PHE A N 1
ATOM 2776 C CA . PHE A 1 341 ? -11.225 -4.616 -7.151 1.00 98.62 341 PHE A CA 1
ATOM 2777 C C . PHE A 1 341 ? -10.652 -5.412 -8.324 1.00 98.62 341 PHE A C 1
ATOM 2779 O O . PHE A 1 341 ? -9.432 -5.494 -8.445 1.00 98.62 341 PHE A O 1
ATOM 2786 N N . GLU A 1 342 ? -11.480 -5.972 -9.211 1.00 97.88 342 GLU A N 1
ATOM 2787 C CA . GLU A 1 342 ? -10.987 -6.728 -10.374 1.00 97.88 342 GLU A CA 1
ATOM 2788 C C . GLU A 1 342 ? -10.266 -5.848 -11.405 1.00 97.88 342 GLU A C 1
ATOM 2790 O O . GLU A 1 342 ? -9.563 -6.365 -12.273 1.00 97.88 342 GLU A O 1
ATOM 2795 N N . MET A 1 343 ? -10.341 -4.520 -11.252 1.00 97.94 343 MET A N 1
ATOM 2796 C CA . MET A 1 343 ? -9.452 -3.549 -11.905 1.00 97.94 343 MET A CA 1
ATOM 2797 C C . MET A 1 343 ? -7.982 -3.646 -11.452 1.00 97.94 343 MET A C 1
ATOM 2799 O O . MET A 1 343 ? -7.146 -2.895 -11.946 1.00 97.94 343 MET A O 1
ATOM 2803 N N . TYR A 1 344 ? -7.652 -4.540 -10.518 1.00 98.56 344 TYR A N 1
ATOM 2804 C CA . TYR A 1 344 ? -6.287 -4.878 -10.131 1.00 98.56 344 TYR A CA 1
ATOM 2805 C C . TYR A 1 344 ? -6.042 -6.374 -10.307 1.00 98.56 344 TYR A C 1
ATOM 2807 O O . TYR A 1 344 ? -6.882 -7.182 -9.916 1.00 98.56 344 TYR A O 1
ATOM 2815 N N . ASP A 1 345 ? -4.888 -6.741 -10.861 1.00 97.69 345 ASP A N 1
ATOM 2816 C CA . ASP A 1 345 ? -4.481 -8.138 -11.015 1.00 97.69 345 ASP A CA 1
ATOM 2817 C C . ASP A 1 345 ? -4.005 -8.770 -9.693 1.00 97.69 345 ASP A C 1
ATOM 2819 O O . ASP A 1 345 ? -4.058 -8.175 -8.609 1.00 97.69 345 ASP A O 1
ATOM 2823 N N . ASP A 1 346 ? -3.538 -10.014 -9.772 1.00 96.94 346 ASP A N 1
ATOM 2824 C CA . ASP A 1 346 ? -3.093 -10.802 -8.626 1.00 96.94 346 ASP A CA 1
ATOM 2825 C C . ASP A 1 346 ? -1.743 -10.334 -8.047 1.00 96.94 346 ASP A C 1
ATOM 2827 O O . ASP A 1 346 ? -1.371 -10.750 -6.950 1.00 96.94 346 ASP A O 1
ATOM 2831 N N . PHE A 1 347 ? -1.043 -9.432 -8.741 1.00 97.56 347 PHE A N 1
ATOM 2832 C CA . PHE A 1 347 ? 0.112 -8.673 -8.253 1.00 97.56 347 PHE A CA 1
ATOM 2833 C C . PHE A 1 347 ? -0.288 -7.293 -7.710 1.00 97.56 347 PHE A C 1
ATOM 2835 O O . PHE A 1 347 ? 0.570 -6.495 -7.337 1.00 97.56 347 PHE A O 1
ATOM 2842 N N . GLY A 1 348 ? -1.583 -6.975 -7.692 1.00 97.44 348 GLY A N 1
ATOM 2843 C CA . GLY A 1 348 ? -2.096 -5.670 -7.307 1.00 97.44 348 GLY A CA 1
ATOM 2844 C C . GLY A 1 348 ? -1.816 -4.568 -8.331 1.00 97.44 348 GLY A C 1
ATOM 2845 O O . GLY A 1 348 ? -1.918 -3.394 -7.979 1.00 97.44 348 GLY A O 1
ATOM 2846 N N . ARG A 1 349 ? -1.456 -4.892 -9.577 1.00 97.69 349 ARG A N 1
ATOM 2847 C CA . ARG A 1 349 ? -1.241 -3.922 -10.662 1.00 97.69 349 ARG A CA 1
ATOM 2848 C C . ARG A 1 349 ? -2.584 -3.531 -11.265 1.00 97.69 349 ARG A C 1
ATOM 2850 O O . ARG A 1 349 ? -3.424 -4.388 -11.506 1.00 97.69 349 ARG A O 1
ATOM 2857 N N . PHE A 1 350 ? -2.784 -2.245 -11.521 1.00 98.31 350 PHE A N 1
ATOM 2858 C CA . PHE A 1 350 ? -3.970 -1.744 -12.206 1.00 98.31 350 PHE A CA 1
ATOM 2859 C C . PHE A 1 350 ? -4.081 -2.339 -13.618 1.00 98.31 350 PHE A C 1
ATOM 2861 O O . PHE A 1 350 ? -3.069 -2.493 -14.311 1.00 98.31 350 PHE A O 1
ATOM 2868 N N . ARG A 1 351 ? -5.309 -2.648 -14.035 1.00 97.56 351 ARG A N 1
ATOM 2869 C CA . ARG A 1 351 ? -5.654 -3.188 -15.349 1.00 97.56 351 ARG A CA 1
ATOM 2870 C C . ARG A 1 351 ? -7.044 -2.729 -15.798 1.00 97.56 351 ARG A C 1
ATOM 2872 O O . ARG A 1 351 ? -7.970 -2.621 -14.999 1.00 97.56 351 ARG A O 1
ATOM 2879 N N . THR A 1 352 ? -7.190 -2.516 -17.101 1.00 97.88 352 THR A N 1
ATOM 2880 C CA . THR A 1 352 ? -8.485 -2.349 -17.789 1.00 97.88 352 THR A CA 1
ATOM 2881 C C . THR A 1 352 ? -8.896 -3.617 -18.532 1.00 97.88 352 THR A C 1
ATOM 2883 O O . THR A 1 352 ? -10.070 -3.800 -18.840 1.00 97.88 352 THR A O 1
ATOM 2886 N N . GLU A 1 353 ? -7.938 -4.509 -18.784 1.00 97.81 353 GLU A N 1
ATOM 2887 C CA . GLU A 1 353 ? -8.150 -5.812 -19.399 1.00 97.81 353 GLU A CA 1
ATOM 2888 C C . GLU A 1 353 ? -7.477 -6.913 -18.573 1.00 97.81 353 GLU A C 1
ATOM 2890 O O . GLU A 1 353 ? -6.393 -6.732 -18.016 1.00 97.81 353 GLU A O 1
ATOM 2895 N N . GLU A 1 354 ? -8.128 -8.064 -18.484 1.00 97.31 354 GLU A N 1
ATOM 2896 C CA . GLU A 1 354 ? -7.615 -9.266 -17.846 1.00 97.31 354 GLU A CA 1
ATOM 2897 C C . GLU A 1 354 ? -6.889 -10.129 -18.877 1.00 97.31 354 GLU A C 1
ATOM 2899 O O . GLU A 1 354 ? -7.460 -10.508 -19.898 1.00 97.31 354 GLU A O 1
ATOM 2904 N N . SER A 1 355 ? -5.620 -10.430 -18.595 1.00 95.62 355 SER A N 1
ATOM 2905 C CA . SER A 1 355 ? -4.803 -11.355 -19.379 1.00 95.62 355 SER A CA 1
ATOM 2906 C C . SER A 1 355 ? -5.291 -12.786 -19.183 1.00 95.62 355 SER A C 1
ATOM 2908 O O . SER A 1 355 ? -5.326 -13.279 -18.058 1.00 95.62 355 SER A O 1
ATOM 2910 N N . LEU A 1 356 ? -5.625 -13.464 -20.279 1.00 95.56 356 LEU A N 1
ATOM 2911 C CA . LEU A 1 356 ? -6.061 -14.857 -20.278 1.00 95.56 356 LEU A CA 1
ATOM 2912 C C . LEU A 1 356 ? -4.849 -15.790 -20.358 1.00 95.56 356 LEU A C 1
ATOM 2914 O O . LEU A 1 356 ? -4.585 -16.405 -21.391 1.00 95.56 356 LEU A O 1
ATOM 2918 N N . GLU A 1 357 ? -4.073 -15.838 -19.278 1.00 92.88 357 GLU A N 1
ATOM 2919 C CA . GLU A 1 357 ? -2.788 -16.540 -19.219 1.00 92.88 357 GLU A CA 1
ATOM 2920 C C . GLU A 1 357 ? -2.941 -18.057 -19.426 1.00 92.88 357 GLU A C 1
ATOM 2922 O O . GLU A 1 357 ? -3.289 -18.802 -18.512 1.00 92.88 357 GLU A O 1
ATOM 2927 N N . HIS A 1 358 ? -2.695 -18.506 -20.657 1.00 94.56 358 HIS A N 1
ATOM 2928 C CA . HIS A 1 358 ? -2.705 -19.907 -21.075 1.00 94.56 358 HIS A CA 1
ATOM 2929 C C . HIS A 1 358 ? -1.947 -20.052 -22.405 1.00 94.56 358 HIS A C 1
ATOM 2931 O O . HIS A 1 358 ? -2.015 -19.127 -23.224 1.00 94.56 358 HIS A O 1
ATOM 2937 N N . PRO A 1 359 ? -1.258 -21.181 -22.677 1.00 94.94 359 PRO A N 1
ATOM 2938 C CA . PRO A 1 359 ? -0.536 -21.388 -23.935 1.00 94.94 359 PRO A CA 1
ATOM 2939 C C . PRO A 1 359 ? -1.362 -21.104 -25.201 1.00 94.94 359 PRO A C 1
ATOM 2941 O O . PRO A 1 359 ? -0.867 -20.439 -26.107 1.00 94.94 359 PRO A O 1
ATOM 2944 N N . ASP A 1 360 ? -2.640 -21.492 -25.229 1.00 95.62 360 ASP A N 1
ATOM 2945 C CA . ASP A 1 360 ? -3.537 -21.273 -26.385 1.00 95.62 360 ASP A CA 1
ATOM 2946 C C . ASP A 1 360 ? -3.880 -19.794 -26.648 1.00 95.62 360 ASP A C 1
ATOM 2948 O O . ASP A 1 360 ? -4.374 -19.414 -27.717 1.00 95.62 360 ASP A O 1
ATOM 2952 N N . ASN A 1 361 ? -3.629 -18.935 -25.662 1.00 97.06 361 ASN A N 1
ATOM 2953 C CA . ASN A 1 361 ? -3.846 -17.498 -25.747 1.00 97.06 361 ASN A CA 1
ATOM 2954 C C . ASN A 1 361 ? -2.539 -16.717 -25.904 1.00 97.06 361 ASN A C 1
ATOM 2956 O O . ASN A 1 361 ? -2.591 -15.488 -25.949 1.00 97.06 361 ASN A O 1
ATOM 2960 N N . LEU A 1 362 ? -1.383 -17.383 -25.970 1.00 97.50 362 LEU A N 1
ATOM 2961 C CA . LEU A 1 362 ? -0.091 -16.720 -26.100 1.00 97.50 362 LEU A CA 1
ATOM 2962 C C . LEU A 1 362 ? -0.002 -15.989 -27.448 1.00 97.50 362 LEU A C 1
ATOM 2964 O O . LEU A 1 362 ? -0.083 -16.597 -28.512 1.00 97.50 362 LEU A O 1
ATOM 2968 N N . ILE A 1 363 ? 0.202 -14.675 -27.397 1.00 97.69 363 ILE A N 1
ATOM 2969 C CA . ILE A 1 363 ? 0.446 -13.829 -28.573 1.00 97.69 363 ILE A CA 1
ATOM 2970 C C . ILE A 1 363 ? 1.948 -13.711 -28.818 1.00 97.69 363 ILE A C 1
ATOM 2972 O O . ILE A 1 363 ? 2.417 -13.824 -29.950 1.00 97.69 363 ILE A O 1
ATOM 2976 N N . LYS A 1 364 ? 2.716 -13.458 -27.754 1.00 96.75 364 LYS A N 1
ATOM 2977 C CA . LYS A 1 364 ? 4.161 -13.245 -27.845 1.00 96.75 364 LYS A CA 1
ATOM 2978 C C . LYS A 1 364 ? 4.859 -13.713 -26.579 1.00 96.75 364 LYS A C 1
ATOM 2980 O O . LYS A 1 364 ? 4.503 -13.294 -25.481 1.00 96.75 364 LYS A O 1
ATOM 2985 N N . LYS A 1 365 ? 5.914 -14.508 -26.755 1.00 95.50 365 LYS A N 1
ATOM 2986 C CA . LYS A 1 365 ? 6.820 -14.882 -25.669 1.00 95.50 365 LYS A CA 1
ATOM 2987 C C . LYS A 1 365 ? 7.775 -13.727 -25.347 1.00 95.50 365 LYS A C 1
ATOM 2989 O O . LYS A 1 365 ? 8.431 -13.190 -26.244 1.00 95.50 365 LYS A O 1
ATOM 2994 N N . GLY A 1 366 ? 7.842 -13.340 -24.078 1.00 92.88 366 GLY A N 1
ATOM 2995 C CA . GLY A 1 366 ? 8.805 -12.378 -23.552 1.00 92.88 366 GLY A CA 1
ATOM 2996 C C . GLY A 1 366 ? 10.201 -12.997 -23.393 1.00 92.88 366 GLY A C 1
ATOM 2997 O O . GLY A 1 366 ? 10.346 -14.223 -23.404 1.00 92.88 366 GLY A O 1
ATOM 2998 N N . PRO A 1 367 ? 11.255 -12.189 -23.204 1.00 91.94 367 PRO A N 1
ATOM 2999 C CA . PRO A 1 367 ? 12.609 -12.696 -22.986 1.00 91.94 367 PRO A CA 1
ATOM 3000 C C . PRO A 1 367 ? 12.723 -13.440 -21.648 1.00 91.94 367 PRO A C 1
ATOM 3002 O O . PRO A 1 367 ? 12.104 -13.055 -20.658 1.00 91.94 367 PRO A O 1
ATOM 3005 N N . ASP A 1 368 ? 13.522 -14.506 -21.586 1.00 88.50 368 ASP A N 1
ATOM 3006 C CA . ASP A 1 368 ? 13.696 -15.292 -20.348 1.00 88.50 368 ASP A CA 1
ATOM 3007 C C . ASP A 1 368 ? 14.640 -14.619 -19.344 1.00 88.50 368 ASP A C 1
ATOM 3009 O O . ASP A 1 368 ? 14.525 -14.819 -18.135 1.00 88.50 368 ASP A O 1
ATOM 3013 N N . LYS A 1 369 ? 15.565 -13.789 -19.837 1.00 85.38 369 LYS A N 1
ATOM 3014 C CA . LYS A 1 369 ? 16.463 -12.954 -19.034 1.00 85.38 369 LYS A CA 1
ATOM 3015 C C . LYS A 1 369 ? 16.676 -11.626 -19.743 1.00 85.38 369 LYS A C 1
ATOM 3017 O O . LYS A 1 369 ? 16.891 -11.602 -20.951 1.00 85.38 369 LYS A O 1
ATOM 3022 N N . ALA A 1 370 ? 16.661 -10.537 -18.984 1.00 84.62 370 ALA A N 1
ATOM 3023 C CA . ALA A 1 370 ? 16.975 -9.206 -19.481 1.00 84.62 370 ALA A CA 1
ATOM 3024 C C . ALA A 1 370 ? 17.417 -8.289 -18.330 1.00 84.62 370 ALA A C 1
ATOM 3026 O O . ALA A 1 370 ? 17.464 -8.698 -17.168 1.00 84.62 370 ALA A O 1
ATOM 3027 N N . ALA A 1 371 ? 17.765 -7.046 -18.661 1.00 80.50 371 ALA A N 1
ATOM 3028 C CA . ALA A 1 371 ? 18.028 -6.010 -17.671 1.00 80.50 371 ALA A CA 1
ATOM 3029 C C . ALA A 1 371 ? 16.754 -5.666 -16.869 1.00 80.50 371 ALA A C 1
ATOM 3031 O O . ALA A 1 371 ? 15.642 -5.869 -17.343 1.00 80.50 371 ALA A O 1
ATOM 3032 N N . VAL A 1 372 ? 16.912 -5.105 -15.666 1.00 78.25 372 VAL A N 1
ATOM 3033 C CA . VAL A 1 372 ? 15.820 -4.898 -14.683 1.00 78.25 372 VAL A CA 1
ATOM 3034 C C . VAL A 1 372 ? 14.651 -4.058 -15.226 1.00 78.25 372 VAL A C 1
ATOM 3036 O O . VAL A 1 372 ? 13.492 -4.246 -14.846 1.00 78.25 372 VAL A O 1
ATOM 3039 N N . HIS A 1 373 ? 14.953 -3.126 -16.125 1.00 82.56 373 HIS A N 1
ATOM 3040 C CA . HIS A 1 373 ? 13.966 -2.246 -16.743 1.00 82.56 373 HIS A CA 1
ATOM 3041 C C . HIS A 1 373 ? 13.175 -2.904 -17.883 1.00 82.56 373 HIS A C 1
ATOM 3043 O O . HIS A 1 373 ? 12.098 -2.422 -18.214 1.00 82.56 373 HIS A O 1
ATOM 3049 N N . VAL A 1 374 ? 13.670 -4.004 -18.454 1.00 84.75 374 VAL A N 1
ATOM 3050 C CA . VAL A 1 374 ? 12.965 -4.746 -19.502 1.00 84.75 374 VAL A CA 1
ATOM 3051 C C . VAL A 1 374 ? 11.840 -5.559 -18.869 1.00 84.75 374 VAL A C 1
ATOM 3053 O O . VAL A 1 374 ? 11.991 -6.151 -17.797 1.00 84.75 374 VAL A O 1
ATOM 3056 N N . ASP A 1 375 ? 10.690 -5.577 -19.530 1.00 86.12 375 ASP A N 1
ATOM 3057 C CA . ASP A 1 375 ? 9.570 -6.411 -19.126 1.00 86.12 375 ASP A CA 1
ATOM 3058 C C . ASP A 1 375 ? 9.773 -7.851 -19.616 1.00 86.12 375 ASP A C 1
ATOM 3060 O O . ASP A 1 375 ? 9.961 -8.091 -20.809 1.00 86.12 375 ASP A O 1
ATOM 3064 N N . LEU A 1 376 ? 9.769 -8.809 -18.687 1.00 89.50 376 LEU A N 1
ATOM 3065 C CA . LEU A 1 376 ? 9.956 -10.228 -19.003 1.00 89.50 376 LEU A CA 1
ATOM 3066 C C . LEU A 1 376 ? 8.644 -10.932 -19.354 1.00 89.50 376 LEU A C 1
ATOM 3068 O O . LEU A 1 376 ? 8.686 -12.087 -19.771 1.00 89.50 376 LEU A O 1
ATOM 3072 N N . ARG A 1 377 ? 7.498 -10.274 -19.152 1.00 93.12 377 ARG A N 1
ATOM 3073 C CA . ARG A 1 377 ? 6.181 -10.900 -19.265 1.00 93.12 377 ARG A CA 1
ATOM 3074 C C . ARG A 1 377 ? 5.895 -11.381 -20.681 1.00 93.12 377 ARG A C 1
ATOM 3076 O O . ARG A 1 377 ? 6.218 -10.721 -21.669 1.00 93.12 377 ARG A O 1
ATOM 3083 N N . ASP A 1 378 ? 5.227 -12.522 -20.749 1.00 95.50 378 ASP A N 1
ATOM 3084 C CA . ASP A 1 378 ? 4.574 -12.973 -21.968 1.00 95.50 378 ASP A CA 1
ATOM 3085 C C . ASP A 1 378 ? 3.319 -12.126 -22.224 1.00 95.50 378 ASP A C 1
ATOM 3087 O O . ASP A 1 378 ? 2.702 -11.589 -21.302 1.00 95.50 378 ASP A O 1
ATOM 3091 N N . THR A 1 379 ? 2.952 -11.976 -23.492 1.00 96.06 379 THR A N 1
ATOM 3092 C CA . THR A 1 379 ? 1.736 -11.271 -23.910 1.00 96.06 379 THR A CA 1
ATOM 3093 C C . THR A 1 379 ? 0.691 -12.296 -24.320 1.00 96.06 379 THR A C 1
ATOM 3095 O O . THR A 1 379 ? 0.950 -13.100 -25.216 1.00 96.06 379 THR A O 1
ATOM 3098 N N . TYR A 1 380 ? -0.486 -12.243 -23.704 1.00 97.12 380 TYR A N 1
ATOM 3099 C CA . TYR A 1 380 ? -1.617 -13.125 -23.992 1.00 97.12 380 TYR A CA 1
ATOM 3100 C C . TYR A 1 380 ? -2.794 -12.336 -24.568 1.00 97.12 380 TYR A C 1
ATOM 3102 O O . TYR A 1 380 ? -2.827 -11.108 -24.485 1.00 97.12 380 TYR A O 1
ATOM 3110 N N . LYS A 1 381 ? -3.779 -13.044 -25.128 1.00 98.00 381 LYS A N 1
ATOM 3111 C CA . LYS A 1 381 ? -5.107 -12.480 -25.398 1.00 98.00 381 LYS A CA 1
ATOM 3112 C C . LYS A 1 381 ? -5.719 -11.952 -24.101 1.00 98.00 381 LYS A C 1
ATOM 3114 O O . LYS A 1 381 ? -5.509 -12.519 -23.028 1.00 98.00 381 LYS A O 1
ATOM 3119 N N . THR A 1 382 ? -6.494 -10.885 -24.219 1.00 98.00 382 THR A N 1
ATOM 3120 C CA . THR A 1 382 ? -7.107 -10.192 -23.089 1.00 98.00 382 THR A CA 1
ATOM 3121 C C . THR A 1 382 ? -8.621 -10.088 -23.260 1.00 98.00 382 THR A C 1
ATOM 3123 O O . THR A 1 382 ? -9.149 -10.208 -24.368 1.00 98.00 382 THR A O 1
ATOM 3126 N N . LEU A 1 383 ? -9.329 -9.880 -22.150 1.00 98.25 383 LEU A N 1
ATOM 3127 C CA . LEU A 1 383 ? -10.745 -9.505 -22.132 1.00 98.25 383 LEU A CA 1
ATOM 3128 C C . LEU A 1 383 ? -10.956 -8.267 -21.254 1.00 98.25 383 LEU A C 1
ATOM 3130 O O . LEU A 1 383 ? -10.244 -8.105 -20.262 1.00 98.25 383 LEU A O 1
ATOM 3134 N N . PRO A 1 384 ? -11.944 -7.408 -21.553 1.00 98.25 384 PRO A N 1
ATOM 3135 C CA . PRO A 1 384 ? -12.206 -6.221 -20.749 1.00 98.25 384 PRO A CA 1
ATOM 3136 C C . PRO A 1 384 ? -12.621 -6.589 -19.319 1.00 98.25 384 PRO A C 1
ATOM 3138 O O . PRO A 1 384 ? -13.430 -7.493 -19.090 1.00 98.25 384 PRO A O 1
ATOM 3141 N N . VAL A 1 385 ? -12.093 -5.846 -18.348 1.00 97.31 385 VAL A N 1
ATOM 3142 C CA . VAL A 1 385 ? -12.473 -5.982 -16.939 1.00 97.31 385 VAL A CA 1
ATOM 3143 C C . VAL A 1 385 ? -13.815 -5.297 -16.695 1.00 97.31 385 VAL A C 1
ATOM 3145 O O . VAL A 1 385 ? -14.028 -4.151 -17.082 1.00 97.31 385 VAL A O 1
ATOM 3148 N N . ASN A 1 386 ? -14.698 -5.971 -15.959 1.00 97.62 386 ASN A N 1
ATOM 3149 C CA . ASN A 1 386 ? -15.859 -5.344 -15.336 1.00 97.62 386 ASN A CA 1
ATOM 3150 C C . ASN A 1 386 ? -15.614 -5.218 -13.827 1.00 97.62 386 ASN A C 1
ATOM 3152 O O . ASN A 1 386 ? -15.629 -6.223 -13.113 1.00 97.62 386 ASN A O 1
ATOM 3156 N N . ALA A 1 387 ? -15.427 -3.984 -13.357 1.00 97.31 387 ALA A N 1
ATOM 3157 C CA . ALA A 1 387 ? -15.203 -3.645 -11.953 1.00 97.31 387 ALA A CA 1
ATOM 3158 C C . ALA A 1 387 ? -16.462 -3.101 -11.247 1.00 97.31 387 ALA A C 1
ATOM 3160 O O . ALA A 1 387 ? -16.365 -2.552 -10.158 1.00 97.31 387 ALA A O 1
ATOM 3161 N N . GLN A 1 388 ? -17.657 -3.236 -11.827 1.00 98.31 388 GLN A N 1
ATOM 3162 C CA . GLN A 1 388 ? -18.880 -2.778 -11.163 1.00 98.31 388 GLN A CA 1
ATOM 3163 C C . GLN A 1 388 ? -19.190 -3.638 -9.937 1.00 98.31 388 GLN A C 1
ATOM 3165 O O . GLN A 1 388 ? -19.055 -4.867 -9.966 1.00 98.31 388 GLN A O 1
ATOM 3170 N N . GLY A 1 389 ? -19.656 -3.005 -8.873 1.00 97.50 389 GLY A N 1
ATOM 3171 C CA . GLY A 1 389 ? -19.991 -3.653 -7.617 1.00 97.50 389 GLY A CA 1
ATOM 3172 C C . GLY A 1 389 ? -21.298 -3.137 -7.033 1.00 97.50 389 GLY A C 1
ATOM 3173 O O . GLY A 1 389 ? -22.033 -2.373 -7.656 1.00 97.50 389 GLY A O 1
ATOM 3174 N N . PHE A 1 390 ? -21.565 -3.535 -5.795 1.00 98.12 390 PHE A N 1
ATOM 3175 C CA . PHE A 1 390 ? -22.702 -3.031 -5.033 1.00 98.12 390 PHE A CA 1
ATOM 3176 C C . PHE A 1 390 ? -22.331 -2.910 -3.558 1.00 98.12 390 PHE A C 1
ATOM 3178 O O . PHE A 1 390 ? -21.849 -3.868 -2.947 1.00 98.12 390 PHE A O 1
ATOM 3185 N N . LEU A 1 391 ? -22.578 -1.739 -2.981 1.00 98.31 391 LEU A N 1
ATOM 3186 C CA . LEU A 1 391 ? -22.385 -1.459 -1.568 1.00 98.31 391 LEU A CA 1
ATOM 3187 C C . LEU A 1 391 ? -23.725 -1.539 -0.837 1.00 98.31 391 LEU A C 1
ATOM 3189 O O . LEU A 1 391 ? -24.699 -0.891 -1.208 1.00 98.31 391 LEU A O 1
ATOM 3193 N N . LYS A 1 392 ? -23.765 -2.334 0.232 1.00 96.50 392 LYS A N 1
ATOM 3194 C CA . LYS A 1 392 ? -24.896 -2.385 1.160 1.00 96.50 392 LYS A CA 1
ATOM 3195 C C . LYS A 1 392 ? -24.413 -2.582 2.580 1.00 96.50 392 LYS A C 1
ATOM 3197 O O . LYS A 1 392 ? -23.571 -3.455 2.818 1.00 96.50 392 LYS A O 1
ATOM 3202 N N . GLY A 1 393 ? -25.054 -1.907 3.525 1.00 93.44 393 GLY A N 1
ATOM 3203 C CA . GLY A 1 393 ? -24.859 -2.133 4.953 1.00 93.44 393 GLY A CA 1
ATOM 3204 C C . GLY A 1 393 ? -23.926 -1.126 5.607 1.00 93.44 393 GLY A C 1
ATOM 3205 O O . GLY A 1 393 ? -23.388 -1.435 6.665 1.00 93.44 393 GLY A O 1
ATOM 3206 N N . THR A 1 394 ? -23.752 0.056 5.012 1.00 95.69 394 THR A N 1
ATOM 3207 C CA . THR A 1 394 ? -23.095 1.198 5.674 1.00 95.69 394 THR A CA 1
ATOM 3208 C C . THR A 1 394 ? -23.936 1.772 6.816 1.00 95.69 394 THR A C 1
ATOM 3210 O O . THR A 1 394 ? -23.397 2.445 7.686 1.00 95.69 394 THR A O 1
ATOM 3213 N N . GLY A 1 395 ? -25.246 1.497 6.833 1.00 92.88 395 GLY A N 1
ATOM 3214 C CA . GLY A 1 395 ? -26.203 2.159 7.726 1.00 92.88 395 GLY A CA 1
ATOM 3215 C C . GLY A 1 395 ? -26.725 3.489 7.175 1.00 92.88 395 GLY A C 1
ATOM 3216 O O . GLY A 1 395 ? -27.667 4.037 7.738 1.00 92.88 395 GLY A O 1
ATOM 3217 N N . ASP A 1 396 ? -26.183 3.952 6.046 1.00 95.75 396 ASP A N 1
ATOM 3218 C CA . ASP A 1 396 ? -26.580 5.171 5.354 1.00 95.75 396 ASP A CA 1
ATOM 3219 C C . ASP A 1 396 ? -26.990 4.844 3.909 1.00 95.75 396 ASP A C 1
ATOM 3221 O O . ASP A 1 396 ? -26.187 4.428 3.070 1.00 95.75 396 ASP A O 1
ATOM 3225 N N . LYS A 1 397 ? -28.274 5.049 3.598 1.00 95.06 397 LYS A N 1
ATOM 3226 C CA . LYS A 1 397 ? -28.823 4.769 2.264 1.00 95.06 397 LYS A CA 1
ATOM 3227 C C . LYS A 1 397 ? -28.237 5.664 1.169 1.00 95.06 397 LYS A C 1
ATOM 3229 O O . LYS A 1 397 ? -28.363 5.305 0.005 1.00 95.06 397 LYS A O 1
ATOM 3234 N N . THR A 1 398 ? -27.649 6.808 1.517 1.00 97.19 398 THR A N 1
ATOM 3235 C CA . THR A 1 398 ? -27.018 7.719 0.549 1.00 97.19 398 THR A CA 1
ATOM 3236 C C . THR A 1 398 ? -25.639 7.232 0.104 1.00 97.19 398 THR A C 1
ATOM 3238 O O . THR A 1 398 ? -25.185 7.590 -0.981 1.00 97.19 398 THR A O 1
ATOM 3241 N N . LEU A 1 399 ? -24.988 6.388 0.913 1.00 97.19 399 LEU A N 1
ATOM 3242 C CA . LEU A 1 399 ? -23.709 5.760 0.583 1.00 97.19 399 LEU A CA 1
ATOM 3243 C C . LEU A 1 399 ? -23.908 4.417 -0.133 1.00 97.19 399 LEU A C 1
ATOM 3245 O O . LEU A 1 399 ? -23.146 4.086 -1.042 1.00 97.19 399 LEU A O 1
ATOM 3249 N N . ASP A 1 400 ? -24.929 3.651 0.254 1.00 98.00 400 ASP A N 1
ATOM 3250 C CA . ASP A 1 400 ? -25.263 2.357 -0.352 1.00 98.00 400 ASP A CA 1
ATOM 3251 C C . ASP A 1 400 ? -25.737 2.492 -1.821 1.00 98.00 400 ASP A C 1
ATOM 3253 O O . ASP A 1 400 ? -26.251 3.525 -2.248 1.00 98.00 400 ASP A O 1
ATOM 3257 N N . GLY A 1 401 ? -25.581 1.426 -2.612 1.00 98.25 401 GLY A N 1
ATOM 3258 C CA . GLY A 1 401 ? -26.010 1.362 -4.012 1.00 98.25 401 GLY A CA 1
ATOM 3259 C C . GLY A 1 401 ? -24.967 0.758 -4.950 1.00 98.25 401 GLY A C 1
ATOM 3260 O O . GLY A 1 401 ? -23.976 0.165 -4.519 1.00 98.25 401 GLY A O 1
ATOM 3261 N N . GLU A 1 402 ? -25.201 0.901 -6.254 1.00 98.31 402 GLU A N 1
ATOM 3262 C CA . GLU A 1 402 ? -24.239 0.494 -7.281 1.00 98.31 402 GLU A CA 1
ATOM 3263 C C . GLU A 1 402 ? -22.956 1.327 -7.183 1.00 98.31 402 GLU A C 1
ATOM 3265 O O . GLU A 1 402 ? -22.997 2.542 -6.956 1.00 98.31 402 GLU A O 1
ATOM 3270 N N . VAL A 1 403 ? -21.818 0.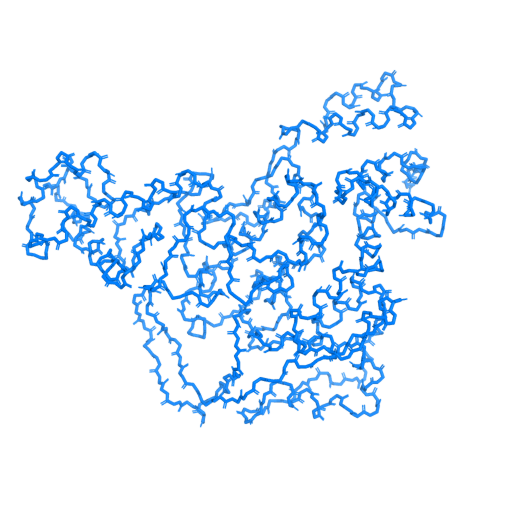653 -7.360 1.00 98.25 403 VAL A N 1
ATOM 3271 C CA . VAL A 1 403 ? -20.496 1.285 -7.416 1.00 98.25 403 VAL A CA 1
ATOM 3272 C C . VAL A 1 403 ? -19.818 0.950 -8.734 1.00 98.25 403 VAL A C 1
ATOM 3274 O O . VAL A 1 403 ? -19.888 -0.179 -9.223 1.00 98.25 403 VAL A O 1
ATOM 3277 N N . THR A 1 404 ? -19.150 1.935 -9.317 1.00 98.00 404 THR A N 1
ATOM 3278 C CA . THR A 1 404 ? -18.538 1.797 -10.647 1.00 98.00 404 THR A CA 1
ATOM 3279 C C . THR A 1 404 ? -17.231 1.006 -10.627 1.00 98.00 404 THR A C 1
ATOM 3281 O O . THR A 1 404 ? -16.918 0.323 -11.602 1.00 98.00 404 THR A O 1
ATOM 3284 N N . ASN A 1 405 ? -16.462 1.112 -9.540 1.00 98.31 405 ASN A N 1
ATOM 3285 C CA . ASN A 1 405 ? -15.170 0.456 -9.329 1.00 98.31 405 ASN A CA 1
ATOM 3286 C C . ASN A 1 405 ? -14.716 0.581 -7.858 1.00 98.31 405 ASN A C 1
ATOM 3288 O O . ASN A 1 405 ? -15.427 1.144 -7.021 1.00 98.31 405 ASN A O 1
ATOM 3292 N N . ALA A 1 406 ? -13.519 0.074 -7.540 1.00 98.31 406 ALA A N 1
ATOM 3293 C CA . ALA A 1 406 ? -12.943 0.141 -6.197 1.00 98.31 406 ALA A CA 1
ATOM 3294 C C . ALA A 1 406 ? -12.789 1.572 -5.657 1.00 98.31 406 ALA A C 1
ATOM 3296 O O . ALA A 1 406 ? -12.968 1.775 -4.463 1.00 98.31 406 ALA A O 1
ATOM 3297 N N . MET A 1 407 ? -12.486 2.564 -6.499 1.00 98.31 407 MET A N 1
ATOM 3298 C CA . MET A 1 407 ? -12.256 3.944 -6.047 1.00 98.31 407 MET A CA 1
ATOM 3299 C C . MET A 1 407 ? -13.550 4.579 -5.521 1.00 98.31 407 MET A C 1
ATOM 3301 O O . MET A 1 407 ? -13.544 5.164 -4.442 1.00 98.31 407 MET A O 1
ATOM 3305 N N . ASP A 1 408 ? -14.655 4.397 -6.251 1.00 98.50 408 ASP A N 1
ATOM 3306 C CA . ASP A 1 408 ? -16.006 4.828 -5.853 1.00 98.50 408 ASP A CA 1
ATOM 3307 C C . ASP A 1 408 ? -16.473 4.108 -4.575 1.00 98.50 408 ASP A C 1
ATOM 3309 O O . ASP A 1 408 ? -16.948 4.731 -3.625 1.00 98.50 408 ASP A O 1
ATOM 3313 N N . LEU A 1 409 ? -16.245 2.791 -4.497 1.00 98.75 409 LEU A N 1
ATOM 3314 C CA . LEU A 1 409 ? 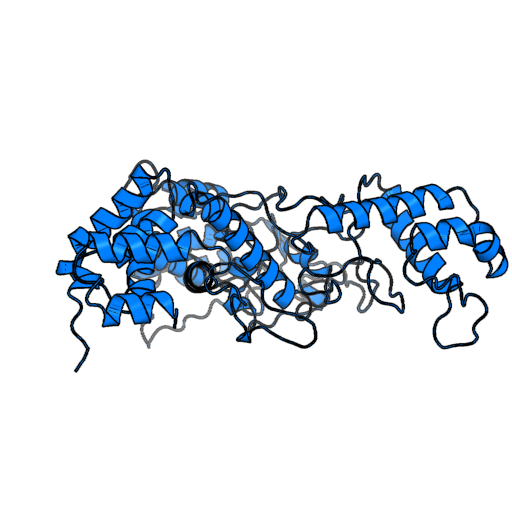-16.522 2.010 -3.289 1.00 98.75 409 LEU A CA 1
ATOM 3315 C C . LEU A 1 409 ? -15.758 2.550 -2.070 1.00 98.75 409 LEU A C 1
ATOM 3317 O O . LEU A 1 409 ? -16.339 2.711 -0.999 1.00 98.75 409 LEU A O 1
ATOM 3321 N N . ILE A 1 410 ? -14.466 2.832 -2.231 1.00 98.69 410 ILE A N 1
ATOM 3322 C CA . ILE A 1 410 ? -13.597 3.341 -1.167 1.00 98.69 410 ILE A CA 1
ATOM 3323 C C . ILE A 1 410 ? -14.051 4.721 -0.685 1.00 98.69 410 ILE A C 1
ATOM 3325 O O . ILE A 1 410 ? -14.140 4.919 0.524 1.00 98.69 410 ILE A O 1
ATOM 3329 N N . ASP A 1 411 ? -14.398 5.639 -1.593 1.00 98.44 411 ASP A N 1
ATOM 3330 C CA . ASP A 1 411 ? -14.886 6.976 -1.222 1.00 98.44 411 ASP A CA 1
ATOM 3331 C C . ASP A 1 411 ? -16.144 6.903 -0.347 1.00 98.44 411 ASP A C 1
ATOM 3333 O O . ASP A 1 411 ? -16.290 7.650 0.622 1.00 98.44 411 ASP A O 1
ATOM 3337 N N . ARG A 1 412 ? -17.049 5.968 -0.654 1.00 98.56 412 ARG A N 1
ATOM 3338 C CA . ARG A 1 412 ? -18.269 5.746 0.136 1.00 98.56 412 ARG A CA 1
ATOM 3339 C C . ARG A 1 412 ? -17.973 5.080 1.475 1.00 98.56 412 ARG A C 1
ATOM 3341 O O . ARG A 1 412 ? -18.527 5.488 2.493 1.00 98.56 412 ARG A O 1
ATOM 3348 N N . LEU A 1 413 ? -17.090 4.079 1.496 1.00 98.62 413 LEU A N 1
ATOM 3349 C CA . LEU A 1 413 ? -16.678 3.407 2.731 1.00 98.62 413 LEU A CA 1
ATOM 3350 C C . LEU A 1 413 ? -15.987 4.379 3.695 1.00 98.62 413 LEU A C 1
ATOM 3352 O O . LEU A 1 413 ? -16.276 4.344 4.886 1.00 98.62 413 LEU A O 1
ATOM 3356 N N . ALA A 1 414 ? -15.126 5.264 3.192 1.00 98.19 414 ALA A N 1
ATOM 3357 C CA . ALA A 1 414 ? -14.398 6.232 4.009 1.00 98.19 414 ALA A CA 1
ATOM 3358 C C . ALA A 1 414 ? -15.318 7.247 4.712 1.00 98.19 414 ALA A C 1
ATOM 3360 O O . ALA A 1 414 ? -15.021 7.679 5.822 1.00 98.19 414 ALA A O 1
ATOM 3361 N N . ARG A 1 415 ? -16.469 7.572 4.108 1.00 97.31 415 ARG A N 1
ATOM 3362 C CA . ARG A 1 415 ? -17.485 8.476 4.680 1.00 97.31 415 ARG A CA 1
ATOM 3363 C C . ARG A 1 415 ? -18.450 7.790 5.649 1.00 97.31 415 ARG A C 1
ATOM 3365 O O . ARG A 1 415 ? -19.242 8.461 6.304 1.00 97.31 415 ARG A O 1
ATOM 3372 N N . SER A 1 416 ? -18.421 6.461 5.739 1.00 98.19 416 SER A N 1
ATOM 3373 C CA . SER A 1 416 ? -19.361 5.709 6.566 1.00 98.19 416 SER A CA 1
ATOM 3374 C C . SER A 1 416 ? -18.966 5.749 8.044 1.00 98.19 416 SER A C 1
ATOM 3376 O O . SER A 1 416 ? -17.922 5.232 8.446 1.00 98.19 416 SER A O 1
ATOM 3378 N N . GLU A 1 417 ? -19.864 6.268 8.883 1.00 97.62 417 GLU A N 1
ATOM 3379 C CA . GLU A 1 417 ? -19.741 6.199 10.346 1.00 97.62 417 GLU A CA 1
ATOM 3380 C C . GLU A 1 417 ? -19.560 4.756 10.832 1.00 97.62 417 GLU A C 1
ATOM 3382 O O . GLU A 1 417 ? -18.708 4.482 11.676 1.00 97.62 417 GLU A O 1
ATOM 3387 N N . ARG A 1 418 ? -20.289 3.806 10.240 1.00 97.88 418 ARG A N 1
ATOM 3388 C CA . ARG A 1 418 ? -20.170 2.387 10.584 1.00 97.88 418 ARG A CA 1
ATOM 3389 C C . ARG A 1 418 ? -18.774 1.833 10.313 1.00 97.88 418 ARG A C 1
ATOM 3391 O O . ARG A 1 418 ? -18.284 1.029 11.104 1.00 97.88 418 ARG A O 1
ATOM 3398 N N . VAL A 1 419 ? -18.130 2.266 9.228 1.00 98.56 419 VAL A N 1
ATOM 3399 C CA . VAL A 1 419 ? -16.750 1.874 8.911 1.00 98.56 419 VAL A CA 1
ATOM 3400 C C . VAL A 1 419 ? -15.783 2.403 9.960 1.00 98.56 419 VAL A C 1
ATOM 3402 O O . VAL A 1 419 ? -14.996 1.628 10.510 1.00 98.56 419 VAL A O 1
ATOM 3405 N N . ARG A 1 420 ? -15.899 3.686 10.310 1.00 98.50 420 ARG A N 1
ATOM 3406 C CA . ARG A 1 420 ? -15.109 4.303 11.380 1.00 98.50 420 ARG A CA 1
ATOM 3407 C C . ARG A 1 420 ? -15.286 3.572 12.716 1.00 98.50 420 ARG A C 1
ATOM 3409 O O . ARG A 1 420 ? -14.301 3.136 13.313 1.00 98.50 420 ARG A O 1
ATOM 3416 N N . GLN A 1 421 ? -16.528 3.352 13.140 1.00 98.19 421 GLN A N 1
ATOM 3417 C CA . GLN A 1 421 ? -16.859 2.651 14.386 1.00 98.19 421 GLN A CA 1
ATOM 3418 C C . GLN A 1 421 ? -16.352 1.206 14.397 1.00 98.19 421 GLN A C 1
ATOM 3420 O O . GLN A 1 421 ? -15.881 0.722 15.428 1.00 98.19 421 GLN A O 1
ATOM 3425 N N . SER A 1 422 ? -16.400 0.513 13.255 1.00 98.31 422 SER A N 1
ATOM 3426 C CA . SER A 1 422 ? -15.836 -0.831 13.129 1.00 98.31 422 SER A CA 1
ATOM 3427 C C . SER A 1 422 ? -14.328 -0.820 13.384 1.00 98.31 422 SER A C 1
ATOM 3429 O O . SER A 1 422 ? -13.842 -1.610 14.195 1.00 98.31 422 SER A O 1
ATOM 3431 N N . ILE A 1 423 ? -13.584 0.109 12.773 1.00 98.69 423 ILE A N 1
ATOM 3432 C CA . ILE A 1 423 ? -12.136 0.239 13.000 1.00 98.69 423 ILE A CA 1
ATOM 3433 C C . ILE A 1 423 ? -11.842 0.542 14.478 1.00 98.69 423 ILE A C 1
ATOM 3435 O O . ILE A 1 423 ? -10.976 -0.103 15.070 1.00 98.69 423 ILE A O 1
ATOM 3439 N N . ILE A 1 424 ? -12.600 1.444 15.110 1.00 98.69 424 ILE A N 1
ATOM 3440 C CA . ILE A 1 424 ? -12.452 1.776 16.540 1.00 98.69 424 ILE A CA 1
ATOM 3441 C C . ILE A 1 424 ? -12.737 0.564 17.435 1.00 98.69 424 ILE A C 1
ATOM 3443 O O . ILE A 1 424 ? -12.023 0.333 18.411 1.00 98.69 424 ILE A O 1
ATOM 3447 N N . ARG A 1 425 ? -13.711 -0.279 17.082 1.00 98.25 425 ARG A N 1
ATOM 3448 C CA . ARG A 1 425 ? -13.960 -1.551 17.776 1.00 98.25 425 ARG A CA 1
ATOM 3449 C C . ARG A 1 425 ? -12.770 -2.509 17.661 1.00 98.25 425 ARG A C 1
ATOM 3451 O O . ARG A 1 425 ? -12.423 -3.171 18.636 1.00 98.25 425 ARG A O 1
ATOM 3458 N N . TYR A 1 426 ? -12.102 -2.571 16.509 1.00 98.56 426 TYR A N 1
ATOM 3459 C CA . TYR A 1 426 ? -10.847 -3.323 16.385 1.00 98.56 426 TYR A CA 1
ATOM 3460 C C . TYR A 1 426 ? -9.708 -2.692 17.197 1.00 98.56 426 TYR A C 1
ATOM 3462 O O . TYR A 1 426 ? -8.937 -3.431 17.810 1.00 98.56 426 TYR A O 1
ATOM 3470 N N . ALA A 1 427 ? -9.629 -1.360 17.267 1.00 98.56 427 ALA A N 1
ATOM 3471 C CA . ALA A 1 427 ? -8.659 -0.660 18.108 1.00 98.56 427 ALA A CA 1
ATOM 3472 C C . ALA A 1 427 ? -8.878 -0.984 19.593 1.00 98.56 427 ALA A C 1
ATOM 3474 O O . ALA A 1 427 ? -7.921 -1.325 20.287 1.00 98.56 427 ALA A O 1
ATOM 3475 N N . PHE A 1 428 ? -10.132 -0.997 20.061 1.00 98.25 428 PHE A N 1
ATOM 3476 C CA . PHE A 1 428 ? -10.478 -1.474 21.401 1.00 98.25 428 PHE A CA 1
ATOM 3477 C C . PHE A 1 428 ? -9.895 -2.868 21.640 1.00 98.25 428 PHE A C 1
ATOM 3479 O O . PHE A 1 428 ? -9.128 -3.057 22.579 1.00 98.25 428 PHE A O 1
ATOM 3486 N N . ARG A 1 429 ? -10.176 -3.840 20.764 1.00 97.38 429 ARG A N 1
ATOM 3487 C CA . ARG A 1 429 ? -9.681 -5.218 20.944 1.00 97.38 429 ARG A CA 1
ATOM 3488 C C . ARG A 1 429 ? -8.165 -5.286 21.049 1.00 97.38 429 ARG A C 1
ATOM 3490 O O . ARG A 1 429 ? -7.636 -6.013 21.888 1.00 97.38 429 ARG A O 1
ATOM 3497 N N . TYR A 1 430 ? -7.486 -4.505 20.217 1.00 97.56 430 TYR A N 1
ATOM 3498 C CA . TYR A 1 430 ? -6.035 -4.471 20.144 1.00 97.56 430 TYR A CA 1
ATOM 3499 C C . TYR A 1 430 ? -5.391 -3.841 21.385 1.00 97.56 430 TYR A C 1
ATOM 3501 O O . TYR A 1 430 ? -4.539 -4.453 22.032 1.00 97.56 430 TYR A O 1
ATOM 3509 N N . PHE A 1 431 ? -5.806 -2.627 21.754 1.00 96.00 431 PHE A N 1
ATOM 3510 C CA . PHE A 1 431 ? -5.191 -1.885 22.857 1.00 96.00 431 PHE A CA 1
ATOM 3511 C C . PHE A 1 431 ? -5.649 -2.383 24.229 1.00 96.00 431 PHE A C 1
ATOM 3513 O O . PHE A 1 431 ? -4.854 -2.399 25.169 1.00 96.00 431 PHE A O 1
ATOM 3520 N N . MET A 1 432 ? -6.890 -2.864 24.332 1.00 93.69 432 MET A N 1
ATOM 3521 C CA . MET A 1 432 ? -7.433 -3.450 25.558 1.00 93.69 432 MET A CA 1
ATOM 3522 C C . MET A 1 432 ? -7.053 -4.928 25.699 1.00 93.69 432 MET A C 1
ATOM 3524 O O . MET A 1 432 ? -7.157 -5.478 26.791 1.00 93.69 432 MET A O 1
ATOM 3528 N N . GLY A 1 433 ? -6.605 -5.598 24.633 1.00 93.62 433 GLY A N 1
ATOM 3529 C CA . GLY A 1 433 ? -6.184 -7.002 24.670 1.00 93.62 433 GLY A CA 1
ATOM 3530 C C . GLY A 1 433 ? -7.303 -7.974 25.062 1.00 93.62 433 GLY A C 1
ATOM 3531 O O . GLY A 1 433 ? -7.039 -8.948 25.765 1.00 93.62 433 GLY A O 1
ATOM 3532 N N . ARG A 1 434 ? -8.555 -7.670 24.692 1.00 94.00 434 ARG A N 1
ATOM 3533 C CA . ARG A 1 434 ? -9.738 -8.528 24.890 1.00 94.00 434 ARG A CA 1
ATOM 3534 C C . ARG A 1 434 ? -10.870 -8.133 23.945 1.00 94.00 434 ARG A C 1
ATOM 3536 O O . ARG A 1 434 ? -10.914 -7.000 23.479 1.00 94.00 434 ARG A O 1
ATOM 3543 N N . ASN A 1 435 ? -11.830 -9.031 23.741 1.00 94.25 435 ASN A N 1
ATOM 3544 C CA . ASN A 1 435 ? -13.075 -8.677 23.063 1.00 94.25 435 ASN A CA 1
ATOM 3545 C C . ASN A 1 435 ? -13.921 -7.720 23.919 1.00 94.25 435 ASN A C 1
ATOM 3547 O O . ASN A 1 435 ? -13.918 -7.786 25.154 1.00 94.25 435 ASN A O 1
ATOM 3551 N N . GLU A 1 436 ? -14.633 -6.823 23.247 1.00 93.75 436 GLU A N 1
ATOM 3552 C CA . GLU A 1 436 ? -15.646 -5.953 23.837 1.00 93.75 436 GLU A CA 1
ATOM 3553 C C . GLU A 1 436 ? -16.883 -6.740 24.284 1.00 93.75 436 GLU A C 1
ATOM 3555 O O . GLU A 1 436 ? -17.282 -7.732 23.671 1.00 93.75 436 GLU A O 1
ATOM 3560 N N . MET A 1 437 ? -17.508 -6.253 25.347 1.00 93.62 437 MET A N 1
ATOM 3561 C CA . MET A 1 437 ? -18.788 -6.711 25.875 1.00 93.62 437 MET A CA 1
ATOM 3562 C C . MET A 1 437 ? -19.826 -5.592 25.734 1.00 93.62 437 MET A C 1
ATOM 3564 O O . MET A 1 437 ? -19.488 -4.439 25.475 1.00 93.62 437 MET A O 1
ATOM 3568 N N . LEU A 1 438 ? -21.107 -5.898 25.962 1.00 93.38 438 LEU A N 1
ATOM 3569 C CA . LEU A 1 438 ? -22.169 -4.879 25.940 1.00 93.38 438 LEU A CA 1
ATOM 3570 C C . LEU A 1 438 ? -21.917 -3.736 26.944 1.00 93.38 438 LEU A C 1
ATOM 3572 O O . LEU A 1 438 ? -22.261 -2.583 26.674 1.00 93.38 438 LEU A O 1
ATOM 3576 N N . SER A 1 439 ? -21.260 -4.035 28.068 1.00 93.50 439 SER A N 1
ATOM 3577 C CA . SER A 1 439 ? -20.852 -3.049 29.076 1.00 93.50 439 SER A CA 1
ATOM 3578 C C . SER A 1 439 ? -19.793 -2.056 28.581 1.00 93.50 439 SER A C 1
ATOM 3580 O O . SER A 1 439 ? -19.640 -0.997 29.178 1.00 93.50 439 SER A O 1
ATOM 3582 N N . ASP A 1 440 ? -19.084 -2.354 27.487 1.00 96.31 440 ASP A N 1
ATOM 3583 C CA . ASP A 1 440 ? -18.081 -1.461 26.890 1.00 96.31 440 ASP A CA 1
ATOM 3584 C C . ASP A 1 440 ? -18.685 -0.471 25.879 1.00 96.31 440 ASP A C 1
ATOM 3586 O O . ASP A 1 440 ? -17.957 0.314 25.271 1.00 96.31 440 ASP A O 1
ATOM 3590 N N . SER A 1 441 ? -20.009 -0.488 25.685 1.00 96.19 441 SER A N 1
ATOM 3591 C CA . SER A 1 441 ? -20.704 0.365 24.710 1.00 96.19 441 SER A CA 1
ATOM 3592 C C . SER A 1 441 ? -20.379 1.849 24.895 1.00 96.19 441 SER A C 1
ATOM 3594 O O . SER A 1 441 ? -19.991 2.511 23.933 1.00 96.19 441 SER A O 1
ATOM 3596 N N . LYS A 1 442 ? -20.432 2.352 26.136 1.00 97.12 442 LYS A N 1
ATOM 3597 C CA . LYS A 1 442 ? -20.058 3.737 26.457 1.00 97.12 442 LYS A CA 1
ATOM 3598 C C . LYS A 1 442 ? -18.605 4.045 26.079 1.00 97.12 442 LYS A C 1
ATOM 3600 O O . LYS A 1 442 ? -18.356 5.082 25.480 1.00 97.12 442 LYS A O 1
ATOM 3605 N N . THR A 1 443 ? -17.669 3.139 26.362 1.00 97.69 443 THR A N 1
ATOM 3606 C CA . THR A 1 443 ? -16.249 3.300 26.004 1.00 97.69 443 THR A CA 1
ATOM 3607 C C . THR A 1 443 ? -16.050 3.416 24.493 1.00 97.69 443 THR A C 1
ATOM 3609 O O . THR A 1 443 ? -15.298 4.272 24.037 1.00 97.69 443 THR A O 1
ATOM 3612 N N . LEU A 1 444 ? -16.741 2.592 23.701 1.00 98.38 444 LEU A N 1
ATOM 3613 C CA . LEU A 1 444 ? -16.665 2.655 22.237 1.00 98.38 444 LEU A CA 1
ATOM 3614 C C . LEU A 1 444 ? -17.282 3.946 21.681 1.00 98.38 444 LEU A C 1
ATOM 3616 O O . LEU A 1 444 ? -16.701 4.557 20.788 1.00 98.38 444 LEU A O 1
ATOM 3620 N N . MET A 1 445 ? -18.419 4.385 22.231 1.00 98.31 445 MET A N 1
ATOM 3621 C CA . MET A 1 445 ? -19.045 5.661 21.862 1.00 98.31 445 MET A CA 1
ATOM 3622 C C . MET A 1 445 ? -18.153 6.857 22.220 1.00 98.31 445 MET A C 1
ATOM 3624 O O . MET A 1 445 ? -18.010 7.781 21.424 1.00 98.31 445 MET A O 1
ATOM 3628 N N . ASP A 1 446 ? -17.523 6.831 23.397 1.00 98.56 446 ASP A N 1
ATOM 3629 C CA . ASP A 1 446 ? -16.591 7.869 23.843 1.00 98.56 446 ASP A CA 1
ATOM 3630 C C . ASP A 1 446 ? -15.325 7.902 22.970 1.00 98.56 446 ASP A C 1
ATOM 3632 O O . ASP A 1 446 ? -14.785 8.977 22.712 1.00 98.56 446 ASP A O 1
ATOM 3636 N N . ALA A 1 447 ? -14.856 6.751 22.482 1.00 98.75 447 ALA A N 1
ATOM 3637 C CA . ALA A 1 447 ? -13.732 6.663 21.552 1.00 98.75 447 ALA A CA 1
ATOM 3638 C C . ALA A 1 447 ? -14.081 7.194 20.148 1.00 98.75 447 ALA A C 1
ATOM 3640 O O . ALA A 1 447 ? -13.296 7.955 19.585 1.00 98.75 447 ALA A O 1
ATOM 3641 N N . ASP A 1 448 ? -15.259 6.857 19.605 1.00 98.62 448 ASP A N 1
ATOM 3642 C CA . ASP A 1 448 ? -15.739 7.414 18.326 1.00 98.62 448 ASP A CA 1
ATOM 3643 C C . ASP A 1 448 ? -15.918 8.930 18.399 1.00 98.62 448 ASP A C 1
ATOM 3645 O O . ASP A 1 448 ? -15.432 9.662 17.537 1.00 98.62 448 ASP A O 1
ATOM 3649 N N . ARG A 1 449 ? -16.522 9.420 19.483 1.00 98.75 449 ARG A N 1
ATOM 3650 C CA . ARG A 1 449 ? -16.659 10.856 19.725 1.00 98.75 449 ARG A CA 1
ATOM 3651 C C . ARG A 1 449 ? -15.306 11.553 19.851 1.00 98.75 449 ARG A C 1
ATOM 3653 O O . ARG A 1 449 ? -15.119 12.592 19.229 1.00 98.75 449 ARG A O 1
ATOM 3660 N N . ALA A 1 450 ? -14.356 10.971 20.588 1.00 98.62 450 ALA A N 1
ATOM 3661 C CA . ALA A 1 450 ? -13.008 11.528 20.711 1.00 98.62 450 ALA A CA 1
ATOM 3662 C C . ALA A 1 450 ? -12.300 11.641 19.352 1.00 98.62 450 ALA A C 1
ATOM 3664 O O . ALA A 1 450 ? -11.624 12.639 19.107 1.00 98.62 450 ALA A O 1
ATOM 3665 N N . TYR A 1 451 ? -12.486 10.669 18.450 1.00 98.81 451 TYR A N 1
ATOM 3666 C CA . TYR A 1 451 ? -11.985 10.770 17.078 1.00 98.81 451 TYR A CA 1
ATOM 3667 C C . TYR A 1 451 ? -12.610 11.961 16.340 1.00 98.81 451 TYR A C 1
ATOM 3669 O O . TYR A 1 451 ? -11.896 12.773 15.763 1.00 98.81 451 TYR A O 1
ATOM 3677 N N . VAL A 1 452 ? -13.939 12.095 16.366 1.00 98.50 452 VAL A N 1
ATOM 3678 C CA . VAL A 1 452 ? -14.641 13.156 15.621 1.00 98.50 452 VAL A CA 1
ATOM 3679 C C . VAL A 1 452 ? -14.307 14.549 16.167 1.00 98.50 452 VAL A C 1
ATOM 3681 O O . VAL A 1 452 ? -13.943 15.437 15.400 1.00 98.50 452 VAL A O 1
ATOM 3684 N N . GLU A 1 453 ? -14.379 14.742 17.485 1.00 98.62 453 GLU A N 1
ATOM 3685 C CA . GLU A 1 453 ? -14.159 16.043 18.139 1.00 98.62 453 GLU A CA 1
ATOM 3686 C C . GLU A 1 453 ? -12.710 16.540 18.029 1.00 98.62 453 GLU A C 1
ATOM 3688 O O . GLU A 1 453 ? -12.466 17.743 18.092 1.00 98.62 453 GLU A O 1
ATOM 3693 N N . SER A 1 454 ? -11.749 15.633 17.839 1.00 98.50 454 SER A N 1
ATOM 3694 C CA . SER A 1 454 ? -10.331 15.970 17.663 1.00 98.50 454 SER A CA 1
ATOM 3695 C C . SER A 1 454 ? -9.930 16.259 16.213 1.00 98.50 454 SER A C 1
ATOM 3697 O O . SER A 1 454 ? -8.762 16.541 15.956 1.00 98.50 454 SER A O 1
ATOM 3699 N N . GLY A 1 455 ? -10.860 16.191 15.252 1.00 98.31 455 GLY A N 1
ATOM 3700 C CA . GLY A 1 455 ? -10.528 16.304 13.826 1.00 98.31 455 GLY A CA 1
ATOM 3701 C C . GLY A 1 455 ? -9.887 15.036 13.249 1.00 98.31 455 GLY A C 1
ATOM 3702 O O . GLY A 1 455 ? -9.085 15.103 12.318 1.00 98.31 455 GLY A O 1
ATOM 3703 N N . GLY A 1 456 ? -10.225 13.874 13.811 1.00 98.38 456 GLY A N 1
ATOM 3704 C CA . GLY A 1 456 ? -9.810 12.563 13.325 1.00 98.38 456 GLY A CA 1
ATOM 3705 C C . GLY A 1 456 ? -8.446 12.087 13.822 1.00 98.38 456 GLY A C 1
ATOM 3706 O O . GLY A 1 456 ? -7.768 11.355 13.097 1.00 98.38 456 GLY A O 1
ATOM 3707 N N . SER A 1 457 ? -8.053 12.490 15.032 1.00 98.69 457 SER A N 1
ATOM 3708 C CA . SER A 1 457 ? -6.839 12.006 15.695 1.00 98.69 457 SER A CA 1
ATOM 3709 C C . SER A 1 457 ? -7.033 10.574 16.197 1.00 98.69 457 SER A C 1
ATOM 3711 O O . SER A 1 457 ? -8.012 10.245 16.878 1.00 98.69 457 SER A O 1
ATOM 3713 N N . PHE A 1 458 ? -6.086 9.700 15.862 1.00 98.44 458 PHE A N 1
ATOM 3714 C CA . PHE A 1 458 ? -6.045 8.342 16.388 1.00 98.44 458 PHE A CA 1
ATOM 3715 C C . PHE A 1 458 ? -5.401 8.296 17.778 1.00 98.44 458 PHE A C 1
ATOM 3717 O O . PHE A 1 458 ? -5.796 7.467 18.603 1.00 98.44 458 PHE A O 1
ATOM 3724 N N . ASP A 1 459 ? -4.504 9.229 18.101 1.00 97.88 459 ASP A N 1
ATOM 3725 C CA . ASP A 1 459 ? -3.992 9.373 19.467 1.00 97.88 459 ASP A CA 1
ATOM 3726 C C . ASP A 1 459 ? -5.115 9.742 20.448 1.00 97.88 459 ASP A C 1
ATOM 3728 O O . ASP A 1 459 ? -5.181 9.191 21.550 1.00 97.88 459 ASP A O 1
ATOM 3732 N N . ALA A 1 460 ? -6.080 10.573 20.038 1.00 98.56 460 ALA A N 1
ATOM 3733 C CA . ALA A 1 460 ? -7.276 10.869 20.828 1.00 98.56 460 ALA A CA 1
ATOM 3734 C C . ALA A 1 460 ? -8.128 9.614 21.097 1.00 98.56 460 ALA A C 1
ATOM 3736 O O . ALA A 1 460 ? -8.645 9.446 22.208 1.00 98.56 460 ALA A O 1
ATOM 3737 N N . VAL A 1 461 ? -8.228 8.697 20.125 1.00 98.69 461 VAL A N 1
ATOM 3738 C CA . VAL A 1 461 ? -8.878 7.386 20.311 1.00 98.69 461 VAL A CA 1
ATOM 3739 C C . VAL A 1 461 ? -8.128 6.569 21.358 1.00 98.69 461 VAL A C 1
ATOM 3741 O O . VAL A 1 461 ? -8.749 6.049 22.286 1.00 98.69 461 VAL A O 1
ATOM 3744 N N . ILE A 1 462 ? -6.799 6.484 21.257 1.00 98.25 462 ILE A N 1
ATOM 3745 C CA . ILE A 1 462 ? -5.964 5.746 22.215 1.00 98.25 462 ILE A CA 1
ATOM 3746 C C . ILE A 1 462 ? -6.109 6.331 23.623 1.00 98.25 462 ILE A C 1
ATOM 3748 O O . ILE A 1 462 ? -6.340 5.582 24.573 1.00 98.25 462 ILE A O 1
ATOM 3752 N N . VAL A 1 463 ? -6.039 7.656 23.772 1.00 98.38 463 VAL A N 1
ATOM 3753 C CA . VAL A 1 463 ? -6.247 8.341 25.057 1.00 98.38 463 VAL A CA 1
ATOM 3754 C C . VAL A 1 463 ? -7.639 8.036 25.610 1.00 98.38 463 VAL A C 1
ATOM 3756 O O . VAL A 1 463 ? -7.762 7.713 26.791 1.00 98.38 463 VAL A O 1
ATOM 3759 N N . SER A 1 464 ? -8.686 8.088 24.782 1.00 98.50 464 SER A N 1
ATOM 3760 C CA . SER A 1 464 ? -10.056 7.771 25.207 1.00 98.50 464 SER A CA 1
ATOM 3761 C C . SER A 1 464 ? -10.174 6.331 25.721 1.00 98.50 464 SER A C 1
ATOM 3763 O O . SER A 1 464 ? -10.663 6.102 26.829 1.00 98.50 464 SER A O 1
ATOM 3765 N N . LEU A 1 465 ? -9.622 5.361 24.983 1.00 98.19 465 LEU A N 1
ATOM 3766 C CA . LEU A 1 465 ? -9.626 3.948 25.369 1.00 98.19 465 LEU A CA 1
ATOM 3767 C C . LEU A 1 465 ? -8.843 3.696 26.666 1.00 98.19 465 LEU A C 1
ATOM 3769 O O . LEU A 1 465 ? -9.372 3.080 27.592 1.00 98.19 465 LEU A O 1
ATOM 3773 N N . LEU A 1 466 ? -7.611 4.200 26.771 1.00 96.12 466 LEU A N 1
ATOM 3774 C CA . LEU A 1 466 ? -6.717 3.944 27.910 1.00 96.12 466 LEU A CA 1
ATOM 3775 C C . LEU A 1 466 ? -7.055 4.764 29.165 1.00 96.12 466 LEU A C 1
ATOM 3777 O O . LEU A 1 466 ? -6.461 4.558 30.221 1.00 96.12 466 LEU A O 1
ATOM 3781 N N . THR A 1 467 ? -8.017 5.680 29.069 1.00 96.62 467 THR A N 1
ATOM 3782 C CA . THR A 1 467 ? -8.565 6.422 30.214 1.00 96.62 467 THR A CA 1
ATOM 3783 C C . THR A 1 467 ? -10.008 6.028 30.523 1.00 96.62 467 THR A C 1
ATOM 3785 O O . THR A 1 467 ? -10.637 6.621 31.396 1.00 96.62 467 THR A O 1
ATOM 3788 N N . SER A 1 468 ? -10.549 5.030 29.821 1.00 96.38 468 SER A N 1
ATOM 3789 C CA . SER A 1 468 ? -11.912 4.543 30.017 1.00 96.38 468 SER A CA 1
ATOM 3790 C C . SER A 1 468 ? -12.059 3.682 31.272 1.00 96.38 468 SER A C 1
ATOM 3792 O O . SER A 1 468 ? -11.106 3.057 31.745 1.00 96.38 468 SER A O 1
ATOM 3794 N N . ASP A 1 469 ? -13.293 3.567 31.761 1.00 93.38 469 ASP A N 1
ATOM 3795 C CA . ASP A 1 469 ? -13.635 2.673 32.872 1.00 93.38 469 ASP A CA 1
ATOM 3796 C C . ASP A 1 469 ? -13.332 1.208 32.509 1.00 93.38 469 ASP A C 1
ATOM 3798 O O . ASP A 1 469 ? -12.846 0.447 33.345 1.00 93.38 469 ASP A O 1
ATOM 3802 N N . SER A 1 470 ? -13.520 0.838 31.234 1.00 94.06 470 SER A N 1
ATOM 3803 C CA . SER A 1 470 ? -13.169 -0.479 30.688 1.00 94.06 470 SER A CA 1
ATOM 3804 C C . SER A 1 470 ? -11.684 -0.830 30.833 1.00 94.06 470 SER A C 1
ATOM 3806 O O . SER A 1 470 ? -11.349 -2.019 30.820 1.00 94.06 470 SER A O 1
ATOM 3808 N N . PHE A 1 471 ? -10.802 0.173 30.914 1.00 93.06 471 PHE A N 1
ATOM 3809 C CA . PHE A 1 471 ? -9.361 -0.005 31.104 1.00 93.06 471 PHE A CA 1
ATOM 3810 C C . PHE A 1 471 ? -8.979 0.090 32.581 1.00 93.06 471 PHE A C 1
ATOM 3812 O O . PHE A 1 471 ? -8.337 -0.817 33.104 1.00 93.06 471 PHE A O 1
ATOM 3819 N N . ILE A 1 472 ? -9.411 1.160 33.255 1.00 91.12 472 ILE A N 1
ATOM 3820 C CA . ILE A 1 472 ? -9.014 1.482 34.633 1.00 91.12 472 ILE A CA 1
ATOM 3821 C C . ILE A 1 472 ? -9.514 0.425 35.625 1.00 91.12 472 ILE A C 1
ATOM 3823 O O . ILE A 1 472 ? -8.778 0.034 36.526 1.00 91.12 472 ILE A O 1
ATOM 3827 N N . TYR A 1 473 ? -10.738 -0.077 35.448 1.00 87.06 473 TYR A N 1
ATOM 3828 C CA . TYR A 1 473 ? -11.333 -1.079 36.340 1.00 87.06 473 TYR A CA 1
ATOM 3829 C C . TYR A 1 473 ? -11.179 -2.511 35.819 1.00 87.06 473 TYR A C 1
ATOM 3831 O O . TYR A 1 473 ? -11.923 -3.414 36.218 1.00 87.06 473 TYR A O 1
ATOM 3839 N N . ARG A 1 474 ? -10.224 -2.745 34.912 1.00 82.38 474 ARG A N 1
ATOM 3840 C CA . ARG A 1 474 ? -9.934 -4.085 34.411 1.00 82.38 474 ARG A CA 1
ATOM 3841 C C . ARG A 1 474 ? -9.441 -4.961 35.563 1.00 82.38 474 ARG A C 1
ATOM 3843 O O . ARG A 1 474 ? -8.401 -4.697 36.158 1.00 82.38 474 ARG A O 1
ATOM 3850 N N . LYS A 1 475 ? -10.170 -6.040 35.841 1.00 72.81 475 LYS A N 1
ATOM 3851 C CA . LYS A 1 475 ? -9.705 -7.087 36.754 1.00 72.81 475 LYS A CA 1
ATOM 3852 C C . LYS A 1 475 ? -8.597 -7.896 36.082 1.00 72.81 475 LYS A C 1
ATOM 3854 O O . LYS A 1 475 ? -8.637 -8.098 34.865 1.00 72.81 475 LYS A O 1
ATOM 3859 N N . ALA A 1 476 ? -7.616 -8.343 36.863 1.00 68.75 476 ALA A N 1
ATOM 3860 C CA . ALA A 1 476 ? -6.702 -9.377 36.397 1.00 68.75 476 ALA A CA 1
ATOM 3861 C C . ALA A 1 476 ? -7.534 -10.602 35.988 1.00 68.75 476 ALA A C 1
ATOM 3863 O O . ALA A 1 476 ? -8.547 -10.898 36.621 1.00 68.75 476 ALA A O 1
ATOM 3864 N N . ASN A 1 477 ? -7.150 -11.259 34.896 1.00 60.22 477 ASN A N 1
ATOM 3865 C CA . ASN A 1 477 ? -7.670 -12.594 34.645 1.00 60.22 477 ASN A CA 1
ATOM 3866 C C . ASN A 1 477 ? -7.006 -13.492 35.695 1.00 60.22 477 ASN A C 1
ATOM 3868 O O . ASN A 1 477 ? -5.775 -13.554 35.700 1.00 60.22 477 ASN A O 1
ATOM 3872 N N . ASP A 1 478 ? -7.806 -14.078 36.587 1.00 40.97 478 ASP A N 1
ATOM 3873 C CA . ASP A 1 478 ? -7.349 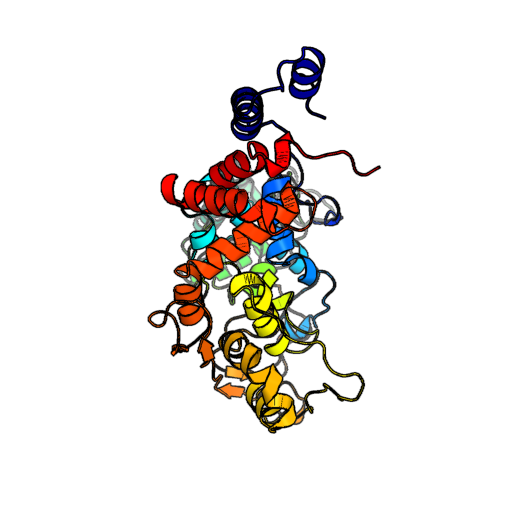-15.110 37.527 1.00 40.97 478 ASP A CA 1
ATOM 3874 C C . ASP A 1 478 ? -6.775 -16.327 36.784 1.00 40.97 478 ASP A C 1
ATOM 3876 O O . ASP A 1 478 ? -7.317 -16.676 35.701 1.00 40.97 478 ASP A O 1
#

Sequence (478 aa):
PDGQLVKTASEGRLMTRADYKREVLRILNDPSSFQGEVDPTVNGIHLRSHQATHPKINRFFREFFGYPKMLPIFKDNKRFGGNYDNAKGRLVGECDRLVDHILQKDQNVLEELLTTENFYVYHSGDNEAMTKASERIRRIYEYFKDLDWQNFEREDLLEHKEFLEEVKMRGVDVKNLAAKGRRNPIREFKTAMASFTLRFDKGQTAAAPFVSFPAHGPYNASTRTGLQLRSPEVAKFFNIQLDNWNYPPVQPAKVSHRKGMLTHPAWLIAHAQNTETDPVARGKWIREKLLAGTVPDVPITVDAVIPEDHHKTLRQRLDAKTKHEYCWKCHQQMNPLGLAFEMYDDFGRFRTEESLEHPDNLIKKGPDKAAVHVDLRDTYKTLPVNAQGFLKGTGDKTLDGEVTNAMDLIDRLARSERVRQSIIRYAFRYFMGRNEMLSDSKTLMDADRAYVESGGSFDAVIVSLLTSDSFIYRKAND

Radius of gyration: 25.86 Å; chains: 1; bounding box: 74×47×73 Å

pLDDT: mean 91.33, std 9.07, range [40.97, 98.81]